Protein AF-A0AAN6FJG5-F1 (afdb_monomer_lite)

InterPro domains:
  IPR000675 Cutinase/acetylxylan esterase [PF01083] (44-211)
  IPR000675 Cutinase/acetylxylan esterase [SM01110] (42-213)
  IPR011150 Cutinase, monofunctional [PR00129] (64-74)
  IPR011150 Cutinase, monofunctional [PR00129] (116-135)
  IPR011150 Cutinase, monofunctional [PR00129] (173-198)
  IPR011150 Cutinase, monofunctional [PTHR48250] (30-215)
  IPR029058 Alpha/Beta hydrolase fold [G3DSA:3.40.50.1820] (5-214)
  IPR029058 Alpha/Beta hydrolase fold [SSF53474] (39-214)

Foldseek 3Di:
DDDDDDDPPPPPPPPDPPPDPDPQAQFAPDDQDQFFCSLVVLHDAQAEEEEQEAAPADYQQGRFLRSLLVNLLCVVQNRRHYGHHGFDFDRHPVCVVVQLPRGQVSSLVSLVSRCVSHVNHAYEYEYAQSRLSSQLSNCLPCPPSHLAYEYELYLCQCVVDDSHNDDPLRYHYHDFVPSCRNNPSDPPHDPRSRCCSVDCSSNVRSVSSVVSSPDDPCPDDDDDDDDDDDDDDDDDDDDDDDDDDDPDADADDPDDAEDEEDEEHAHYEEYAEYEEEAHYEHYEAYAEYEEYAHAEHYEHYAEYCEYHQYEHYEHYAEYCEYEQYEHYAAYAEYCEYYNYEDHAAYAEYQEYARYEDYEAYAEYHEYAYEYEDADEYEEYHYQYEYADYAYYEDYDDHDDDHDPDHYDDYDDDDDDDDDDDDDD

Secondary structure (DSSP, 8-state):
-------------------------BS---SS-S--BTTTTT-B-SEEEEEEPPTT--TTTTTTHHHHHHHHHHHHH-TTTEEEEE------SGGGGGTTTTTHHHHHHHHHHHHHH-TT-EEEEEEETHHHHHHHHHHHHHGGGEEEEEEES-TTGGGT---TT--GGGEEEE--TT-HHHHHSS----TTTT-TTTSSHHHHHHHHHHHHHHS-----------------------------------------S-B---S--BS---EEEE---S--BS--EEEEE---B--EEEEEEEEE--EES-EEEEEEEEE--EES-EEEEEEEEE--EES-EEEEEEEEE---B--EEEEEEEEEE--SS-EEEEEEES-EESS--EES--EE--B-S------SS----B--------------

pLDDT: mean 70.41, std 23.3, range [24.44, 98.94]

Structure (mmCIF, N/CA/C/O backbone):
data_AF-A0AAN6FJG5-F1
#
_entry.id   AF-A0AAN6FJG5-F1
#
loop_
_atom_site.group_PDB
_atom_site.id
_atom_site.type_symbol
_atom_site.label_atom_id
_atom_site.label_alt_id
_atom_site.label_comp_id
_atom_site.label_asym_id
_atom_site.label_entity_id
_atom_site.label_seq_id
_atom_site.pdbx_PDB_ins_code
_atom_site.Cartn_x
_atom_site.Cartn_y
_atom_site.Cartn_z
_atom_site.occupancy
_atom_site.B_iso_or_equiv
_atom_site.auth_seq_id
_atom_site.auth_comp_id
_atom_site.auth_asym_id
_atom_site.auth_atom_id
_atom_site.pdbx_PDB_model_num
ATOM 1 N N . MET A 1 1 ? -26.983 -13.158 84.936 1.00 41.06 1 MET A N 1
ATOM 2 C CA . MET A 1 1 ? -26.606 -14.151 83.902 1.00 41.06 1 MET A CA 1
ATOM 3 C C . MET A 1 1 ? -27.674 -14.062 82.820 1.00 41.06 1 MET A C 1
ATOM 5 O O . MET A 1 1 ? -28.829 -14.086 83.200 1.00 41.06 1 MET A O 1
ATOM 9 N N . GLN A 1 2 ? -27.447 -13.864 81.527 1.00 40.59 2 GLN A N 1
ATOM 10 C CA . GLN A 1 2 ? -26.260 -13.756 80.682 1.00 40.59 2 GLN A CA 1
ATOM 11 C C . GLN A 1 2 ? -26.694 -12.922 79.459 1.00 40.59 2 GLN A C 1
ATOM 13 O O . GLN A 1 2 ? -27.765 -13.158 78.907 1.00 40.59 2 GLN A O 1
ATOM 18 N N . LEU A 1 3 ? -25.873 -11.943 79.070 1.00 51.69 3 LEU A N 1
ATOM 19 C CA . LEU A 1 3 ? -25.919 -11.316 77.749 1.00 51.69 3 LEU A CA 1
ATOM 20 C C . LEU A 1 3 ? -25.468 -12.346 76.708 1.00 51.69 3 LEU A C 1
ATOM 22 O O . LEU A 1 3 ? -24.391 -12.916 76.872 1.00 51.69 3 LEU A O 1
ATOM 26 N N . THR A 1 4 ? -26.188 -12.480 75.599 1.00 52.84 4 THR A N 1
ATOM 27 C CA . THR A 1 4 ? -25.610 -12.991 74.347 1.00 52.84 4 THR A CA 1
ATOM 28 C C . THR A 1 4 ? -26.172 -12.193 73.181 1.00 52.84 4 THR A C 1
ATOM 30 O O . THR A 1 4 ? -27.329 -12.353 72.799 1.00 52.84 4 THR A O 1
ATOM 33 N N . GLY A 1 5 ? -25.343 -11.285 72.664 1.00 52.62 5 GLY A N 1
ATOM 34 C CA . GLY A 1 5 ? -25.614 -10.524 71.456 1.00 52.62 5 GLY A CA 1
ATOM 35 C C . GLY A 1 5 ? -25.432 -11.375 70.203 1.00 52.62 5 GLY A C 1
ATOM 36 O O . GLY A 1 5 ? -24.570 -12.250 70.150 1.00 52.62 5 GLY A O 1
ATOM 37 N N . GLN A 1 6 ? -26.218 -11.070 69.175 1.00 49.94 6 GLN A N 1
ATOM 38 C CA . GLN A 1 6 ? -25.888 -11.436 67.806 1.00 49.94 6 GLN A CA 1
ATOM 39 C C . GLN A 1 6 ? -25.424 -10.178 67.076 1.00 49.94 6 GLN A C 1
ATOM 41 O O . GLN A 1 6 ? -26.199 -9.264 66.804 1.00 49.94 6 GLN A O 1
ATOM 46 N N . LEU A 1 7 ? -24.116 -10.134 66.818 1.00 45.22 7 LEU A N 1
ATOM 47 C CA . LEU A 1 7 ? -23.479 -9.214 65.886 1.00 45.22 7 LEU A CA 1
ATOM 48 C C . LEU A 1 7 ? -23.972 -9.549 64.471 1.00 45.22 7 LEU A C 1
ATOM 50 O O . LEU A 1 7 ? -23.576 -10.564 63.896 1.00 45.22 7 LEU A O 1
ATOM 54 N N . SER A 1 8 ? -24.801 -8.681 63.897 1.00 55.47 8 SER A N 1
ATOM 55 C CA . SER A 1 8 ? -25.056 -8.657 62.458 1.00 55.47 8 SER A CA 1
ATOM 56 C C . SER A 1 8 ? -23.801 -8.146 61.748 1.00 55.47 8 SER A C 1
ATOM 58 O O . SER A 1 8 ? -23.552 -6.943 61.687 1.00 55.47 8 SER A O 1
ATOM 60 N N . TYR A 1 9 ? -22.987 -9.064 61.231 1.00 46.94 9 TYR A N 1
ATOM 61 C CA . TYR A 1 9 ? -21.895 -8.745 60.314 1.00 46.94 9 TYR A CA 1
ATOM 62 C C . TYR A 1 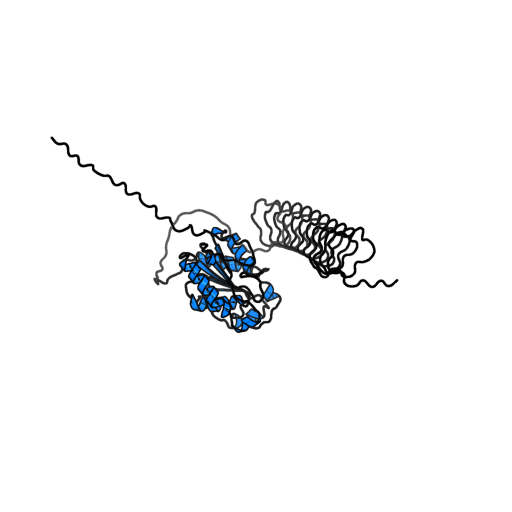9 ? -22.483 -8.299 58.967 1.00 46.94 9 TYR A C 1
ATOM 64 O O . TYR A 1 9 ? -22.857 -9.117 58.129 1.00 46.94 9 TYR A O 1
ATOM 72 N N . LEU A 1 10 ? -22.555 -6.985 58.753 1.00 47.66 10 LEU A N 1
ATOM 73 C CA . LEU A 1 10 ? -22.659 -6.390 57.421 1.00 47.66 10 LEU A CA 1
ATOM 74 C C . LEU A 1 10 ? -21.319 -6.609 56.702 1.00 47.66 10 LEU A C 1
ATOM 76 O O . LEU A 1 10 ? -20.386 -5.819 56.828 1.00 47.66 10 LEU A O 1
ATOM 80 N N . LEU A 1 11 ? -21.219 -7.721 55.973 1.00 48.97 11 LEU A N 1
ATOM 81 C CA . LEU A 1 11 ? -20.187 -7.943 54.965 1.00 48.97 11 LEU A CA 1
ATOM 82 C C . LEU A 1 11 ? -20.388 -6.915 53.845 1.00 48.97 11 LEU A C 1
ATOM 84 O O . LEU A 1 11 ? -21.218 -7.093 52.956 1.00 48.97 11 LEU A O 1
ATOM 88 N N . TYR A 1 12 ? -19.625 -5.824 53.898 1.00 51.56 12 TYR A N 1
ATOM 89 C CA . TYR A 1 12 ? -19.379 -4.977 52.737 1.00 51.56 12 TYR A CA 1
ATOM 90 C C . TYR A 1 12 ? -18.632 -5.834 51.708 1.00 51.56 12 TYR A C 1
ATOM 92 O O . TYR A 1 12 ? -17.426 -6.056 51.818 1.00 51.56 12 TYR A O 1
ATOM 100 N N . ALA A 1 13 ? -19.360 -6.368 50.729 1.00 56.75 13 ALA A N 1
ATOM 101 C CA . ALA A 1 13 ? -18.753 -6.920 49.532 1.00 56.75 13 ALA A CA 1
ATOM 102 C C . ALA A 1 13 ? -18.072 -5.760 48.798 1.00 56.75 13 ALA A C 1
ATOM 104 O O . ALA A 1 13 ? -18.730 -4.939 48.161 1.00 56.75 13 ALA A O 1
ATOM 105 N N . ALA A 1 14 ? -16.751 -5.659 48.938 1.00 54.84 14 ALA A N 1
ATOM 106 C CA . ALA A 1 14 ? -15.939 -4.833 48.066 1.00 54.84 14 ALA A CA 1
ATOM 107 C C . ALA A 1 14 ? -16.120 -5.376 46.645 1.00 54.84 14 ALA A C 1
ATOM 109 O O . ALA A 1 14 ? -15.607 -6.440 46.299 1.00 54.84 14 ALA A O 1
ATOM 110 N N . SER A 1 15 ? -16.915 -4.674 45.843 1.00 55.12 15 SER A N 1
ATOM 111 C CA . SER A 1 15 ? -17.004 -4.886 44.408 1.00 55.12 15 SER A CA 1
ATOM 112 C C . SER A 1 15 ? -15.601 -4.749 43.834 1.00 55.12 15 SER A C 1
ATOM 114 O O . SER A 1 15 ? -15.041 -3.655 43.769 1.00 55.12 15 SER A O 1
ATOM 116 N N . ILE A 1 16 ? -15.023 -5.889 43.469 1.00 54.81 16 ILE A N 1
ATOM 117 C CA . ILE A 1 16 ? -13.796 -5.971 42.695 1.00 54.81 16 ILE A CA 1
ATOM 118 C C . ILE A 1 16 ? -14.134 -5.281 41.376 1.00 54.81 16 ILE A C 1
ATOM 120 O O . ILE A 1 16 ? -14.921 -5.801 40.584 1.00 54.81 16 ILE A O 1
ATOM 124 N N . VAL A 1 17 ? -13.615 -4.072 41.172 1.00 51.16 17 VAL A N 1
ATOM 125 C CA . VAL A 1 17 ? -13.590 -3.459 39.847 1.00 51.16 17 VAL A CA 1
ATOM 126 C C . VAL A 1 17 ? -12.822 -4.444 38.978 1.00 51.16 17 VAL A C 1
ATOM 128 O O . VAL A 1 17 ? -11.615 -4.613 39.142 1.00 51.16 17 VAL A O 1
ATOM 131 N N . ALA A 1 18 ? -13.536 -5.161 38.110 1.00 53.38 18 ALA A N 1
ATOM 132 C CA . ALA A 1 18 ? -12.909 -5.871 37.016 1.00 53.38 18 ALA A CA 1
ATOM 133 C C . ALA A 1 18 ? -12.107 -4.817 36.255 1.00 53.38 18 ALA A C 1
ATOM 135 O O . ALA A 1 18 ? -12.687 -3.868 35.724 1.00 53.38 18 ALA A O 1
ATOM 136 N N . ALA A 1 19 ? -10.780 -4.930 36.288 1.00 45.94 19 ALA A N 1
ATOM 137 C CA . ALA A 1 19 ? -9.918 -4.122 35.450 1.00 45.94 19 ALA A CA 1
ATOM 138 C C . ALA A 1 19 ? -10.444 -4.263 34.019 1.00 45.94 19 ALA A C 1
ATOM 140 O O . ALA A 1 19 ? -10.460 -5.368 33.468 1.00 45.94 19 ALA A O 1
ATOM 141 N N . ALA A 1 20 ? -10.955 -3.165 33.460 1.00 46.50 20 ALA A N 1
ATOM 142 C CA . ALA A 1 20 ? -11.275 -3.107 32.047 1.00 46.50 20 ALA A CA 1
ATOM 143 C C . ALA A 1 20 ? -10.028 -3.572 31.276 1.00 46.50 20 ALA A C 1
ATOM 145 O O . ALA A 1 20 ? -8.907 -3.267 31.704 1.00 46.50 20 ALA A O 1
ATOM 146 N N . PRO A 1 21 ? -10.190 -4.355 30.197 1.00 49.41 21 PRO A N 1
ATOM 147 C CA . PRO A 1 21 ? -9.050 -4.794 29.412 1.00 49.41 21 PRO A CA 1
ATOM 148 C C . PRO A 1 21 ? -8.244 -3.560 29.010 1.00 49.41 21 PRO A C 1
ATOM 150 O O . PRO A 1 21 ? -8.830 -2.547 28.628 1.00 49.41 21 PRO A O 1
ATOM 153 N N . ILE A 1 22 ? -6.922 -3.675 29.165 1.00 50.09 22 ILE A N 1
ATOM 154 C CA . ILE A 1 22 ? -5.883 -2.734 28.729 1.00 50.09 22 ILE A CA 1
ATOM 155 C C . ILE A 1 22 ? -6.411 -1.927 27.545 1.00 50.09 22 ILE A C 1
ATOM 157 O O . ILE A 1 22 ? -6.725 -2.519 26.510 1.00 50.09 22 ILE A O 1
ATOM 161 N N . GLU A 1 23 ? -6.573 -0.615 27.735 1.00 52.34 23 GLU A N 1
ATOM 162 C CA . GLU A 1 23 ? -7.115 0.285 26.720 1.00 52.34 23 GLU A CA 1
ATOM 163 C C . GLU A 1 23 ? -6.393 0.038 25.401 1.00 52.34 23 GLU A C 1
ATOM 165 O O . GLU A 1 23 ? -5.205 0.320 25.227 1.00 52.34 23 GLU A O 1
ATOM 170 N N . LYS A 1 24 ? -7.130 -0.566 24.474 1.00 57.31 24 LYS A N 1
ATOM 171 C CA . LYS A 1 24 ? -6.667 -0.829 23.130 1.00 57.31 24 LYS A CA 1
ATOM 172 C C . LYS A 1 24 ? -6.352 0.521 22.514 1.00 57.31 24 LYS A C 1
ATOM 174 O O . LYS A 1 24 ? -7.242 1.366 22.424 1.00 57.31 24 LYS A O 1
ATOM 179 N N . ARG A 1 25 ? -5.083 0.757 22.178 1.00 62.97 25 ARG A N 1
ATOM 180 C CA . ARG A 1 25 ? -4.622 2.081 21.758 1.00 62.97 25 ARG A CA 1
ATOM 181 C C . ARG A 1 25 ? -5.457 2.536 20.563 1.00 62.97 25 ARG A C 1
ATOM 183 O O . ARG A 1 25 ? -5.485 1.851 19.541 1.00 62.97 25 ARG A O 1
ATOM 190 N N . ALA A 1 26 ? -6.181 3.638 20.734 1.00 73.12 26 ALA A N 1
ATOM 191 C CA . ALA A 1 26 ? -6.999 4.217 19.684 1.00 73.12 26 ALA A CA 1
ATOM 192 C C . ALA A 1 26 ? -6.090 5.048 18.773 1.00 73.12 26 ALA A C 1
ATOM 194 O O . ALA A 1 26 ? -5.751 6.185 19.102 1.00 73.12 26 ALA A O 1
ATOM 195 N N . GLY A 1 27 ? -5.681 4.464 17.649 1.00 74.94 27 GLY A N 1
ATOM 196 C CA . GLY A 1 27 ? -4.941 5.162 16.603 1.00 74.94 27 GLY A CA 1
ATOM 197 C C . GLY A 1 27 ? -3.465 4.832 16.445 1.00 74.94 27 GLY A C 1
ATOM 198 O O . GLY A 1 27 ? -2.770 4.448 17.388 1.00 74.94 27 GLY A O 1
ATOM 199 N N . THR A 1 28 ? -3.000 5.029 15.216 1.00 93.56 28 THR A N 1
ATOM 200 C CA . THR A 1 28 ? -1.626 4.794 14.785 1.00 93.56 28 THR A CA 1
ATOM 201 C C . THR A 1 28 ? -0.634 5.800 15.371 1.00 93.56 28 THR A C 1
ATOM 203 O O . THR A 1 28 ? -0.934 6.984 15.533 1.00 93.56 28 THR A O 1
ATOM 206 N N . THR A 1 29 ? 0.594 5.344 15.631 1.00 92.06 29 THR A N 1
ATOM 207 C CA . THR A 1 29 ? 1.763 6.229 15.818 1.00 92.06 29 THR A CA 1
ATOM 208 C C . THR A 1 29 ? 2.639 6.345 14.579 1.00 92.06 29 THR A C 1
ATOM 210 O O . THR A 1 29 ? 3.672 7.016 14.612 1.00 92.06 29 THR A O 1
ATOM 213 N N . TYR A 1 30 ? 2.255 5.689 13.488 1.00 95.44 30 TYR A N 1
ATOM 214 C CA . TYR A 1 30 ? 2.979 5.758 12.236 1.00 95.44 30 TYR A CA 1
ATOM 215 C C . TYR A 1 30 ? 2.958 7.187 11.676 1.00 95.44 30 TYR A C 1
ATOM 217 O O . TYR A 1 30 ? 1.924 7.845 11.628 1.00 95.44 30 TYR A O 1
ATOM 225 N N . SER A 1 31 ? 4.116 7.669 11.226 1.00 91.44 31 SER A N 1
ATOM 226 C CA . SER A 1 31 ? 4.288 9.025 10.683 1.00 91.44 31 SER A CA 1
ATOM 227 C C . SER A 1 31 ? 5.055 9.052 9.353 1.00 91.44 31 SER A C 1
ATOM 229 O O . SER A 1 31 ? 5.452 10.118 8.879 1.00 91.44 31 SER A O 1
ATOM 231 N N . GLY A 1 32 ? 5.228 7.887 8.708 1.00 85.81 32 GLY A N 1
ATOM 232 C CA . GLY A 1 32 ? 5.873 7.776 7.393 1.00 85.81 32 GLY A CA 1
ATOM 233 C C . GLY A 1 32 ? 7.204 7.030 7.332 1.00 85.81 32 GLY A C 1
ATOM 234 O O . GLY A 1 32 ? 8.026 7.386 6.491 1.00 85.81 32 GLY A O 1
ATOM 235 N N . GLY A 1 33 ? 7.448 6.065 8.223 1.00 92.62 33 GLY A N 1
ATOM 236 C CA . GLY A 1 33 ? 8.660 5.235 8.222 1.00 92.62 33 GLY A CA 1
ATOM 237 C C . GLY A 1 33 ? 8.592 4.023 7.281 1.00 92.62 33 GLY A C 1
ATOM 238 O O . GLY A 1 33 ? 7.564 3.741 6.674 1.00 92.62 33 GLY A O 1
ATOM 239 N N . LEU A 1 34 ? 9.681 3.258 7.195 1.00 96.94 34 LEU A N 1
ATOM 240 C CA . LEU A 1 34 ? 9.767 2.070 6.326 1.00 96.94 34 LEU A CA 1
ATOM 241 C C . LEU A 1 34 ? 8.982 0.859 6.856 1.00 96.94 34 LEU A C 1
ATOM 243 O O . LEU A 1 34 ? 8.780 -0.114 6.135 1.00 96.94 34 LEU A O 1
ATOM 247 N N . THR A 1 35 ? 8.540 0.905 8.111 1.00 97.75 35 THR A N 1
ATOM 248 C CA . THR A 1 35 ? 7.893 -0.208 8.814 1.00 97.75 35 THR A CA 1
ATOM 249 C C . THR A 1 35 ? 6.702 0.312 9.610 1.00 97.75 35 THR A C 1
ATOM 251 O O . THR A 1 35 ? 6.765 1.411 10.164 1.00 97.75 35 THR A O 1
ATOM 254 N N . ALA A 1 36 ? 5.634 -0.481 9.673 1.00 97.81 36 ALA A N 1
ATOM 255 C CA . ALA A 1 36 ? 4.465 -0.234 10.513 1.00 97.81 36 ALA A CA 1
ATOM 256 C C . ALA A 1 36 ? 3.960 -1.557 11.112 1.00 97.81 36 ALA A C 1
ATOM 258 O O . ALA A 1 36 ? 3.960 -2.573 10.413 1.00 97.81 36 ALA A O 1
ATOM 259 N N . THR A 1 37 ? 3.561 -1.534 12.386 1.00 97.88 37 THR A N 1
ATOM 260 C CA . THR A 1 37 ? 3.295 -2.726 13.220 1.00 97.88 37 THR A CA 1
ATOM 261 C C . THR A 1 37 ? 1.993 -2.620 14.017 1.00 97.88 37 THR A C 1
ATOM 263 O O . THR A 1 37 ? 1.796 -3.353 14.981 1.00 97.88 37 THR A O 1
ATOM 266 N N . ASP A 1 38 ? 1.075 -1.725 13.644 1.00 97.94 38 ASP A N 1
ATOM 267 C CA . ASP A 1 38 ? -0.086 -1.398 14.480 1.00 97.94 38 ASP A CA 1
ATOM 268 C C . ASP A 1 38 ? -0.980 -2.606 14.805 1.00 97.94 38 ASP A C 1
ATOM 270 O O . ASP A 1 38 ? -1.486 -2.724 15.923 1.00 97.94 38 ASP A O 1
ATOM 274 N N . VAL A 1 39 ? -1.181 -3.525 13.853 1.00 97.75 39 VAL A N 1
ATOM 275 C CA . VAL A 1 39 ? -1.967 -4.747 14.093 1.00 97.75 39 VAL A CA 1
ATOM 276 C C . VAL A 1 39 ? -1.225 -5.679 15.045 1.00 97.75 39 VAL A C 1
ATOM 278 O O . VAL A 1 39 ? -1.852 -6.319 15.899 1.00 97.75 39 VAL A O 1
ATOM 281 N N . ASP A 1 40 ? 0.099 -5.748 14.923 1.00 96.81 40 ASP A N 1
ATOM 282 C CA . ASP A 1 40 ? 0.939 -6.526 15.822 1.00 96.81 40 ASP A CA 1
ATOM 283 C C . ASP A 1 40 ? 0.953 -5.979 17.246 1.00 96.81 40 ASP A C 1
ATOM 285 O O . ASP A 1 40 ? 0.820 -6.764 18.189 1.00 96.81 40 ASP A O 1
ATOM 289 N N . ASP A 1 41 ? 0.972 -4.655 17.374 1.00 95.62 41 ASP A N 1
ATOM 290 C CA . ASP A 1 41 ? 0.943 -3.907 18.631 1.00 95.62 41 ASP A CA 1
ATOM 291 C C . ASP A 1 41 ? -0.476 -3.779 19.222 1.00 95.62 41 ASP A C 1
ATOM 293 O O . ASP A 1 41 ? -0.677 -3.218 20.301 1.00 95.62 41 ASP A O 1
ATOM 297 N N . GLY A 1 42 ? -1.489 -4.319 18.536 1.00 94.31 42 GLY A N 1
ATOM 298 C CA . GLY A 1 42 ? -2.868 -4.376 19.016 1.00 94.31 42 GLY A CA 1
ATOM 299 C C . GLY A 1 42 ? -3.636 -3.054 18.929 1.00 94.31 42 GLY A C 1
ATOM 300 O O . GLY A 1 42 ? -4.712 -2.950 19.528 1.00 94.31 42 GLY A O 1
ATOM 301 N N . VAL A 1 43 ? -3.146 -2.075 18.172 1.00 95.44 43 VAL A N 1
ATOM 302 C CA . VAL A 1 43 ? -3.809 -0.788 17.923 1.00 95.44 43 VAL A CA 1
ATOM 303 C C . VAL A 1 43 ? -5.170 -1.018 17.259 1.00 95.44 43 VAL A C 1
ATOM 305 O O . VAL A 1 43 ? -5.304 -1.838 16.350 1.00 95.44 43 VAL A O 1
ATOM 308 N N . CYS A 1 44 ? -6.200 -0.304 17.719 1.00 95.62 44 CYS A N 1
ATOM 309 C CA . CYS A 1 44 ? -7.486 -0.240 17.029 1.00 95.62 44 CYS A CA 1
ATOM 310 C C . CYS A 1 44 ? -7.728 1.121 16.412 1.00 95.62 44 CYS A C 1
ATOM 312 O O . CYS A 1 44 ? -7.445 2.160 17.002 1.00 95.62 44 CYS A O 1
ATOM 314 N N . ALA A 1 45 ? -8.375 1.077 15.259 1.00 96.19 45 ALA A N 1
ATOM 315 C CA . ALA A 1 45 ? -8.949 2.222 14.594 1.00 96.19 45 ALA A CA 1
ATOM 316 C C . ALA A 1 45 ? -10.184 1.765 13.798 1.00 96.19 45 ALA A C 1
ATOM 318 O O . ALA A 1 45 ? -10.354 0.561 13.582 1.00 96.19 45 ALA A O 1
ATOM 319 N N . PRO A 1 46 ? -11.054 2.690 13.362 1.00 96.50 46 PRO A N 1
ATOM 320 C CA . PRO A 1 46 ? -12.152 2.379 12.448 1.00 96.50 46 PRO A CA 1
ATOM 321 C C . PRO A 1 46 ? -11.702 1.704 11.144 1.00 96.50 46 PRO A C 1
ATOM 323 O O . PRO A 1 46 ? -12.428 0.867 10.613 1.00 96.50 46 PRO A O 1
ATOM 326 N N . ILE A 1 47 ? -10.517 2.056 10.634 1.00 98.06 47 ILE A N 1
ATOM 327 C CA . ILE A 1 47 ? -9.922 1.482 9.423 1.00 98.06 47 ILE A CA 1
ATOM 328 C C . ILE A 1 47 ? -8.582 0.843 9.782 1.00 98.06 47 ILE A C 1
ATOM 330 O O . ILE A 1 47 ? -7.760 1.455 10.461 1.00 98.06 47 ILE A O 1
ATOM 334 N N . THR A 1 48 ? -8.316 -0.357 9.275 1.00 98.50 48 THR A N 1
ATOM 335 C CA . THR A 1 48 ? -6.988 -0.975 9.329 1.00 98.50 48 THR A CA 1
ATOM 336 C C . THR A 1 48 ? -6.474 -1.162 7.909 1.00 98.50 48 THR A C 1
ATOM 338 O O . THR A 1 48 ? -7.013 -1.978 7.163 1.00 98.50 48 THR A O 1
ATOM 341 N N . LEU A 1 49 ? -5.430 -0.416 7.546 1.00 98.81 49 LEU A N 1
ATOM 342 C CA . LEU A 1 49 ? -4.669 -0.627 6.320 1.00 98.81 49 LEU A CA 1
ATOM 343 C C . LEU A 1 49 ? -3.606 -1.698 6.568 1.00 98.81 49 LEU A C 1
ATOM 345 O O . LEU A 1 49 ? -2.748 -1.527 7.435 1.00 98.81 49 LEU A O 1
ATOM 349 N N . ILE A 1 50 ? -3.626 -2.757 5.762 1.00 98.88 50 ILE A N 1
ATOM 350 C CA . ILE A 1 50 ? -2.554 -3.752 5.689 1.00 98.88 50 ILE A CA 1
ATOM 351 C C . ILE A 1 50 ? -1.925 -3.659 4.301 1.00 98.88 50 ILE A C 1
ATOM 353 O O . ILE A 1 50 ? -2.594 -3.893 3.294 1.00 98.88 50 ILE A O 1
ATOM 357 N N . PHE A 1 51 ? -0.648 -3.292 4.253 1.00 98.94 51 PHE A N 1
ATOM 358 C CA . PHE A 1 51 ? 0.055 -2.952 3.022 1.00 98.94 51 PHE A CA 1
ATOM 359 C C . PHE A 1 51 ? 1.192 -3.934 2.713 1.00 98.94 51 PHE A C 1
ATOM 361 O O . PHE A 1 51 ? 2.013 -4.226 3.583 1.00 98.94 51 PHE A O 1
ATOM 368 N N . ALA A 1 52 ? 1.279 -4.403 1.467 1.00 98.88 52 ALA A N 1
ATOM 369 C CA . ALA A 1 52 ? 2.436 -5.134 0.951 1.00 98.88 52 ALA A CA 1
ATOM 370 C C . ALA A 1 52 ? 3.241 -4.268 -0.029 1.00 98.88 52 ALA A C 1
ATOM 372 O O . ALA A 1 52 ? 2.726 -3.791 -1.039 1.00 98.88 52 ALA A O 1
ATOM 373 N N . ARG A 1 53 ? 4.524 -4.079 0.284 1.00 98.50 53 ARG A N 1
ATOM 374 C CA . ARG A 1 53 ? 5.471 -3.289 -0.518 1.00 98.50 53 ARG A CA 1
ATOM 375 C C . ARG A 1 53 ? 5.819 -3.930 -1.865 1.00 98.50 53 ARG A C 1
ATOM 377 O O . ARG A 1 53 ? 5.469 -5.073 -2.114 1.00 98.50 53 ARG A O 1
ATOM 384 N N . GLY A 1 54 ? 6.511 -3.196 -2.730 1.00 95.81 54 GLY A N 1
ATOM 385 C CA . GLY A 1 54 ? 7.045 -3.732 -3.982 1.00 95.81 54 GLY A CA 1
ATOM 386 C C . GLY A 1 54 ? 8.339 -4.526 -3.790 1.00 95.81 54 GLY A C 1
ATOM 387 O O . GLY A 1 54 ? 8.959 -4.507 -2.723 1.00 95.81 54 GLY A O 1
ATOM 388 N N . SER A 1 55 ? 8.784 -5.206 -4.850 1.00 92.12 55 SER A N 1
ATOM 389 C CA . SER A 1 55 ? 10.071 -5.907 -4.834 1.00 92.12 55 SER A CA 1
ATOM 390 C C . SER A 1 55 ? 11.217 -4.955 -4.483 1.00 92.12 55 SER A C 1
ATOM 392 O O . SER A 1 55 ? 11.277 -3.826 -4.965 1.00 92.12 55 SER A O 1
ATOM 394 N N . THR A 1 56 ? 12.164 -5.437 -3.682 1.00 89.50 56 THR A N 1
ATOM 395 C CA . THR A 1 56 ? 13.381 -4.756 -3.210 1.00 89.50 56 THR A CA 1
ATOM 396 C C . THR A 1 56 ? 13.162 -3.550 -2.299 1.00 89.50 56 THR A C 1
ATOM 398 O O . THR A 1 56 ? 14.136 -2.998 -1.786 1.00 89.50 56 THR A O 1
ATOM 401 N N . GLU A 1 57 ? 11.913 -3.156 -2.037 1.00 95.00 57 GLU A N 1
ATOM 402 C CA . GLU A 1 57 ? 11.654 -2.077 -1.095 1.00 95.00 57 GLU A CA 1
ATOM 403 C C . GLU A 1 57 ? 12.060 -2.487 0.337 1.00 95.00 57 GLU A C 1
ATOM 405 O O . GLU A 1 57 ? 11.920 -3.653 0.721 1.00 95.00 57 GLU A O 1
ATOM 410 N N . PRO A 1 58 ? 12.577 -1.554 1.152 1.00 91.44 58 PRO A N 1
ATOM 411 C CA . PRO A 1 58 ? 13.022 -1.852 2.510 1.00 91.44 58 PRO A CA 1
ATOM 412 C C . PRO A 1 58 ? 11.858 -1.895 3.514 1.00 91.44 58 PRO A C 1
ATOM 414 O O . PRO A 1 58 ? 10.789 -1.332 3.284 1.00 91.44 58 PRO A O 1
ATOM 417 N N . GLY A 1 59 ? 12.099 -2.497 4.681 1.00 96.75 59 GLY A N 1
ATOM 418 C CA . GLY A 1 59 ? 11.112 -2.560 5.765 1.00 96.75 59 GLY A CA 1
ATOM 419 C C . GLY A 1 59 ? 9.854 -3.342 5.375 1.00 96.75 59 GLY A C 1
ATOM 420 O O . GLY A 1 59 ? 9.920 -4.234 4.540 1.00 96.75 59 GLY A O 1
ATOM 421 N N . THR A 1 60 ? 8.709 -3.025 5.981 1.00 98.12 60 THR A N 1
ATOM 422 C CA . THR A 1 60 ? 7.423 -3.694 5.687 1.00 98.12 60 THR A CA 1
ATOM 423 C C . THR A 1 60 ? 6.459 -2.827 4.877 1.00 98.12 60 THR A C 1
ATOM 425 O O . THR A 1 60 ? 5.592 -3.354 4.186 1.00 98.12 60 THR A O 1
ATOM 428 N N . MET A 1 61 ? 6.637 -1.503 4.911 1.00 98.38 61 MET A N 1
ATOM 429 C CA . MET A 1 61 ? 5.843 -0.528 4.156 1.00 98.38 61 MET A CA 1
ATOM 430 C C . MET A 1 61 ? 6.511 -0.103 2.847 1.00 98.38 61 MET A C 1
ATOM 432 O O . MET A 1 61 ? 5.836 0.429 1.971 1.00 98.38 61 MET A O 1
ATOM 436 N N . GLY A 1 62 ? 7.821 -0.311 2.704 1.00 97.19 62 GLY A N 1
ATOM 437 C CA . GLY A 1 62 ? 8.590 0.256 1.602 1.00 97.19 62 GLY A CA 1
ATOM 438 C C . GLY A 1 62 ? 8.882 1.745 1.777 1.00 97.19 62 GLY A C 1
ATOM 439 O O . GLY A 1 62 ? 8.725 2.308 2.862 1.00 97.19 62 GLY A O 1
ATOM 440 N N . SER A 1 63 ? 9.340 2.387 0.703 1.00 95.31 63 SER A N 1
ATOM 441 C CA . SER A 1 63 ? 9.726 3.809 0.693 1.00 95.31 63 SER A CA 1
ATOM 442 C C . SER A 1 63 ? 8.891 4.665 -0.262 1.00 95.31 63 SER A C 1
ATOM 444 O O . SER A 1 63 ? 9.100 5.875 -0.326 1.00 95.31 63 SER A O 1
ATOM 446 N N . SER A 1 64 ? 7.965 4.051 -1.003 1.00 96.00 64 SER A N 1
ATOM 447 C CA . SER A 1 64 ? 7.178 4.702 -2.053 1.00 96.00 64 SER A CA 1
ATOM 448 C C . SER A 1 64 ? 5.675 4.745 -1.726 1.00 96.00 64 SER A C 1
ATOM 450 O O . SER A 1 64 ? 5.238 5.580 -0.929 1.00 96.00 64 SER A O 1
ATOM 452 N N . VAL A 1 65 ? 4.881 3.856 -2.329 1.00 98.50 65 VAL A N 1
ATOM 453 C CA . VAL A 1 65 ? 3.412 3.833 -2.268 1.00 98.50 65 VAL A CA 1
ATOM 454 C C . VAL A 1 65 ? 2.910 3.631 -0.840 1.00 98.50 65 VAL A C 1
ATOM 456 O O . VAL A 1 65 ? 2.018 4.357 -0.408 1.00 98.50 65 VAL A O 1
ATOM 459 N N . GLY A 1 66 ? 3.507 2.710 -0.077 1.00 98.56 66 GLY A N 1
ATOM 460 C CA . GLY A 1 66 ? 3.059 2.383 1.281 1.00 98.56 66 GLY A CA 1
ATOM 461 C C . GLY A 1 66 ? 3.051 3.587 2.226 1.00 98.56 66 GLY A C 1
ATOM 462 O O . GLY A 1 66 ? 1.984 3.946 2.733 1.00 98.56 66 GLY A O 1
ATOM 463 N N . PRO A 1 67 ? 4.194 4.270 2.441 1.00 98.56 67 PRO A N 1
ATOM 464 C CA . PRO A 1 67 ? 4.235 5.477 3.261 1.00 98.56 67 PRO A CA 1
ATOM 465 C C . PRO A 1 67 ? 3.363 6.615 2.726 1.00 98.56 67 PRO A C 1
ATOM 467 O O . PRO A 1 67 ? 2.790 7.358 3.524 1.00 98.56 67 PRO A O 1
ATOM 470 N N . ALA A 1 68 ? 3.251 6.768 1.402 1.00 98.38 68 ALA A N 1
ATOM 471 C CA . ALA A 1 68 ? 2.428 7.811 0.793 1.00 98.38 68 ALA A CA 1
ATOM 472 C C . ALA A 1 68 ? 0.929 7.584 1.058 1.00 98.38 68 ALA A C 1
ATOM 474 O O . ALA A 1 68 ? 0.247 8.489 1.544 1.00 98.38 68 ALA A O 1
ATOM 475 N N . LEU A 1 69 ? 0.437 6.364 0.828 1.00 98.69 69 LEU A N 1
ATOM 476 C CA . LEU A 1 69 ? -0.949 5.974 1.087 1.00 98.69 69 LEU A CA 1
ATOM 477 C C . LEU A 1 69 ? -1.290 6.059 2.576 1.00 98.69 69 LEU A C 1
ATOM 479 O O . LEU A 1 69 ? -2.315 6.633 2.944 1.00 98.69 69 LEU A O 1
ATOM 483 N N . ALA A 1 70 ? -0.409 5.554 3.442 1.00 98.56 70 ALA A N 1
ATOM 484 C CA . ALA A 1 70 ? -0.591 5.642 4.886 1.00 98.56 70 ALA A CA 1
ATOM 485 C C . ALA A 1 70 ? -0.678 7.103 5.358 1.00 98.56 70 ALA A C 1
ATOM 487 O O . ALA A 1 70 ? -1.578 7.446 6.122 1.00 98.56 70 ALA A O 1
ATOM 488 N N . LYS A 1 71 ? 0.197 7.992 4.863 1.00 98.00 71 LYS A N 1
ATOM 489 C CA . LYS A 1 71 ? 0.120 9.429 5.171 1.00 98.00 71 LYS A CA 1
ATOM 490 C C . LYS A 1 71 ? -1.187 10.051 4.688 1.00 98.00 71 LYS A C 1
ATOM 492 O O . LYS A 1 71 ? -1.804 10.774 5.459 1.00 98.00 71 LYS A O 1
ATOM 497 N N . ALA A 1 72 ? -1.633 9.756 3.467 1.00 97.81 72 ALA A N 1
ATOM 498 C CA . ALA A 1 72 ? -2.890 10.289 2.937 1.00 97.81 72 ALA A CA 1
ATOM 499 C C . ALA A 1 72 ? -4.109 9.865 3.781 1.00 97.81 72 ALA A C 1
ATOM 501 O O . ALA A 1 72 ? -4.990 10.678 4.077 1.00 97.81 72 ALA A O 1
ATOM 502 N N . LEU A 1 73 ? -4.130 8.613 4.241 1.00 97.81 73 LEU A N 1
ATOM 503 C CA . LEU A 1 73 ? -5.151 8.100 5.155 1.00 97.81 73 LEU A CA 1
ATOM 504 C C . LEU A 1 73 ? -5.094 8.769 6.536 1.00 97.81 73 LEU A C 1
ATOM 506 O O . LEU A 1 73 ? -6.124 9.184 7.059 1.00 97.81 73 LEU A O 1
ATOM 510 N N . ILE A 1 74 ? -3.902 8.939 7.113 1.00 96.94 74 ILE A N 1
ATOM 511 C CA . ILE A 1 74 ? -3.733 9.629 8.403 1.00 96.94 74 ILE A CA 1
ATOM 512 C C . ILE A 1 74 ? -4.138 11.103 8.293 1.00 96.94 74 ILE A C 1
ATOM 514 O O . ILE A 1 74 ? -4.775 11.635 9.198 1.00 96.94 74 ILE A O 1
ATOM 518 N N . SER A 1 75 ? -3.798 11.773 7.191 1.00 96.12 75 SER A N 1
ATOM 519 C CA . SER A 1 75 ? -4.163 13.172 6.960 1.00 96.12 75 SER A CA 1
ATOM 520 C C . SER A 1 75 ? -5.669 13.377 6.808 1.00 96.12 75 SER A C 1
ATOM 522 O O . SER A 1 75 ? -6.171 14.414 7.231 1.00 96.12 75 SER A O 1
ATOM 524 N N . SER A 1 76 ? -6.388 12.413 6.227 1.00 95.44 76 SER A N 1
ATOM 525 C CA . SER A 1 76 ? -7.844 12.499 6.036 1.00 95.44 76 SER A CA 1
ATOM 526 C C . SER A 1 76 ? -8.636 12.064 7.269 1.00 95.44 76 SER A C 1
ATOM 528 O O . SER A 1 76 ? -9.591 12.736 7.649 1.00 95.44 76 SER A O 1
ATOM 530 N N . GLN A 1 77 ? -8.225 10.977 7.926 1.00 95.06 77 GLN A N 1
ATOM 531 C CA . GLN A 1 77 ? -8.990 10.349 9.010 1.00 95.06 77 GLN A CA 1
ATOM 532 C C . GLN A 1 77 ? -8.476 10.698 10.415 1.00 95.06 77 GLN A C 1
ATOM 534 O O . GLN A 1 77 ? -9.124 10.375 11.411 1.00 95.06 77 GLN A O 1
ATOM 539 N N . GLY A 1 78 ? -7.309 11.337 10.511 1.00 94.19 78 GLY A N 1
ATOM 540 C CA . GLY A 1 78 ? -6.579 11.515 11.761 1.00 94.19 78 GLY A CA 1
ATOM 541 C C . GLY A 1 78 ? -5.909 10.223 12.236 1.00 94.19 78 GLY A C 1
ATOM 542 O O . GLY A 1 78 ? -6.259 9.116 11.825 1.00 94.19 78 GLY A O 1
ATOM 543 N N . ALA A 1 79 ? -4.949 10.352 13.155 1.00 93.06 79 ALA A N 1
ATOM 544 C CA . ALA A 1 79 ? -4.208 9.207 13.691 1.00 93.06 79 ALA A CA 1
ATOM 545 C C . ALA A 1 79 ? -5.120 8.164 14.368 1.00 93.06 79 ALA A C 1
ATOM 547 O O . ALA A 1 79 ? -4.856 6.974 14.276 1.00 93.06 79 ALA A O 1
ATOM 548 N N . SER A 1 80 ? -6.223 8.584 14.997 1.00 93.25 80 SER A N 1
ATOM 549 C CA . SER A 1 80 ? -7.225 7.688 15.600 1.00 93.25 80 SER A CA 1
ATOM 550 C C . SER A 1 80 ? -8.154 7.008 14.593 1.00 93.25 80 SER A C 1
ATOM 552 O O . SER A 1 80 ? -8.820 6.032 14.943 1.00 93.25 80 SER A O 1
ATOM 554 N N . GLY A 1 81 ? -8.213 7.504 13.356 1.00 94.81 81 GLY A N 1
ATOM 555 C CA . GLY A 1 81 ? -9.088 6.989 12.310 1.00 94.81 81 GLY A CA 1
ATOM 556 C C . GLY A 1 81 ? -8.532 5.766 11.583 1.00 94.81 81 GLY A C 1
ATOM 557 O O . GLY A 1 81 ? -9.307 5.009 10.994 1.00 94.81 81 GLY A O 1
ATOM 558 N N . VAL A 1 82 ? -7.213 5.551 11.640 1.00 97.06 82 VAL A N 1
ATOM 559 C CA . VAL A 1 82 ? -6.520 4.501 10.882 1.00 97.06 82 VAL A CA 1
ATOM 560 C C . VAL A 1 82 ? -5.455 3.782 11.714 1.00 97.06 82 VAL A C 1
ATOM 562 O O . VAL A 1 82 ? -4.755 4.392 12.518 1.00 97.06 82 VAL A O 1
ATOM 565 N N . ALA A 1 83 ? -5.330 2.476 11.495 1.00 98.19 83 ALA A N 1
ATOM 566 C CA . ALA A 1 83 ? -4.217 1.639 11.929 1.00 98.19 83 ALA A CA 1
ATOM 567 C C . ALA A 1 83 ? -3.436 1.193 10.686 1.00 98.19 83 ALA A C 1
ATOM 569 O O . ALA A 1 83 ? -4.047 0.810 9.687 1.00 98.19 83 ALA A O 1
ATOM 570 N N . ILE A 1 84 ? -2.108 1.258 10.737 1.00 98.69 84 ILE A N 1
ATOM 571 C CA . ILE A 1 84 ? -1.200 1.012 9.616 1.00 98.69 84 ILE A CA 1
ATOM 572 C C . ILE A 1 84 ? -0.317 -0.196 9.926 1.00 98.69 84 ILE A C 1
ATOM 574 O O . ILE A 1 84 ? 0.461 -0.197 10.879 1.00 98.69 84 ILE A O 1
ATOM 578 N N . GLN A 1 85 ? -0.405 -1.218 9.086 1.00 98.81 85 GLN A N 1
ATOM 579 C CA . GLN A 1 85 ? 0.393 -2.431 9.194 1.00 98.81 85 GLN A CA 1
ATOM 580 C C . GLN A 1 85 ? 1.084 -2.717 7.866 1.00 98.81 85 GLN A C 1
ATOM 582 O O . GLN A 1 85 ? 0.435 -2.771 6.824 1.00 98.81 85 GLN A O 1
ATOM 587 N N . GLY A 1 86 ? 2.390 -2.964 7.912 1.00 98.69 86 GLY A N 1
ATOM 588 C CA . GLY A 1 86 ? 3.115 -3.524 6.777 1.00 98.69 86 GLY A CA 1
ATOM 589 C C . GLY A 1 86 ? 3.181 -5.045 6.864 1.00 98.69 86 GLY A C 1
ATOM 590 O O . GLY A 1 86 ? 3.224 -5.616 7.956 1.00 98.69 86 GLY A O 1
ATOM 591 N N . VAL A 1 87 ? 3.212 -5.710 5.714 1.00 98.69 87 VAL A N 1
ATOM 592 C CA . VAL A 1 87 ? 3.408 -7.160 5.629 1.00 98.69 87 VAL A CA 1
ATOM 593 C C . VAL A 1 87 ? 4.899 -7.466 5.635 1.00 98.69 87 VAL A C 1
ATOM 595 O O . VAL A 1 87 ? 5.641 -7.012 4.761 1.00 98.69 87 VAL A O 1
ATOM 598 N N . ASP A 1 88 ? 5.336 -8.253 6.617 1.00 97.19 88 ASP A N 1
ATOM 599 C CA . ASP A 1 88 ? 6.700 -8.767 6.650 1.00 97.19 88 ASP A CA 1
ATOM 600 C C . ASP A 1 88 ? 6.816 -10.007 5.761 1.00 97.19 88 ASP A C 1
ATOM 602 O O . ASP A 1 88 ? 6.286 -11.079 6.052 1.00 97.19 88 ASP A O 1
ATOM 606 N N . TYR A 1 89 ? 7.467 -9.818 4.622 1.00 95.62 89 TYR A N 1
ATOM 607 C CA . TYR A 1 89 ? 7.781 -10.861 3.656 1.00 95.62 89 TYR A CA 1
ATOM 608 C C . TYR A 1 89 ? 9.028 -10.443 2.874 1.00 95.62 89 TYR A C 1
ATOM 610 O O . TYR A 1 89 ? 9.389 -9.265 2.859 1.00 95.62 89 TYR A O 1
ATOM 618 N N . THR A 1 90 ? 9.715 -11.386 2.233 1.00 87.50 90 THR A N 1
ATOM 619 C CA . THR A 1 90 ? 11.076 -11.168 1.706 1.00 87.50 90 THR A CA 1
ATOM 620 C C . THR A 1 90 ? 11.149 -10.095 0.615 1.00 87.50 90 THR A C 1
ATOM 622 O O . THR A 1 90 ? 12.134 -9.368 0.531 1.00 87.50 90 THR A O 1
ATOM 625 N N . ALA A 1 91 ? 10.094 -9.969 -0.186 1.00 88.38 91 ALA A N 1
ATOM 626 C CA . ALA A 1 91 ? 9.971 -9.035 -1.295 1.00 88.38 91 ALA A CA 1
ATOM 627 C C . ALA A 1 91 ? 11.166 -8.995 -2.266 1.00 88.38 91 ALA A C 1
ATOM 629 O O . ALA A 1 91 ? 11.590 -7.923 -2.689 1.00 88.38 91 ALA A O 1
ATOM 630 N N . THR A 1 92 ? 11.760 -10.135 -2.615 1.00 81.25 92 THR A N 1
ATOM 631 C CA . THR A 1 92 ? 12.863 -10.161 -3.589 1.00 81.25 92 THR A CA 1
ATOM 632 C C . THR A 1 92 ? 12.325 -10.194 -5.016 1.00 81.25 92 THR A C 1
ATOM 634 O O . THR A 1 92 ? 11.135 -10.417 -5.241 1.00 81.25 92 THR A O 1
ATOM 637 N N . ILE A 1 93 ? 13.185 -9.957 -6.009 1.00 79.94 93 ILE A N 1
ATOM 638 C CA . ILE A 1 93 ? 12.780 -10.114 -7.413 1.00 79.94 93 ILE A CA 1
ATOM 639 C C . ILE A 1 93 ? 12.523 -11.596 -7.701 1.00 79.94 93 ILE A C 1
ATOM 641 O O . ILE A 1 93 ? 11.546 -11.931 -8.362 1.00 79.94 93 ILE A O 1
ATOM 645 N N . GLU A 1 94 ? 13.352 -12.482 -7.150 1.00 74.75 94 GLU A N 1
ATOM 646 C CA . GLU A 1 94 ? 13.233 -13.930 -7.301 1.00 74.75 94 GLU A CA 1
ATOM 647 C C . GLU A 1 94 ? 11.899 -14.445 -6.756 1.00 74.75 94 GLU A C 1
ATOM 649 O O . GLU A 1 94 ? 11.268 -15.279 -7.399 1.00 74.75 94 GLU A O 1
ATOM 654 N N . SER A 1 95 ? 11.408 -13.900 -5.634 1.00 74.19 95 SER A N 1
ATOM 655 C CA . SER A 1 95 ? 10.119 -14.309 -5.060 1.00 74.19 95 SER A CA 1
ATOM 656 C C . SER A 1 95 ? 8.908 -13.887 -5.896 1.00 74.19 95 SER A C 1
ATOM 658 O O . SER A 1 95 ? 7.782 -14.240 -5.557 1.00 74.19 95 SER A O 1
ATOM 660 N N . ASN A 1 96 ? 9.088 -13.141 -6.994 1.00 74.75 96 ASN A N 1
ATOM 661 C CA . ASN A 1 96 ? 7.985 -12.875 -7.917 1.00 74.75 96 ASN A CA 1
ATOM 662 C C . ASN A 1 96 ? 7.477 -14.147 -8.598 1.00 74.75 96 ASN A C 1
ATOM 664 O O . ASN A 1 96 ? 6.297 -14.213 -8.932 1.00 74.75 96 ASN A O 1
ATOM 668 N N . ILE A 1 97 ? 8.331 -15.166 -8.751 1.00 76.88 97 ILE A N 1
ATOM 669 C CA . ILE A 1 97 ? 7.918 -16.462 -9.302 1.00 76.88 97 ILE A CA 1
ATOM 670 C C . ILE A 1 97 ? 6.843 -17.140 -8.443 1.00 76.88 97 ILE A C 1
ATOM 672 O O . ILE A 1 97 ? 6.044 -17.921 -8.951 1.00 76.88 97 ILE A O 1
ATOM 676 N N . ASP A 1 98 ? 6.783 -16.793 -7.155 1.00 80.69 98 ASP A N 1
ATOM 677 C CA . ASP A 1 98 ? 5.823 -17.351 -6.208 1.00 80.69 98 ASP A CA 1
ATOM 678 C C . ASP A 1 98 ? 4.453 -16.656 -6.270 1.00 80.69 98 ASP A C 1
ATOM 680 O O . ASP A 1 98 ? 3.559 -17.024 -5.507 1.00 80.69 98 ASP A O 1
ATOM 684 N N . GLN A 1 99 ? 4.274 -15.644 -7.132 1.00 86.12 99 GLN A N 1
ATOM 685 C CA . GLN A 1 99 ? 3.008 -14.925 -7.348 1.00 86.12 99 GLN A CA 1
ATOM 686 C C . GLN A 1 99 ? 2.336 -14.483 -6.035 1.00 86.12 99 GLN A C 1
ATOM 688 O O . GLN A 1 99 ? 1.166 -14.749 -5.770 1.00 86.12 99 GLN A O 1
ATOM 693 N N . GLY A 1 100 ? 3.116 -13.872 -5.138 1.00 88.75 100 GLY A N 1
ATOM 694 C CA . GLY A 1 100 ? 2.619 -13.362 -3.857 1.00 88.75 100 GLY A CA 1
ATOM 695 C C . GLY A 1 100 ? 2.373 -14.418 -2.770 1.00 88.75 100 GLY A C 1
ATOM 696 O O . GLY A 1 100 ? 2.016 -14.051 -1.649 1.00 88.75 100 GLY A O 1
ATOM 697 N N . ARG A 1 101 ? 2.615 -15.715 -3.019 1.00 92.19 101 ARG A N 1
ATOM 698 C CA . ARG A 1 101 ? 2.373 -16.794 -2.034 1.00 92.19 101 ARG A CA 1
ATOM 699 C C . ARG A 1 101 ? 3.207 -16.688 -0.759 1.00 92.19 101 ARG A C 1
ATOM 701 O O . ARG A 1 101 ? 2.768 -17.187 0.273 1.00 92.19 101 ARG A O 1
ATOM 708 N N . ALA A 1 102 ? 4.362 -16.025 -0.802 1.00 90.94 102 ALA A N 1
ATOM 709 C CA . ALA A 1 102 ? 5.177 -15.779 0.387 1.00 90.94 102 ALA A CA 1
ATOM 710 C C . ALA A 1 102 ? 4.538 -14.754 1.347 1.00 90.94 102 ALA A C 1
ATOM 712 O O . ALA A 1 102 ? 4.630 -14.911 2.561 1.00 90.94 102 ALA A O 1
ATOM 713 N N . GLY A 1 103 ? 3.878 -13.716 0.818 1.00 96.38 103 GLY A N 1
ATOM 714 C CA . GLY A 1 103 ? 3.276 -12.642 1.620 1.00 96.38 103 GLY A CA 1
ATOM 715 C C . GLY A 1 103 ? 1.775 -12.808 1.869 1.00 96.38 103 GLY A C 1
ATOM 716 O O . GLY A 1 103 ? 1.272 -12.359 2.895 1.00 96.38 103 GLY A O 1
ATOM 717 N N . GLY A 1 104 ? 1.044 -13.462 0.963 1.00 97.69 104 GLY A N 1
ATOM 718 C CA . GLY A 1 104 ? -0.420 -13.563 1.009 1.00 97.69 104 GLY A CA 1
ATOM 719 C C . GLY A 1 104 ? -0.968 -14.179 2.301 1.00 97.69 104 GLY A C 1
ATOM 720 O O . GLY A 1 104 ? -1.811 -13.559 2.951 1.00 97.69 104 GLY A O 1
ATOM 721 N N . PRO A 1 105 ? -0.467 -15.351 2.739 1.00 97.75 105 PRO A N 1
ATOM 722 C CA . PRO A 1 105 ? -0.861 -15.942 4.016 1.00 97.75 105 PRO A CA 1
ATOM 723 C C . PRO A 1 105 ? -0.537 -15.052 5.224 1.00 97.75 105 PRO A C 1
ATOM 725 O O . PRO A 1 105 ? -1.313 -15.013 6.176 1.00 97.75 105 PRO A O 1
ATOM 728 N N . VAL A 1 106 ? 0.572 -14.301 5.181 1.00 98.56 106 VAL A N 1
ATOM 729 C CA . VAL A 1 106 ? 0.953 -13.358 6.247 1.00 98.56 106 VAL A CA 1
ATOM 730 C C . VAL A 1 106 ? -0.034 -12.191 6.302 1.00 98.56 106 VAL A C 1
ATOM 732 O O . VAL A 1 106 ? -0.555 -11.874 7.370 1.00 98.56 106 VAL A O 1
ATOM 735 N N . MET A 1 107 ? -0.360 -11.594 5.152 1.00 98.81 107 MET A N 1
ATOM 736 C CA . MET A 1 107 ? -1.367 -10.534 5.048 1.00 98.81 107 MET A CA 1
ATOM 737 C C . MET A 1 107 ? -2.744 -11.010 5.540 1.00 98.81 107 MET A C 1
ATOM 739 O O . MET A 1 107 ? -3.407 -10.297 6.294 1.00 98.81 107 MET A O 1
ATOM 743 N N . ALA A 1 108 ? -3.158 -12.228 5.175 1.00 98.62 108 ALA A N 1
ATOM 744 C CA . ALA A 1 108 ? -4.414 -12.814 5.637 1.00 98.62 108 ALA A CA 1
ATOM 745 C C . ALA A 1 108 ? -4.437 -13.035 7.158 1.00 98.62 108 ALA A C 1
ATOM 747 O O . ALA A 1 108 ? -5.415 -12.687 7.823 1.00 98.62 108 ALA A O 1
ATOM 748 N N . ALA A 1 109 ? -3.342 -13.542 7.730 1.00 98.69 109 ALA A N 1
ATOM 749 C CA . ALA A 1 109 ? -3.211 -13.717 9.173 1.00 98.69 109 ALA A CA 1
ATOM 750 C C . ALA A 1 109 ? -3.266 -12.375 9.926 1.00 98.69 109 ALA A C 1
ATOM 752 O O . ALA A 1 109 ? -3.917 -12.281 10.968 1.00 98.69 109 ALA A O 1
ATOM 753 N N . LEU A 1 110 ? -2.643 -11.322 9.385 1.00 98.81 110 LEU A N 1
ATOM 754 C CA . LEU A 1 110 ? -2.729 -9.966 9.934 1.00 98.81 110 LEU A CA 1
ATOM 755 C C . LEU A 1 110 ? -4.165 -9.427 9.879 1.00 98.81 110 LEU A C 1
ATOM 757 O O . LEU A 1 110 ? -4.644 -8.890 10.874 1.00 98.81 110 LEU A O 1
ATOM 761 N N . ALA A 1 111 ? -4.893 -9.628 8.779 1.00 98.69 111 ALA A N 1
ATOM 762 C CA . ALA A 1 111 ? -6.297 -9.220 8.674 1.00 98.69 111 ALA A CA 1
ATOM 763 C C . ALA A 1 111 ? -7.182 -9.924 9.714 1.00 98.69 111 ALA A C 1
ATOM 765 O O . ALA A 1 111 ? -7.944 -9.277 10.433 1.00 98.69 111 ALA A O 1
ATOM 766 N N . GLN A 1 112 ? -7.029 -11.240 9.865 1.00 98.44 112 GLN A N 1
ATOM 767 C CA . GLN A 1 112 ? -7.756 -12.011 10.875 1.00 98.44 112 GLN A CA 1
ATOM 768 C C . GLN A 1 112 ? -7.384 -11.584 12.301 1.00 98.44 112 GLN A C 1
ATOM 770 O O . GLN A 1 112 ? -8.258 -11.468 13.162 1.00 98.44 112 GLN A O 1
ATOM 775 N N . LYS A 1 113 ? -6.102 -11.297 12.564 1.00 98.38 113 LYS A N 1
ATOM 776 C CA . LYS A 1 113 ? -5.633 -10.755 13.848 1.00 98.38 113 LYS A CA 1
ATOM 777 C C . LYS A 1 113 ? -6.251 -9.384 14.129 1.00 98.38 113 LYS A C 1
ATOM 779 O O . LYS A 1 113 ? -6.718 -9.150 15.245 1.00 98.38 113 LYS A O 1
ATOM 784 N N . ALA A 1 114 ? -6.309 -8.509 13.128 1.00 97.81 114 ALA A N 1
ATOM 785 C CA . ALA A 1 114 ? -6.944 -7.202 13.229 1.00 97.81 114 ALA A CA 1
ATOM 786 C C . ALA A 1 114 ? -8.439 -7.329 13.546 1.00 97.81 114 ALA A C 1
ATOM 788 O O . ALA A 1 114 ? -8.893 -6.690 14.486 1.00 97.81 114 ALA A O 1
ATOM 789 N N . LEU A 1 115 ? -9.184 -8.203 12.864 1.00 97.44 115 LEU A N 1
ATOM 790 C CA . LEU A 1 115 ? -10.612 -8.434 13.132 1.00 97.44 115 LEU A CA 1
ATOM 791 C C . LEU A 1 115 ? -10.861 -9.070 14.501 1.00 97.44 115 LEU A C 1
ATOM 793 O O . LEU A 1 115 ? -11.769 -8.665 15.220 1.00 97.44 115 LEU A O 1
ATOM 797 N N . LYS A 1 116 ? -10.022 -10.023 14.915 1.00 97.19 116 LYS A N 1
ATOM 798 C CA . LYS A 1 116 ? -10.116 -10.630 16.248 1.00 97.19 116 LYS A CA 1
ATOM 799 C C . LYS A 1 116 ? -9.919 -9.592 17.351 1.00 97.19 116 LYS A C 1
ATOM 801 O O . LYS A 1 116 ? -10.625 -9.608 18.356 1.00 97.19 116 LYS A O 1
ATOM 806 N N . ASN A 1 117 ? -8.946 -8.705 17.171 1.00 95.75 117 ASN A N 1
ATOM 807 C CA . ASN A 1 117 ? -8.578 -7.725 18.180 1.00 95.75 117 ASN A CA 1
ATOM 808 C C . ASN A 1 117 ? -9.449 -6.451 18.088 1.00 95.75 117 ASN A C 1
ATOM 810 O O . ASN A 1 117 ? -9.684 -5.791 19.095 1.00 95.75 117 ASN A O 1
ATOM 814 N N . CYS A 1 118 ? -9.926 -6.085 16.901 1.00 95.62 118 CYS A N 1
ATOM 815 C CA . CYS A 1 118 ? -10.761 -4.919 16.606 1.00 95.62 118 CYS A CA 1
ATOM 816 C C . CYS A 1 118 ? -11.981 -5.345 15.772 1.00 95.62 118 CYS A C 1
ATOM 818 O O . CYS A 1 118 ? -12.022 -5.054 14.580 1.00 95.62 118 CYS A O 1
ATOM 820 N N . PRO A 1 119 ? -13.007 -5.981 16.362 1.00 94.44 119 PRO A N 1
ATOM 821 C CA . PRO A 1 119 ? -14.121 -6.560 15.596 1.00 94.44 119 PRO A CA 1
ATOM 822 C C . PRO A 1 119 ? -14.896 -5.576 14.709 1.00 94.44 119 PRO A C 1
ATOM 824 O O . PRO A 1 119 ? -15.551 -5.984 13.756 1.00 94.44 119 PRO A O 1
ATOM 827 N N . ASN A 1 120 ? -14.815 -4.278 15.011 1.00 94.00 120 ASN A N 1
ATOM 828 C CA . ASN A 1 120 ? -15.490 -3.225 14.256 1.00 94.00 120 ASN A CA 1
ATOM 829 C C . ASN A 1 120 ? -14.606 -2.565 13.183 1.00 94.00 120 ASN A C 1
ATOM 831 O O . ASN A 1 120 ? -15.112 -1.715 12.449 1.00 94.00 120 ASN A O 1
ATOM 835 N N . THR A 1 121 ? -13.313 -2.910 13.097 1.00 97.12 121 THR A N 1
ATOM 836 C CA . THR A 1 121 ? -12.417 -2.318 12.093 1.00 97.12 121 THR A CA 1
ATOM 837 C C . THR A 1 121 ? -12.816 -2.745 10.684 1.00 97.12 121 THR A C 1
ATOM 839 O O . THR A 1 121 ? -13.298 -3.857 10.458 1.00 97.12 121 THR A O 1
ATOM 842 N N . LYS A 1 122 ? -12.601 -1.858 9.718 1.00 98.12 122 LYS A N 1
ATOM 843 C CA . LYS A 1 122 ? -12.743 -2.141 8.292 1.00 98.12 122 LYS A CA 1
ATOM 844 C C . LYS A 1 122 ? -11.369 -2.453 7.709 1.00 98.12 122 LYS A C 1
ATOM 846 O O . LYS A 1 122 ? -10.470 -1.614 7.761 1.00 98.12 122 LYS A O 1
ATOM 851 N N . ILE A 1 123 ? -11.203 -3.674 7.199 1.00 98.62 123 ILE A N 1
ATOM 852 C CA . ILE A 1 123 ? -9.931 -4.151 6.649 1.00 98.62 123 ILE A CA 1
ATOM 853 C C . ILE A 1 123 ? -9.750 -3.637 5.224 1.00 98.62 123 ILE A C 1
ATOM 855 O O . ILE A 1 123 ? -10.421 -4.098 4.302 1.00 98.62 123 ILE A O 1
ATOM 859 N N . ALA A 1 124 ? -8.796 -2.732 5.041 1.00 98.75 124 ALA A N 1
ATOM 860 C CA . ALA A 1 124 ? -8.320 -2.317 3.736 1.00 98.75 124 ALA A CA 1
ATOM 861 C C . ALA A 1 124 ? -7.008 -3.040 3.415 1.00 98.75 124 ALA A C 1
ATOM 863 O O . ALA A 1 124 ? -6.027 -2.906 4.148 1.00 98.75 124 ALA A O 1
ATOM 864 N N . LEU A 1 125 ? -6.983 -3.795 2.319 1.00 98.88 125 LEU A N 1
ATOM 865 C CA . LEU A 1 125 ? -5.752 -4.378 1.794 1.00 98.88 125 LEU A CA 1
ATOM 866 C C . LEU A 1 125 ? -5.196 -3.480 0.698 1.00 98.88 125 LEU A C 1
ATOM 868 O O . LEU A 1 125 ? -5.947 -2.924 -0.104 1.00 98.88 125 LEU A O 1
ATOM 872 N N . SER A 1 126 ? -3.881 -3.337 0.640 1.00 98.88 126 SER A N 1
ATOM 873 C CA . SER A 1 126 ? -3.253 -2.630 -0.466 1.00 98.88 126 SER A CA 1
ATOM 874 C C . SER A 1 126 ? -1.875 -3.187 -0.780 1.00 98.88 126 SER A C 1
ATOM 876 O O . SER A 1 126 ? -1.201 -3.740 0.090 1.00 98.88 126 SER A O 1
ATOM 878 N N . GLY A 1 127 ? -1.474 -3.075 -2.040 1.00 98.75 127 GLY A N 1
ATOM 879 C CA . GLY A 1 127 ? -0.215 -3.620 -2.510 1.00 98.75 127 GLY A CA 1
ATOM 880 C C . GLY A 1 127 ? 0.322 -2.877 -3.721 1.00 98.75 127 GLY A C 1
ATOM 881 O O . GLY A 1 127 ? -0.448 -2.359 -4.527 1.00 98.75 127 GLY A O 1
ATOM 882 N N . TYR A 1 128 ? 1.646 -2.829 -3.838 1.00 98.50 128 TYR A N 1
ATOM 883 C CA . TYR A 1 128 ? 2.345 -2.244 -4.982 1.00 98.50 128 TYR A CA 1
ATOM 884 C C . TYR A 1 128 ? 3.182 -3.307 -5.697 1.00 98.50 128 TYR A C 1
ATOM 886 O O . TYR A 1 128 ? 3.962 -4.005 -5.048 1.00 98.50 128 TYR A O 1
ATOM 894 N N . SER A 1 129 ? 3.059 -3.418 -7.024 1.00 96.31 129 SER A N 1
ATOM 895 C CA . SER A 1 129 ? 3.839 -4.346 -7.851 1.00 96.31 129 SER A CA 1
ATOM 896 C C . SER A 1 129 ? 3.692 -5.792 -7.350 1.00 96.31 129 SER A C 1
ATOM 898 O O . SER A 1 129 ? 2.581 -6.304 -7.253 1.00 96.31 129 SER A O 1
ATOM 900 N N . GLN A 1 130 ? 4.765 -6.456 -6.919 1.00 94.69 130 GLN A N 1
ATOM 901 C CA . GLN A 1 130 ? 4.682 -7.762 -6.250 1.00 94.69 130 GLN A CA 1
ATOM 902 C C . GLN A 1 130 ? 3.706 -7.801 -5.061 1.00 94.69 130 GLN A C 1
ATOM 904 O O . GLN A 1 130 ? 3.048 -8.816 -4.824 1.00 94.69 130 GLN A O 1
ATOM 909 N N . GLY A 1 131 ? 3.603 -6.709 -4.304 1.00 98.00 131 GLY A N 1
ATOM 910 C CA . GLY A 1 131 ? 2.666 -6.590 -3.197 1.00 98.00 131 GLY A CA 1
ATOM 911 C C . GLY A 1 131 ? 1.203 -6.642 -3.641 1.00 98.00 131 GLY A C 1
ATOM 912 O O . GLY A 1 131 ? 0.351 -7.070 -2.868 1.00 98.00 131 GLY A O 1
ATOM 913 N N . ALA A 1 132 ? 0.891 -6.278 -4.886 1.00 97.88 132 ALA A N 1
ATOM 914 C CA . ALA A 1 132 ? -0.444 -6.446 -5.455 1.00 97.88 132 ALA A CA 1
ATOM 915 C C . ALA A 1 132 ? -0.800 -7.940 -5.588 1.00 97.88 132 ALA A C 1
ATOM 917 O O . ALA A 1 132 ? -1.841 -8.376 -5.097 1.00 97.88 132 ALA A O 1
ATOM 918 N N . MET A 1 133 ? 0.131 -8.775 -6.067 1.00 95.19 133 MET A N 1
ATOM 919 C CA . MET A 1 133 ? -0.050 -10.237 -6.081 1.00 95.19 133 MET A CA 1
ATOM 920 C C . MET A 1 133 ? -0.253 -10.814 -4.669 1.00 95.19 133 MET A C 1
ATOM 922 O O . MET A 1 133 ? -1.050 -11.731 -4.463 1.00 95.19 133 MET A O 1
ATOM 926 N N . VAL A 1 134 ? 0.427 -10.254 -3.659 1.00 98.19 134 VAL A N 1
ATOM 927 C CA . VAL A 1 134 ? 0.198 -10.608 -2.245 1.00 98.19 134 VAL A CA 1
ATOM 928 C C . VAL A 1 134 ? -1.257 -10.336 -1.832 1.00 98.19 134 VAL A C 1
ATOM 930 O O . VAL A 1 134 ? -1.857 -11.173 -1.150 1.00 98.19 134 VAL A O 1
ATOM 933 N N . VAL A 1 135 ? -1.849 -9.224 -2.284 1.00 98.56 135 VAL A N 1
ATOM 934 C CA . VAL A 1 135 ? -3.267 -8.900 -2.053 1.00 98.56 135 VAL A CA 1
ATOM 935 C C . VAL A 1 135 ? -4.188 -9.921 -2.724 1.00 98.56 135 VAL A C 1
ATOM 937 O O . VAL A 1 135 ? -5.114 -10.388 -2.062 1.00 98.56 135 VAL A O 1
ATOM 940 N N . HIS A 1 136 ? -3.930 -10.334 -3.972 1.00 97.19 136 HIS A N 1
ATOM 941 C CA . HIS A 1 136 ? -4.724 -11.381 -4.640 1.00 97.19 136 HIS A CA 1
ATOM 942 C C . HIS A 1 136 ? -4.769 -12.675 -3.822 1.00 97.19 136 HIS A C 1
ATOM 944 O O . HIS A 1 136 ? -5.847 -13.226 -3.566 1.00 97.19 136 HIS A O 1
ATOM 950 N N . VAL A 1 137 ? -3.604 -13.140 -3.358 1.00 96.81 137 VAL A N 1
ATOM 951 C CA . VAL A 1 137 ? -3.510 -14.358 -2.545 1.00 96.81 137 VAL A CA 1
ATOM 952 C C . VAL A 1 137 ? -4.257 -14.185 -1.223 1.00 96.81 137 VAL A C 1
ATOM 954 O O . VAL A 1 137 ? -5.061 -15.046 -0.866 1.00 96.81 137 VAL A O 1
ATOM 957 N N . ALA A 1 138 ? -4.060 -13.073 -0.511 1.00 98.12 138 ALA A N 1
ATOM 958 C CA . ALA A 1 138 ? -4.750 -12.823 0.754 1.00 98.12 138 ALA A CA 1
ATOM 959 C C . ALA A 1 138 ? -6.278 -12.760 0.574 1.00 98.12 138 ALA A C 1
ATOM 961 O O . ALA A 1 138 ? -7.025 -13.419 1.307 1.00 98.12 138 ALA A O 1
ATOM 962 N N . ALA A 1 139 ? -6.747 -12.033 -0.443 1.00 97.06 139 ALA A N 1
ATOM 963 C CA . ALA A 1 139 ? -8.164 -11.831 -0.725 1.00 97.06 139 ALA A CA 1
ATOM 964 C C . ALA A 1 139 ? -8.909 -13.124 -1.059 1.00 97.06 139 ALA A C 1
ATOM 966 O O . ALA A 1 139 ? -10.072 -13.270 -0.678 1.00 97.06 139 ALA A O 1
ATOM 967 N N . SER A 1 140 ? -8.235 -14.092 -1.687 1.00 94.19 140 SER A N 1
ATOM 968 C CA . SER A 1 140 ? -8.809 -15.415 -1.961 1.00 94.19 140 SER A CA 1
ATOM 969 C C . SER A 1 140 ? -9.238 -16.177 -0.697 1.00 94.19 140 SER A C 1
ATOM 971 O O . SER A 1 140 ? -10.126 -17.024 -0.766 1.00 94.19 140 SER A O 1
ATOM 973 N N . SER A 1 141 ? -8.645 -15.854 0.460 1.00 92.88 141 SER A N 1
ATOM 974 C CA . SER A 1 141 ? -8.913 -16.521 1.743 1.00 92.88 141 SER A CA 1
ATOM 975 C C . SER A 1 141 ? -9.820 -15.735 2.696 1.00 92.88 141 SER A C 1
ATOM 977 O O . SER A 1 141 ? -10.420 -16.330 3.588 1.00 92.88 141 SER A O 1
ATOM 979 N N . LEU A 1 142 ? -9.926 -14.414 2.522 1.00 93.25 142 LEU A N 1
ATOM 980 C CA . LEU A 1 142 ? -10.654 -13.518 3.432 1.00 93.25 142 LEU A CA 1
ATOM 981 C C . LEU A 1 142 ? -12.074 -13.178 2.947 1.00 93.25 142 LEU A C 1
ATOM 983 O O . LEU A 1 142 ? -12.953 -12.896 3.758 1.00 93.25 142 LEU A O 1
ATOM 987 N N . GLY A 1 143 ? -12.318 -13.186 1.633 1.00 88.38 143 GLY A N 1
ATOM 988 C CA . GLY A 1 143 ? -13.647 -12.951 1.067 1.00 88.38 143 GLY A CA 1
ATOM 989 C C . GLY A 1 143 ? -14.301 -11.644 1.539 1.00 88.38 143 GLY A C 1
ATOM 990 O O . GLY A 1 143 ? -13.771 -10.553 1.328 1.00 88.38 143 GLY A O 1
ATOM 991 N N . SER A 1 144 ? -15.482 -11.738 2.161 1.00 90.44 144 SER A N 1
ATOM 992 C CA . SER A 1 144 ? -16.300 -10.578 2.551 1.00 90.44 144 SER A CA 1
ATOM 993 C C . SER A 1 144 ? -15.685 -9.689 3.637 1.00 90.44 144 SER A C 1
ATOM 995 O O . SER A 1 144 ? -16.092 -8.526 3.746 1.00 90.44 144 SER A O 1
ATOM 997 N N . ASP A 1 145 ? -14.708 -10.202 4.386 1.00 94.31 145 ASP A N 1
ATOM 998 C CA . ASP A 1 145 ? -14.071 -9.521 5.519 1.00 94.31 145 ASP A CA 1
ATOM 999 C C . ASP A 1 145 ? -13.260 -8.274 5.112 1.00 94.31 145 ASP A C 1
ATOM 1001 O O . ASP A 1 145 ? -13.022 -7.385 5.930 1.00 94.31 145 ASP A O 1
ATOM 1005 N N . ILE A 1 146 ? -12.869 -8.164 3.839 1.00 97.81 146 ILE A N 1
ATOM 1006 C CA . ILE A 1 146 ? -12.076 -7.043 3.308 1.00 97.81 146 ILE A CA 1
ATOM 1007 C C . ILE A 1 146 ? -12.993 -5.920 2.839 1.00 97.81 146 ILE A C 1
ATOM 1009 O O . ILE A 1 146 ? -13.660 -6.097 1.830 1.00 97.81 146 ILE A O 1
ATOM 1013 N N . SER A 1 147 ? -12.985 -4.747 3.485 1.00 98.19 147 SER A N 1
ATOM 1014 C CA . SER A 1 147 ? -13.753 -3.564 3.055 1.00 98.19 147 SER A CA 1
ATOM 1015 C C . SER A 1 147 ? -13.379 -3.066 1.669 1.00 98.19 147 SER A C 1
ATOM 1017 O O . SER A 1 147 ? -14.273 -2.721 0.901 1.00 98.19 147 SER A O 1
ATOM 1019 N N . SER A 1 148 ? -12.088 -3.051 1.360 1.00 98.50 148 SER A N 1
ATOM 1020 C CA . SER A 1 148 ? -11.554 -2.544 0.099 1.00 98.50 148 SER A CA 1
ATOM 1021 C C . SER A 1 148 ? -10.174 -3.126 -0.188 1.00 98.50 148 SER A C 1
ATOM 1023 O O . SER A 1 148 ? -9.384 -3.312 0.737 1.00 98.50 148 SER A O 1
ATOM 1025 N N . ALA A 1 149 ? -9.866 -3.331 -1.462 1.00 98.69 149 ALA A N 1
ATOM 1026 C CA . ALA A 1 149 ? -8.538 -3.637 -1.963 1.00 98.69 149 ALA A CA 1
ATOM 1027 C C . ALA A 1 149 ? -8.090 -2.523 -2.923 1.00 98.69 149 ALA A C 1
ATOM 1029 O O . ALA A 1 149 ? -8.837 -2.168 -3.836 1.00 98.69 149 ALA A O 1
ATOM 1030 N N . VAL A 1 150 ? -6.901 -1.957 -2.703 1.00 98.75 150 VAL A N 1
ATOM 1031 C CA . VAL A 1 150 ? -6.310 -0.932 -3.582 1.00 98.75 150 VAL A CA 1
ATOM 1032 C C . VAL A 1 150 ? -4.931 -1.372 -4.053 1.00 98.75 150 VAL A C 1
ATOM 1034 O O . VAL A 1 150 ? -4.014 -1.500 -3.241 1.00 98.75 150 VAL A O 1
ATOM 1037 N N . LEU A 1 151 ? -4.777 -1.605 -5.349 1.00 98.75 151 LEU A N 1
ATOM 1038 C CA . LEU A 1 151 ? -3.584 -2.199 -5.935 1.00 98.75 151 LEU A CA 1
ATOM 1039 C C . LEU A 1 151 ? -2.950 -1.212 -6.927 1.00 98.75 151 LEU A C 1
ATOM 1041 O O . LEU A 1 151 ? -3.649 -0.493 -7.641 1.00 98.75 151 LEU A O 1
ATOM 1045 N N . TYR A 1 152 ? -1.619 -1.140 -6.926 1.00 98.44 152 TYR A N 1
ATOM 1046 C CA . TYR A 1 152 ? -0.833 -0.227 -7.759 1.00 98.44 152 TYR A CA 1
ATOM 1047 C C . TYR A 1 152 ? 0.158 -1.031 -8.596 1.00 98.44 152 TYR A C 1
ATOM 1049 O O . TYR A 1 152 ? 0.964 -1.776 -8.033 1.00 98.44 152 TYR A O 1
ATOM 1057 N N . GLY A 1 153 ? 0.126 -0.871 -9.919 1.00 96.88 153 GLY A N 1
ATOM 1058 C CA . GLY A 1 153 ? 1.000 -1.603 -10.836 1.00 96.88 153 GLY A CA 1
ATOM 1059 C C . GLY A 1 153 ? 0.850 -3.115 -10.708 1.00 96.88 153 GLY A C 1
ATOM 1060 O O . GLY A 1 153 ? 1.855 -3.820 -10.669 1.00 96.88 153 GLY A O 1
ATOM 1061 N N . ASP A 1 154 ? -0.387 -3.597 -10.568 1.00 96.75 154 ASP A N 1
ATOM 1062 C CA . ASP A 1 154 ? -0.682 -5.009 -10.346 1.00 96.75 154 ASP A CA 1
ATOM 1063 C C . ASP A 1 154 ? -0.322 -5.883 -11.560 1.00 96.75 154 ASP A C 1
ATOM 1065 O O . ASP A 1 154 ? -0.938 -5.726 -12.617 1.00 96.75 154 ASP A O 1
ATOM 1069 N N . PRO A 1 155 ? 0.624 -6.834 -11.432 1.00 92.38 155 PRO A N 1
ATOM 1070 C CA . PRO A 1 155 ? 0.946 -7.755 -12.512 1.00 92.38 155 PRO A CA 1
ATOM 1071 C C . PRO A 1 155 ? -0.234 -8.626 -12.940 1.00 92.38 155 PRO A C 1
ATOM 1073 O O . PRO A 1 155 ? -0.238 -9.070 -14.075 1.00 92.38 155 PRO A O 1
ATOM 1076 N N . GLU A 1 156 ? -1.222 -8.897 -12.086 1.00 91.62 156 GLU A N 1
ATOM 1077 C CA . GLU A 1 156 ? -2.348 -9.797 -12.392 1.00 91.62 156 GLU A CA 1
ATOM 1078 C C . GLU A 1 156 ? -3.499 -9.089 -13.145 1.00 91.62 156 GLU A C 1
ATOM 1080 O O . GLU A 1 156 ? -4.421 -9.735 -13.660 1.00 91.62 156 GLU A O 1
ATOM 1085 N N . LEU A 1 157 ? -3.416 -7.765 -13.310 1.00 91.56 157 LEU A N 1
ATOM 1086 C CA . LEU A 1 157 ? -4.429 -6.966 -13.996 1.00 91.56 157 LEU A CA 1
ATOM 1087 C C . LEU A 1 157 ? -4.546 -7.301 -15.490 1.00 91.56 157 LEU A C 1
ATOM 1089 O O . LEU A 1 157 ? -5.655 -7.323 -16.029 1.00 91.56 157 LEU A O 1
ATOM 1093 N N . HIS A 1 158 ? -3.429 -7.596 -16.163 1.00 86.38 158 HIS A N 1
ATOM 1094 C CA . HIS A 1 158 ? -3.397 -7.901 -17.603 1.00 86.38 158 HIS A CA 1
ATOM 1095 C C . HIS A 1 158 ? -4.242 -9.133 -17.982 1.00 86.38 158 HIS A C 1
ATOM 1097 O O . HIS A 1 158 ? -4.765 -9.218 -19.093 1.00 86.38 158 HIS A O 1
ATOM 1103 N N . THR A 1 159 ? -4.406 -10.081 -17.056 1.00 86.44 159 THR A N 1
ATOM 1104 C CA . THR A 1 159 ? -5.249 -11.274 -17.215 1.00 86.44 159 THR A CA 1
ATOM 1105 C C . THR A 1 159 ? -6.687 -11.053 -16.760 1.00 86.44 159 THR A C 1
ATOM 1107 O O . THR A 1 159 ? -7.477 -11.997 -16.773 1.00 86.44 159 THR A O 1
ATOM 1110 N N . ALA A 1 160 ? -7.044 -9.824 -16.369 1.00 84.25 160 ALA A N 1
ATOM 1111 C CA . ALA A 1 160 ? -8.306 -9.487 -15.718 1.00 84.25 160 ALA A CA 1
ATOM 1112 C C . ALA A 1 160 ? -8.593 -10.394 -14.504 1.00 84.25 160 ALA A C 1
ATOM 1114 O O . ALA A 1 160 ? -9.740 -10.780 -14.255 1.00 84.25 160 ALA A O 1
ATOM 1115 N N . SER A 1 161 ? -7.537 -10.765 -13.769 1.00 84.00 161 SER A N 1
ATOM 1116 C CA . SER A 1 161 ? -7.639 -11.626 -12.595 1.00 84.00 161 SER A CA 1
ATOM 1117 C C . SER A 1 161 ? -8.509 -10.957 -11.531 1.00 84.00 161 SER A C 1
ATOM 1119 O O . SER A 1 161 ? -8.329 -9.793 -11.181 1.00 84.00 161 SER A O 1
ATOM 1121 N N . SER A 1 162 ? -9.462 -11.698 -10.968 1.00 92.00 162 SER A N 1
ATOM 1122 C CA . SER A 1 162 ? -10.258 -11.204 -9.846 1.00 92.00 162 SER A CA 1
ATOM 1123 C C . SER A 1 162 ? -9.421 -11.131 -8.565 1.00 92.00 162 SER A C 1
ATOM 1125 O O . SER A 1 162 ? -8.665 -12.056 -8.247 1.00 92.00 162 SER A O 1
ATOM 1127 N N . VAL A 1 163 ? -9.621 -10.085 -7.761 1.00 95.50 163 VAL A N 1
ATOM 1128 C CA . VAL A 1 163 ? -9.038 -9.981 -6.413 1.00 95.50 163 VAL A CA 1
ATOM 1129 C C . VAL A 1 163 ? -9.867 -10.826 -5.438 1.00 95.50 163 VAL A C 1
ATOM 1131 O O . VAL A 1 163 ? -10.776 -10.347 -4.756 1.00 95.50 163 VAL A O 1
ATOM 1134 N N . GLY A 1 164 ? -9.592 -12.133 -5.417 1.00 92.38 164 GLY A N 1
ATOM 1135 C CA . GLY A 1 164 ? -10.388 -13.107 -4.669 1.00 92.38 164 GLY A CA 1
ATOM 1136 C C . GLY A 1 164 ? -11.855 -13.103 -5.112 1.00 92.38 164 GLY A C 1
ATOM 1137 O O . GLY A 1 164 ? -12.152 -13.064 -6.303 1.00 92.38 164 GLY A O 1
ATOM 1138 N N . SER A 1 165 ? -12.779 -13.126 -4.149 1.00 93.88 165 SER A N 1
ATOM 1139 C CA . SER A 1 165 ? -14.224 -13.030 -4.404 1.00 93.88 165 SER A CA 1
ATOM 1140 C C . SER A 1 165 ? -14.777 -11.606 -4.243 1.00 93.88 165 SER A C 1
ATOM 1142 O O . SER A 1 165 ? -15.981 -11.441 -4.030 1.00 93.88 165 SER A O 1
ATOM 1144 N N . LEU A 1 166 ? -13.919 -10.578 -4.238 1.00 95.12 166 LEU A N 1
ATOM 1145 C CA . LEU A 1 166 ? -14.366 -9.207 -4.012 1.00 95.12 166 LEU A CA 1
ATOM 1146 C C . LEU A 1 166 ? -15.134 -8.667 -5.224 1.00 95.12 166 LEU A C 1
ATOM 1148 O O . LEU A 1 166 ? -14.693 -8.838 -6.361 1.00 95.12 166 LEU A O 1
ATOM 1152 N N . PRO A 1 167 ? -16.271 -7.979 -5.008 1.00 95.25 167 PRO A N 1
ATOM 1153 C CA . PRO A 1 167 ? -16.941 -7.270 -6.086 1.00 95.25 167 PRO A CA 1
ATOM 1154 C C . PRO A 1 167 ? -16.080 -6.092 -6.553 1.00 95.25 167 PRO A C 1
ATOM 1156 O O . PRO A 1 167 ? -15.387 -5.467 -5.749 1.00 95.25 167 PRO A O 1
ATOM 1159 N N . ALA A 1 168 ? -16.203 -5.722 -7.829 1.00 94.06 168 ALA A N 1
ATOM 1160 C CA . ALA A 1 168 ? -15.467 -4.598 -8.418 1.00 94.06 168 ALA A CA 1
ATOM 1161 C C . ALA A 1 168 ? -15.661 -3.271 -7.657 1.00 94.06 168 ALA A C 1
ATOM 1163 O O . ALA A 1 168 ? -14.768 -2.437 -7.634 1.00 94.06 168 ALA A O 1
ATOM 1164 N N . SER A 1 169 ? -16.791 -3.081 -6.966 1.00 96.12 169 SER A N 1
ATOM 1165 C CA . SER A 1 169 ? -17.031 -1.901 -6.122 1.00 96.12 169 SER A CA 1
ATOM 1166 C C . SER A 1 169 ? -16.087 -1.782 -4.917 1.00 96.12 169 SER A C 1
ATOM 1168 O O . SER A 1 169 ? -15.952 -0.695 -4.362 1.00 96.12 169 SER A O 1
ATOM 1170 N N . ARG A 1 170 ? -15.432 -2.878 -4.515 1.00 97.44 170 ARG A N 1
ATOM 1171 C CA . ARG A 1 170 ? -14.460 -2.936 -3.412 1.00 97.44 170 ARG A CA 1
ATOM 1172 C C . ARG A 1 170 ? -13.022 -3.076 -3.907 1.00 97.44 170 ARG A C 1
ATOM 1174 O O . ARG A 1 170 ? -12.129 -3.202 -3.077 1.00 97.44 170 ARG A O 1
ATOM 1181 N N . VAL A 1 171 ? -12.785 -3.051 -5.217 1.00 98.12 171 VAL A N 1
ATOM 1182 C CA . VAL A 1 171 ? -11.450 -3.184 -5.810 1.00 98.12 171 VAL A CA 1
ATOM 1183 C C . VAL A 1 171 ? -11.120 -1.929 -6.610 1.00 98.12 171 VAL A C 1
ATOM 1185 O O . VAL A 1 171 ? -11.900 -1.499 -7.458 1.00 98.12 171 VAL A O 1
ATOM 1188 N N . LYS A 1 172 ? -9.954 -1.341 -6.348 1.00 98.00 172 LYS A N 1
ATOM 1189 C CA . LYS A 1 172 ? -9.413 -0.222 -7.118 1.00 98.00 172 LYS A CA 1
ATOM 1190 C C . LYS A 1 172 ? -8.015 -0.578 -7.609 1.00 98.00 172 LYS A C 1
ATOM 1192 O O . LYS A 1 172 ? -7.092 -0.692 -6.812 1.00 98.00 172 LYS A O 1
ATOM 1197 N N . GLU A 1 173 ? -7.893 -0.706 -8.922 1.00 97.62 173 GLU A N 1
ATOM 1198 C CA . GLU A 1 173 ? -6.644 -0.979 -9.632 1.00 97.62 173 GLU A CA 1
ATOM 1199 C C . GLU A 1 173 ? -6.110 0.317 -10.243 1.00 97.62 173 GLU A C 1
ATOM 1201 O O . GLU A 1 173 ? -6.840 1.021 -10.952 1.00 97.62 173 GLU A O 1
ATOM 1206 N N . PHE A 1 174 ? -4.847 0.636 -9.972 1.00 97.69 174 PHE A N 1
ATOM 1207 C CA . PHE A 1 174 ? -4.116 1.712 -10.630 1.00 97.69 174 PHE A CA 1
ATOM 1208 C C . PHE A 1 174 ? -3.051 1.110 -11.537 1.00 97.69 174 PHE A C 1
ATOM 1210 O O . PHE A 1 174 ? -2.115 0.466 -11.069 1.00 97.69 174 PHE A O 1
ATOM 1217 N N . CYS A 1 175 ? -3.190 1.361 -12.836 1.00 96.69 175 CYS A N 1
ATOM 1218 C CA . CYS A 1 175 ? -2.218 0.984 -13.849 1.00 96.69 175 CYS A CA 1
ATOM 1219 C C . CYS A 1 175 ? -1.880 2.225 -14.670 1.00 96.69 175 CYS A C 1
ATOM 1221 O O . CYS A 1 175 ? -2.716 2.727 -15.427 1.00 96.69 175 CYS A O 1
ATOM 1223 N N . ALA A 1 176 ? -0.690 2.779 -14.445 1.00 94.81 176 ALA A N 1
ATOM 1224 C CA . ALA A 1 176 ? -0.240 3.963 -15.161 1.00 94.81 176 ALA A CA 1
ATOM 1225 C C . ALA A 1 176 ? -0.035 3.625 -16.643 1.00 94.81 176 ALA A C 1
ATOM 1227 O O . ALA A 1 176 ? 0.478 2.562 -16.976 1.00 94.81 176 ALA A O 1
ATOM 1228 N N . SER A 1 177 ? -0.409 4.535 -17.544 1.00 94.06 177 SER A N 1
ATOM 1229 C CA . SER A 1 177 ? -0.247 4.281 -18.979 1.00 94.06 177 SER A CA 1
ATOM 1230 C C . SER A 1 177 ? 1.228 4.072 -19.334 1.00 9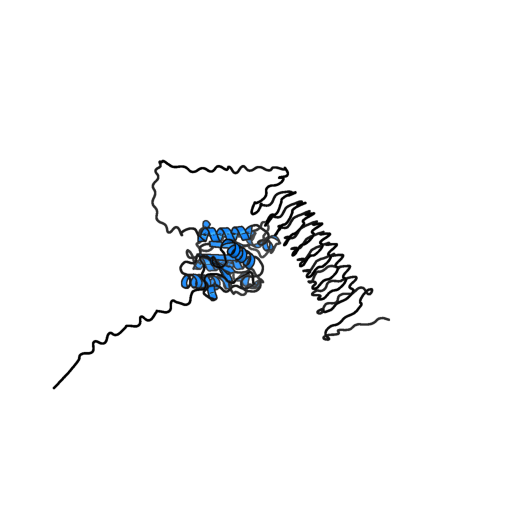4.06 177 SER A C 1
ATOM 1232 O O . SER A 1 177 ? 2.077 4.910 -19.016 1.00 94.06 177 SER A O 1
ATOM 1234 N N . GLY A 1 178 ? 1.524 2.950 -19.992 1.00 91.75 178 GLY A N 1
ATOM 1235 C CA . GLY A 1 178 ? 2.886 2.514 -20.292 1.00 91.75 178 GLY A CA 1
ATOM 1236 C C . GLY A 1 178 ? 3.572 1.772 -19.142 1.00 91.75 178 GLY A C 1
ATOM 1237 O O . GLY A 1 178 ? 4.786 1.547 -19.200 1.00 91.75 178 GLY A O 1
ATOM 1238 N N . ASP A 1 179 ? 2.847 1.405 -18.084 1.00 94.75 179 ASP A N 1
ATOM 1239 C CA . ASP A 1 179 ? 3.324 0.455 -17.085 1.00 94.75 179 ASP A CA 1
ATOM 1240 C C . ASP A 1 179 ? 3.249 -0.966 -17.649 1.00 94.75 179 ASP A C 1
ATOM 1242 O O . ASP A 1 179 ? 2.221 -1.643 -17.609 1.00 94.75 179 ASP A O 1
ATOM 1246 N N . GLY A 1 180 ? 4.392 -1.436 -18.150 1.00 90.00 180 GLY A N 1
ATOM 1247 C CA . GLY A 1 180 ? 4.507 -2.765 -18.731 1.00 90.00 180 GLY A CA 1
ATOM 1248 C C . GLY A 1 180 ? 4.240 -3.901 -17.742 1.00 90.00 180 GLY A C 1
ATOM 1249 O O . GLY A 1 180 ? 3.995 -5.016 -18.194 1.00 90.00 180 GLY A O 1
ATOM 1250 N N . VAL A 1 181 ? 4.243 -3.659 -16.429 1.00 91.62 181 VAL A N 1
ATOM 1251 C CA . VAL A 1 181 ? 3.936 -4.691 -15.433 1.00 91.62 181 VAL A CA 1
ATOM 1252 C C . VAL A 1 181 ? 2.456 -5.029 -15.439 1.00 91.62 181 VAL A C 1
ATOM 1254 O O . VAL A 1 181 ? 2.097 -6.178 -15.675 1.00 91.62 181 VAL A O 1
ATOM 1257 N N . CYS A 1 182 ? 1.592 -4.037 -15.251 1.00 93.31 182 CYS A N 1
ATOM 1258 C CA . CYS A 1 182 ? 0.150 -4.266 -15.199 1.00 93.31 182 CYS A CA 1
ATOM 1259 C C . CYS A 1 182 ? -0.510 -4.342 -16.578 1.00 93.31 182 CYS A C 1
ATOM 1261 O O . CYS A 1 182 ? -1.551 -4.979 -16.717 1.00 93.31 182 CYS A O 1
ATOM 1263 N N . GLU A 1 183 ? 0.095 -3.757 -17.618 1.00 92.69 183 GLU A N 1
ATOM 1264 C CA . GLU A 1 183 ? -0.428 -3.863 -18.985 1.00 92.69 183 GLU A CA 1
ATOM 1265 C C . GLU A 1 183 ? -0.088 -5.209 -19.646 1.00 92.69 183 GLU A C 1
ATOM 1267 O O . GLU A 1 183 ? -0.842 -5.674 -20.501 1.00 92.69 183 GLU A O 1
ATOM 1272 N N . THR A 1 184 ? 1.036 -5.844 -19.282 1.00 87.25 184 THR A N 1
ATOM 1273 C CA . THR A 1 184 ? 1.514 -7.063 -19.971 1.00 87.25 184 THR A CA 1
ATOM 1274 C C . THR A 1 184 ? 1.731 -8.274 -19.071 1.00 87.25 184 THR A C 1
ATOM 1276 O O . THR A 1 184 ? 1.934 -9.369 -19.593 1.00 87.25 184 THR A O 1
ATOM 1279 N N . GLY A 1 185 ? 1.737 -8.098 -17.747 1.00 77.12 185 GLY A N 1
ATOM 1280 C CA . GLY A 1 185 ? 2.107 -9.142 -16.785 1.00 77.12 185 GLY A CA 1
ATOM 1281 C C . GLY A 1 185 ? 3.605 -9.446 -16.729 1.00 77.12 185 GLY A C 1
ATOM 1282 O O . GLY A 1 185 ? 4.040 -10.312 -15.971 1.00 77.12 185 GLY A O 1
ATOM 1283 N N . GLY A 1 186 ? 4.414 -8.772 -17.551 1.00 72.94 186 GLY A N 1
ATOM 1284 C CA . GLY A 1 186 ? 5.861 -8.950 -17.601 1.00 72.94 186 GLY A CA 1
ATOM 1285 C C . GLY A 1 186 ? 6.611 -8.111 -16.564 1.00 72.94 186 GLY A C 1
ATOM 1286 O O . GLY A 1 186 ? 6.082 -7.188 -15.963 1.00 72.94 186 GLY A O 1
ATOM 1287 N N . PHE A 1 187 ? 7.913 -8.353 -16.407 1.00 75.38 187 PHE A N 1
ATOM 1288 C CA . PHE A 1 187 ? 8.786 -7.554 -15.527 1.00 75.38 187 PHE A CA 1
ATOM 1289 C C . PHE A 1 187 ? 9.344 -6.297 -16.211 1.00 75.38 187 PHE A C 1
ATOM 1291 O O . PHE A 1 187 ? 10.485 -5.894 -15.977 1.00 75.38 187 PHE A O 1
ATOM 1298 N N . ALA A 1 188 ? 8.560 -5.680 -17.095 1.00 80.06 188 ALA A N 1
ATOM 1299 C CA . ALA A 1 188 ? 8.949 -4.455 -17.778 1.00 80.06 188 ALA A CA 1
ATOM 1300 C C . ALA A 1 188 ? 8.769 -3.253 -16.837 1.00 80.06 188 ALA A C 1
ATOM 1302 O O . ALA A 1 188 ? 7.764 -2.551 -16.890 1.00 80.06 188 ALA A O 1
ATOM 1303 N N . ILE A 1 189 ? 9.759 -3.021 -15.968 1.00 83.94 189 ILE A N 1
ATOM 1304 C CA . ILE A 1 189 ? 9.761 -1.899 -15.020 1.00 83.94 189 ILE A CA 1
ATOM 1305 C C . ILE A 1 189 ? 10.022 -0.590 -15.775 1.00 83.94 189 ILE A C 1
ATOM 1307 O O . ILE A 1 189 ? 11.168 -0.210 -16.025 1.00 83.94 189 ILE A O 1
ATOM 1311 N N . THR A 1 190 ? 8.953 0.095 -16.173 1.00 85.62 190 THR A N 1
ATOM 1312 C CA . THR A 1 190 ? 9.026 1.388 -16.864 1.00 85.62 190 THR A CA 1
ATOM 1313 C C . THR A 1 190 ? 8.995 2.554 -15.874 1.00 85.62 190 THR A C 1
ATOM 1315 O O . THR A 1 190 ? 8.720 2.390 -14.686 1.00 85.62 190 THR A O 1
ATOM 1318 N N . ALA A 1 191 ? 9.239 3.775 -16.362 1.00 87.94 191 ALA A N 1
ATOM 1319 C CA . ALA A 1 191 ? 9.055 4.980 -15.551 1.00 87.94 191 ALA A CA 1
ATOM 1320 C C . ALA A 1 191 ? 7.610 5.123 -15.039 1.00 87.94 191 ALA A C 1
ATOM 1322 O O . ALA A 1 191 ? 7.406 5.628 -13.938 1.00 87.94 191 ALA A O 1
ATOM 1323 N N . ALA A 1 192 ? 6.625 4.638 -15.805 1.00 91.81 192 ALA A N 1
ATOM 1324 C CA . ALA A 1 192 ? 5.225 4.622 -15.395 1.00 91.81 192 ALA A CA 1
ATOM 1325 C C . ALA A 1 192 ? 5.009 3.715 -14.171 1.00 91.81 192 ALA A C 1
ATOM 1327 O O . ALA A 1 192 ? 4.351 4.141 -13.223 1.00 91.81 192 ALA A O 1
ATOM 1328 N N . HIS A 1 193 ? 5.660 2.546 -14.123 1.00 94.19 193 HIS A N 1
ATOM 1329 C CA . HIS A 1 193 ? 5.592 1.645 -12.964 1.00 94.19 193 HIS A CA 1
ATOM 1330 C C . HIS A 1 193 ? 6.087 2.296 -11.663 1.00 94.19 193 HIS A C 1
ATOM 1332 O O . HIS A 1 193 ? 5.616 1.980 -10.578 1.00 94.19 193 HIS A O 1
ATOM 1338 N N . LEU A 1 194 ? 7.019 3.249 -11.758 1.00 91.62 194 LEU A N 1
ATOM 1339 C CA . LEU A 1 194 ? 7.608 3.944 -10.609 1.00 91.62 194 LEU A CA 1
ATOM 1340 C C . LEU A 1 194 ? 6.880 5.255 -10.245 1.00 91.62 194 LEU A C 1
ATOM 1342 O O . LEU A 1 194 ? 7.342 5.987 -9.370 1.00 91.62 194 LEU A O 1
ATOM 1346 N N . SER A 1 195 ? 5.773 5.583 -10.923 1.00 93.69 195 SER A N 1
ATOM 1347 C CA . SER A 1 195 ? 5.173 6.928 -10.899 1.00 93.69 195 SER A CA 1
ATOM 1348 C C . SER A 1 195 ? 3.970 7.106 -9.966 1.00 93.69 195 SER A C 1
ATOM 1350 O O . SER A 1 195 ? 3.537 8.242 -9.759 1.00 93.69 195 SER A O 1
ATOM 1352 N N . TYR A 1 196 ? 3.476 6.033 -9.341 1.00 95.19 196 TYR A N 1
ATOM 1353 C CA . TYR A 1 196 ? 2.228 6.015 -8.558 1.00 95.19 196 TYR A CA 1
ATOM 1354 C C . TYR A 1 196 ? 2.157 7.014 -7.391 1.00 95.19 196 TYR A C 1
ATOM 1356 O O . TYR A 1 196 ? 1.075 7.314 -6.903 1.00 95.19 196 TYR A O 1
ATOM 1364 N N . THR A 1 197 ? 3.288 7.551 -6.922 1.00 92.81 197 THR A N 1
ATOM 1365 C CA . THR A 1 197 ? 3.333 8.571 -5.856 1.00 92.81 197 THR A CA 1
ATOM 1366 C C . THR A 1 197 ? 3.259 10.014 -6.363 1.00 92.81 197 THR A C 1
ATOM 1368 O O . THR A 1 197 ? 3.162 10.937 -5.556 1.00 92.81 197 THR A O 1
ATOM 1371 N N . THR A 1 198 ? 3.330 10.226 -7.678 1.00 76.38 198 THR A N 1
ATOM 1372 C CA . THR A 1 198 ? 3.419 11.555 -8.315 1.00 76.38 198 THR A CA 1
ATOM 1373 C C . THR A 1 198 ? 2.135 11.974 -9.036 1.00 76.38 198 THR A C 1
ATOM 1375 O O . THR A 1 198 ? 1.998 13.129 -9.439 1.00 76.38 198 THR A O 1
ATOM 1378 N N . SER A 1 199 ? 1.194 11.044 -9.176 1.00 78.06 199 SER A N 1
ATOM 1379 C CA . SER A 1 199 ? -0.138 11.195 -9.762 1.00 78.06 199 SER A CA 1
ATOM 1380 C C . SER A 1 199 ? -1.213 11.388 -8.676 1.00 78.06 199 SER A C 1
ATOM 1382 O O . SER A 1 199 ? -0.918 11.486 -7.482 1.00 78.06 199 SER A O 1
ATOM 1384 N N . SER A 1 200 ? -2.489 11.436 -9.079 1.00 92.00 200 SER A N 1
ATOM 1385 C CA . SER A 1 200 ? -3.626 11.417 -8.146 1.00 92.00 200 SER A CA 1
ATOM 1386 C C . SER A 1 200 ? -3.896 10.035 -7.536 1.00 92.00 200 SER A C 1
ATOM 1388 O O . SER A 1 200 ? -4.792 9.912 -6.705 1.00 92.00 200 SER A O 1
ATOM 1390 N N . ASP A 1 201 ? -3.116 9.005 -7.876 1.00 97.06 201 ASP A N 1
ATOM 1391 C CA . ASP A 1 201 ? -3.422 7.621 -7.498 1.00 97.06 201 ASP A CA 1
ATOM 1392 C C . ASP A 1 201 ? -3.430 7.420 -5.974 1.00 97.06 201 ASP A C 1
ATOM 1394 O O . ASP A 1 201 ? -4.323 6.768 -5.437 1.00 97.06 201 ASP A O 1
ATOM 1398 N N . ILE A 1 202 ? -2.492 8.040 -5.245 1.00 97.94 202 ILE A N 1
ATOM 1399 C CA . ILE A 1 202 ? -2.451 7.985 -3.773 1.00 97.94 202 ILE A CA 1
ATOM 1400 C C . ILE A 1 202 ? -3.700 8.607 -3.121 1.00 97.94 202 ILE A C 1
ATOM 1402 O O . ILE A 1 202 ? -4.344 7.920 -2.319 1.00 97.94 202 ILE A O 1
ATOM 1406 N N . PRO A 1 203 ? -4.066 9.881 -3.388 1.00 96.62 203 PRO A N 1
ATOM 1407 C CA . PRO A 1 203 ? -5.275 10.455 -2.802 1.00 96.62 203 PRO A CA 1
ATOM 1408 C C . PRO A 1 203 ? -6.555 9.747 -3.267 1.00 96.62 203 PRO A C 1
ATOM 1410 O O . PRO A 1 203 ? -7.459 9.557 -2.451 1.00 96.62 203 PRO A O 1
ATOM 1413 N N . ASP A 1 204 ? -6.625 9.289 -4.520 1.00 98.00 204 ASP A N 1
ATOM 1414 C CA . ASP A 1 204 ? -7.777 8.543 -5.037 1.00 98.00 204 ASP A CA 1
ATOM 1415 C C . ASP A 1 204 ? -7.918 7.180 -4.341 1.00 98.00 204 ASP A C 1
ATOM 1417 O O . ASP A 1 204 ? -9.020 6.786 -3.950 1.00 98.00 204 ASP A O 1
ATOM 1421 N N . GLY A 1 205 ? -6.805 6.479 -4.112 1.00 98.38 205 GLY A N 1
ATOM 1422 C CA . GLY A 1 205 ? -6.765 5.218 -3.377 1.00 98.38 205 GLY A CA 1
ATOM 1423 C C . GLY A 1 205 ? -7.158 5.382 -1.908 1.00 98.38 205 GLY A C 1
ATOM 1424 O O . GLY A 1 205 ? -7.978 4.617 -1.396 1.00 98.38 205 GLY A O 1
ATOM 1425 N N 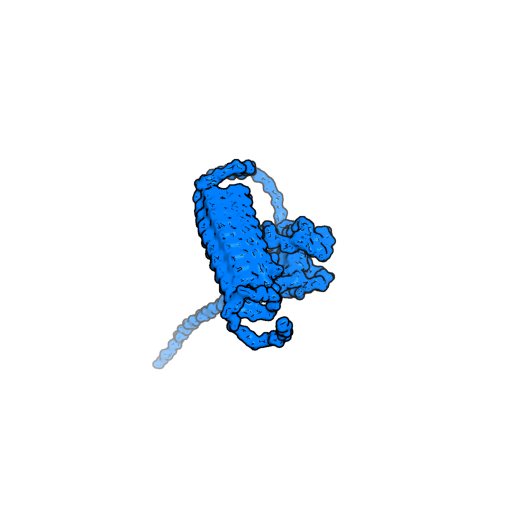. ALA A 1 206 ? -6.642 6.414 -1.233 1.00 98.38 206 ALA A N 1
ATOM 1426 C CA . ALA A 1 206 ? -7.037 6.739 0.138 1.00 98.38 206 ALA A CA 1
ATOM 1427 C C . ALA A 1 206 ? -8.540 7.054 0.232 1.00 98.38 206 ALA A C 1
ATOM 1429 O O . ALA A 1 206 ? -9.237 6.524 1.099 1.00 98.38 206 ALA A O 1
ATOM 1430 N N . SER A 1 207 ? -9.058 7.861 -0.697 1.00 98.12 207 SER A N 1
ATOM 1431 C CA . SER A 1 207 ? -10.481 8.201 -0.778 1.00 98.12 207 SER A CA 1
ATOM 1432 C C . SER A 1 207 ? -11.354 6.961 -0.990 1.00 98.12 207 SER A C 1
ATOM 1434 O O . SER A 1 207 ? -12.362 6.785 -0.304 1.00 98.12 207 SER A O 1
ATOM 1436 N N . PHE A 1 208 ? -10.941 6.052 -1.877 1.00 98.50 208 PHE A N 1
ATOM 1437 C CA . PHE A 1 208 ? -11.648 4.798 -2.133 1.00 98.50 208 PHE A CA 1
ATOM 1438 C C . PHE A 1 208 ? -11.749 3.905 -0.886 1.00 98.50 208 PHE A C 1
ATOM 1440 O O . PHE A 1 208 ? -12.807 3.327 -0.621 1.00 98.50 208 PHE A O 1
ATOM 1447 N N . ILE A 1 209 ? -10.672 3.823 -0.096 1.00 98.62 209 ILE A N 1
ATOM 1448 C CA . ILE A 1 209 ? -10.653 3.090 1.179 1.00 98.62 209 ILE A CA 1
ATOM 1449 C C . ILE A 1 209 ? -11.651 3.701 2.165 1.00 98.62 209 ILE A C 1
ATOM 1451 O O . ILE A 1 209 ? -12.470 2.985 2.743 1.00 98.62 209 ILE A O 1
ATOM 1455 N N . VAL A 1 210 ? -11.622 5.025 2.339 1.00 98.00 210 VAL A N 1
ATOM 1456 C CA . VAL A 1 210 ? -12.507 5.728 3.281 1.00 98.00 210 VAL A CA 1
ATOM 1457 C C . VAL A 1 210 ? -13.981 5.554 2.898 1.00 98.00 210 VAL A C 1
ATOM 1459 O O . VAL A 1 210 ? -14.809 5.243 3.757 1.00 98.00 210 VAL A O 1
ATOM 1462 N N . GLN A 1 211 ? -14.315 5.676 1.612 1.00 97.31 211 GLN A N 1
ATOM 1463 C CA . GLN A 1 211 ? -15.684 5.493 1.113 1.00 97.31 211 GLN A CA 1
ATOM 1464 C C . GLN A 1 211 ? -16.219 4.074 1.374 1.00 97.31 211 GLN A C 1
ATOM 1466 O O . GLN A 1 211 ? -17.359 3.899 1.818 1.00 97.31 211 GLN A O 1
ATOM 1471 N N . ASN A 1 212 ? -15.387 3.052 1.160 1.00 96.62 212 ASN A N 1
ATOM 1472 C CA . ASN A 1 212 ? -15.759 1.659 1.411 1.00 96.62 212 ASN A CA 1
ATOM 1473 C C . ASN A 1 212 ? -15.773 1.287 2.903 1.00 96.62 212 ASN A C 1
ATOM 1475 O O . ASN A 1 212 ? -16.458 0.341 3.290 1.00 96.62 212 ASN A O 1
ATOM 1479 N N . ALA A 1 213 ? -15.068 2.032 3.757 1.00 93.31 213 ALA A N 1
ATOM 1480 C CA . ALA A 1 213 ? -15.146 1.864 5.205 1.00 93.31 213 ALA A CA 1
ATOM 1481 C C . ALA A 1 213 ? -16.439 2.450 5.809 1.00 93.31 213 ALA A C 1
ATOM 1483 O O . ALA A 1 213 ? -16.965 1.904 6.780 1.00 93.31 213 ALA A O 1
ATOM 1484 N N . GLY A 1 214 ? -16.956 3.543 5.231 1.00 76.75 214 GLY A N 1
ATOM 1485 C CA . GLY A 1 214 ? -18.197 4.205 5.659 1.00 76.75 214 GLY A CA 1
ATOM 1486 C C . GLY A 1 214 ? -19.483 3.607 5.079 1.00 76.75 214 GLY A C 1
ATOM 1487 O O . GLY A 1 214 ? -20.569 3.872 5.595 1.00 76.75 214 GLY A O 1
ATOM 1488 N N . SER A 1 215 ? -19.385 2.789 4.030 1.00 53.53 215 SER A N 1
ATOM 1489 C CA . SER A 1 215 ? -20.544 2.121 3.437 1.00 53.53 215 SER A CA 1
ATOM 1490 C C . SER A 1 215 ? -20.978 0.940 4.317 1.00 53.53 215 SER A C 1
ATOM 1492 O O . SER A 1 215 ? -20.177 0.028 4.549 1.00 53.53 215 SER A O 1
ATOM 1494 N N . PRO A 1 216 ? -22.221 0.902 4.838 1.00 41.09 216 PRO A N 1
ATOM 1495 C CA . PRO A 1 216 ? -22.714 -0.288 5.513 1.00 41.09 216 PRO A CA 1
ATOM 1496 C C . PRO A 1 216 ? -22.692 -1.448 4.516 1.00 41.09 216 PRO A C 1
ATOM 1498 O O . PRO A 1 216 ? -23.255 -1.348 3.428 1.00 41.09 216 PRO A O 1
ATOM 1501 N N . SER A 1 217 ? -22.011 -2.534 4.890 1.00 39.50 217 SER A N 1
ATOM 1502 C CA . SER A 1 217 ? -22.004 -3.787 4.138 1.00 39.50 217 SER A CA 1
ATOM 1503 C C . SER A 1 217 ? -23.450 -4.175 3.853 1.00 39.50 217 SER A C 1
ATOM 1505 O O . SER A 1 217 ? -24.193 -4.510 4.776 1.00 39.50 217 SER A O 1
ATOM 1507 N N . SER A 1 218 ? -23.866 -4.086 2.594 1.00 33.09 218 SER A N 1
ATOM 1508 C CA . SER A 1 218 ? -25.176 -4.518 2.131 1.00 33.09 218 SER A CA 1
ATOM 1509 C C . SER A 1 218 ? -25.237 -6.043 2.191 1.00 33.09 218 SER A C 1
ATOM 1511 O O . SER A 1 218 ? -25.070 -6.750 1.201 1.00 33.09 218 SER A O 1
ATOM 1513 N N . SER A 1 219 ? -25.478 -6.559 3.395 1.00 37.09 219 SER A N 1
ATOM 1514 C CA . SER A 1 219 ? -26.026 -7.892 3.597 1.00 37.09 219 SER A CA 1
ATOM 1515 C C . SER A 1 219 ? -27.389 -7.924 2.913 1.00 37.09 219 SER A C 1
ATOM 1517 O O . SER A 1 219 ? -28.303 -7.187 3.285 1.00 37.09 219 SER A O 1
ATOM 1519 N N . GLY A 1 220 ? -27.490 -8.727 1.856 1.00 40.03 220 GLY A N 1
ATOM 1520 C CA . GLY A 1 220 ? -28.670 -8.814 1.013 1.00 40.03 220 GLY A CA 1
ATOM 1521 C C . GLY A 1 220 ? -29.942 -9.084 1.812 1.00 40.03 220 GLY A C 1
ATOM 1522 O O . GLY A 1 220 ? -30.075 -10.109 2.472 1.00 40.03 220 GLY A O 1
ATOM 1523 N N . THR A 1 221 ? -30.905 -8.179 1.681 1.00 30.44 221 THR A N 1
ATOM 1524 C CA . THR A 1 221 ? -32.329 -8.497 1.775 1.00 30.44 221 THR A CA 1
ATOM 1525 C C . THR A 1 221 ? -33.031 -7.777 0.634 1.00 30.44 221 THR A C 1
ATOM 1527 O O . THR A 1 221 ? -33.064 -6.554 0.542 1.00 30.44 221 THR A O 1
ATOM 1530 N N . THR A 1 222 ? -33.537 -8.571 -0.300 1.00 39.56 222 THR A N 1
ATOM 1531 C CA . THR A 1 222 ? -34.451 -8.147 -1.352 1.00 39.56 222 THR A CA 1
ATOM 1532 C C . THR A 1 222 ? -35.744 -7.640 -0.722 1.00 39.56 222 THR A C 1
ATOM 1534 O O . THR A 1 222 ? -36.426 -8.422 -0.062 1.00 39.56 222 THR A O 1
ATOM 1537 N N . ASN A 1 223 ? -36.144 -6.396 -0.991 1.00 31.11 223 ASN A N 1
ATOM 1538 C CA . ASN A 1 223 ? -37.557 -6.135 -1.247 1.00 31.11 223 ASN A CA 1
ATOM 1539 C C . ASN A 1 223 ? -37.765 -4.889 -2.111 1.00 31.11 223 ASN A C 1
ATOM 1541 O O . ASN A 1 223 ? -37.252 -3.809 -1.825 1.00 31.11 223 ASN A O 1
ATOM 1545 N N . ALA A 1 224 ? -38.538 -5.073 -3.174 1.00 35.41 224 ALA A N 1
ATOM 1546 C CA . ALA A 1 224 ? -39.044 -4.016 -4.025 1.00 35.41 224 ALA A CA 1
ATOM 1547 C C . ALA A 1 224 ? -40.214 -3.301 -3.334 1.00 35.41 224 ALA A C 1
ATOM 1549 O O . ALA A 1 224 ? -41.047 -3.958 -2.720 1.00 35.41 224 ALA A O 1
ATOM 1550 N N . SER A 1 225 ? -40.320 -1.981 -3.498 1.00 28.06 225 SER A N 1
ATOM 1551 C CA . SER A 1 225 ? -41.555 -1.333 -3.963 1.00 28.06 225 SER A CA 1
ATOM 1552 C C . SER A 1 225 ? -41.327 0.165 -4.151 1.00 28.06 225 SER A C 1
ATOM 1554 O O . SER A 1 225 ? -41.033 0.904 -3.217 1.00 28.06 225 SER A O 1
ATOM 1556 N N . SER A 1 226 ? -41.529 0.609 -5.384 1.00 32.97 226 SER A N 1
ATOM 1557 C CA . SER A 1 226 ? -41.875 1.978 -5.751 1.00 32.97 226 SER A CA 1
ATOM 1558 C C . SER A 1 226 ? -43.164 2.432 -5.055 1.00 32.97 226 SER A C 1
ATOM 1560 O O . SER A 1 226 ? -44.075 1.616 -4.908 1.00 32.97 226 SER A O 1
ATOM 1562 N N . THR A 1 227 ? -43.278 3.715 -4.690 1.00 25.75 227 THR A N 1
ATOM 1563 C CA . THR A 1 227 ? -44.300 4.688 -5.162 1.00 25.75 227 THR A CA 1
ATOM 1564 C C . THR A 1 227 ? -44.080 6.046 -4.471 1.00 25.75 227 THR A C 1
ATOM 1566 O O . THR A 1 227 ? -43.626 6.117 -3.334 1.00 25.75 227 THR A O 1
ATOM 1569 N N . ALA A 1 228 ? -44.344 7.112 -5.223 1.00 25.91 228 ALA A N 1
ATOM 1570 C CA . ALA A 1 228 ? -43.984 8.508 -5.003 1.00 25.91 228 ALA A CA 1
ATOM 1571 C C . ALA A 1 228 ? -44.972 9.344 -4.152 1.00 25.91 228 ALA A C 1
ATOM 1573 O O . ALA A 1 228 ? -46.092 8.913 -3.881 1.00 25.91 228 ALA A O 1
ATOM 1574 N N . SER A 1 229 ? -44.550 10.604 -3.922 1.00 25.52 229 SER A N 1
ATOM 1575 C CA . SER A 1 229 ? -45.287 11.803 -3.447 1.00 25.52 229 SER A CA 1
ATOM 1576 C C . SER A 1 229 ? -45.357 11.970 -1.921 1.00 25.52 229 SER A C 1
ATOM 1578 O O . SER A 1 229 ? -45.712 11.038 -1.221 1.00 25.52 229 SER A O 1
ATOM 1580 N N . GLY A 1 230 ? -45.084 13.119 -1.294 1.00 24.66 230 GLY A N 1
ATOM 1581 C CA . GLY A 1 230 ? -44.737 14.474 -1.734 1.00 24.66 230 GLY A CA 1
ATOM 1582 C C . GLY A 1 230 ? -45.027 15.470 -0.588 1.00 24.66 230 GLY A C 1
ATOM 1583 O O . GLY A 1 230 ? -45.962 15.244 0.176 1.00 24.66 230 GLY A O 1
ATOM 1584 N N . SER A 1 231 ? -44.289 16.593 -0.548 1.00 29.06 231 SER A N 1
ATOM 1585 C CA . SER A 1 231 ? -44.428 17.782 0.344 1.00 29.06 231 SER A CA 1
ATOM 1586 C C . SER A 1 231 ? -43.815 17.632 1.752 1.00 29.06 231 SER A C 1
ATOM 1588 O O . SER A 1 231 ? -44.141 16.694 2.459 1.00 29.06 231 SER A O 1
ATOM 1590 N N . GLY A 1 232 ? -42.956 18.499 2.296 1.00 24.44 232 GLY A N 1
ATOM 1591 C CA . GLY A 1 232 ? -42.388 19.784 1.885 1.00 24.44 232 GLY A CA 1
ATOM 1592 C C . GLY A 1 232 ? -41.996 20.573 3.144 1.00 24.44 232 GLY A C 1
ATOM 1593 O O . GLY A 1 232 ? -42.836 20.729 4.024 1.00 24.44 232 GLY A O 1
ATOM 1594 N N . SER A 1 233 ? -40.754 21.061 3.248 1.00 26.84 233 SER A N 1
ATOM 1595 C CA . SER A 1 233 ? -40.450 22.469 3.586 1.00 26.84 233 SER A CA 1
ATOM 1596 C C . SER A 1 233 ? -38.947 22.778 3.490 1.00 26.84 233 SER A C 1
ATOM 1598 O O . SER A 1 233 ? -38.127 22.225 4.211 1.00 26.84 233 SER A O 1
ATOM 1600 N N . SER A 1 234 ? -38.653 23.666 2.540 1.00 26.19 234 SER A N 1
ATOM 1601 C CA . SER A 1 234 ? -37.602 24.694 2.448 1.00 26.19 234 SER A CA 1
ATOM 1602 C C . SER A 1 234 ? -36.447 24.757 3.464 1.00 26.19 234 SER A C 1
ATOM 1604 O O . SER A 1 234 ? -36.658 25.095 4.626 1.00 26.19 234 SER A O 1
ATOM 1606 N N . SER A 1 235 ? -35.224 24.772 2.930 1.00 27.80 235 SER A N 1
ATOM 1607 C CA . SER A 1 235 ? -34.317 25.923 3.070 1.00 27.80 235 SER A CA 1
ATOM 1608 C C . SER A 1 235 ? -33.370 25.987 1.867 1.00 27.80 235 SER A C 1
ATOM 1610 O O . SER A 1 235 ? -32.907 24.969 1.364 1.00 27.80 235 SER A O 1
ATOM 1612 N N . THR A 1 236 ? -33.186 27.204 1.379 1.00 35.94 236 THR A N 1
ATOM 1613 C CA . THR A 1 236 ? -32.397 27.647 0.228 1.00 35.94 236 THR A CA 1
ATOM 1614 C C . THR A 1 236 ? -30.926 27.250 0.311 1.00 35.94 236 THR A C 1
ATOM 1616 O O . THR A 1 236 ? -30.345 27.406 1.374 1.00 35.94 236 THR A O 1
ATOM 1619 N N . ASP A 1 237 ? -30.329 26.837 -0.811 1.00 26.08 237 ASP A N 1
ATOM 1620 C CA . ASP A 1 237 ? -29.105 27.462 -1.329 1.00 26.08 237 ASP A CA 1
ATOM 1621 C C . ASP A 1 237 ? -28.833 27.026 -2.773 1.00 26.08 237 ASP A C 1
ATOM 1623 O O . ASP A 1 237 ? -28.852 25.850 -3.135 1.00 26.08 237 ASP A O 1
ATOM 1627 N N . ALA A 1 238 ? -28.634 28.033 -3.618 1.00 28.78 238 ALA A N 1
ATOM 1628 C CA . ALA A 1 238 ? -28.243 27.900 -5.005 1.00 28.78 238 ALA A CA 1
ATOM 1629 C C . ALA A 1 238 ? -26.719 27.835 -5.091 1.00 28.78 238 ALA A C 1
ATOM 1631 O O . ALA A 1 238 ? -26.052 28.663 -4.477 1.00 28.78 238 ALA A O 1
ATOM 1632 N N . SER A 1 239 ? -26.179 26.932 -5.912 1.00 28.17 239 SER A N 1
ATOM 1633 C CA . SER A 1 239 ? -25.055 27.235 -6.811 1.00 28.17 239 SER A CA 1
ATOM 1634 C C . SER A 1 239 ? -24.816 26.088 -7.790 1.00 28.17 239 SER A C 1
ATOM 1636 O O . SER A 1 239 ? -24.476 24.966 -7.427 1.00 28.17 239 SER A O 1
ATOM 1638 N N . SER A 1 240 ? -25.014 26.421 -9.057 1.00 31.23 240 SER A N 1
ATOM 1639 C CA . SER A 1 240 ? -24.680 25.675 -10.262 1.00 31.23 240 SER A CA 1
ATOM 1640 C C . SER A 1 240 ? -23.165 25.556 -10.462 1.00 31.23 240 SER A C 1
ATOM 1642 O O . SER A 1 240 ? -22.469 26.570 -10.457 1.00 31.23 240 SER A O 1
ATOM 1644 N N . SER A 1 241 ? -22.664 24.355 -10.747 1.00 30.39 241 SER A N 1
ATOM 1645 C CA . SER A 1 241 ? -21.333 24.138 -11.321 1.00 30.39 241 SER A CA 1
ATOM 1646 C C . SER A 1 241 ? -21.417 24.162 -12.850 1.00 30.39 241 SER A C 1
ATOM 1648 O O . SER A 1 241 ? -21.746 23.171 -13.498 1.00 30.39 241 SER A O 1
ATOM 1650 N N . SER A 1 242 ? -21.125 25.320 -13.444 1.00 28.66 242 SER A N 1
ATOM 1651 C CA . SER A 1 242 ? -20.798 25.419 -14.867 1.00 28.66 242 SER A CA 1
ATOM 1652 C C . SER A 1 242 ? -19.303 25.188 -15.066 1.00 28.66 242 SER A C 1
ATOM 1654 O O . SER A 1 242 ? -18.471 25.892 -14.494 1.00 28.66 242 SER A O 1
ATOM 1656 N N . THR A 1 243 ? -18.978 24.228 -15.923 1.00 39.81 243 THR A N 1
ATOM 1657 C CA . THR A 1 243 ? -17.693 24.113 -16.609 1.00 39.81 243 THR A CA 1
ATOM 1658 C C . THR A 1 243 ? -17.444 25.369 -17.451 1.00 39.81 243 THR A C 1
ATOM 1660 O O . THR A 1 243 ? -18.277 25.755 -18.268 1.00 39.81 243 THR A O 1
ATOM 1663 N N . GLY A 1 244 ? -16.295 26.018 -17.259 1.00 24.97 244 GLY A N 1
ATOM 1664 C CA . GLY A 1 244 ? -15.899 27.180 -18.050 1.00 24.97 244 GLY A CA 1
ATOM 1665 C C . GLY A 1 244 ? -14.408 27.467 -17.926 1.00 24.97 244 GLY A C 1
ATOM 1666 O O . GLY A 1 244 ? -13.928 27.853 -16.866 1.00 24.97 244 GLY A O 1
ATOM 1667 N N . SER A 1 245 ? -13.675 27.284 -19.024 1.00 38.66 245 SER A N 1
ATOM 1668 C CA . SER A 1 245 ? -12.343 27.855 -19.205 1.00 38.66 245 SER A CA 1
ATOM 1669 C C . SER A 1 245 ? -12.471 29.375 -19.291 1.00 38.66 245 SER A C 1
ATOM 1671 O O . SER A 1 245 ? -13.097 29.886 -20.218 1.00 38.66 245 SER A O 1
ATOM 1673 N N . THR A 1 246 ? -11.867 30.106 -18.357 1.00 25.45 246 THR A N 1
ATOM 1674 C CA . THR A 1 246 ? -11.739 31.565 -18.450 1.00 25.45 246 THR A CA 1
ATOM 1675 C C . THR A 1 246 ? -10.299 31.981 -18.201 1.00 25.45 246 THR A C 1
ATOM 1677 O O . THR A 1 246 ? -9.807 31.962 -17.076 1.00 25.45 246 THR A O 1
ATOM 1680 N N . SER A 1 247 ? -9.629 32.386 -19.276 1.00 38.25 247 SER A N 1
ATOM 1681 C CA . SER A 1 247 ? -8.448 33.240 -19.247 1.00 38.25 247 SER A CA 1
ATOM 1682 C C . SER A 1 247 ? -8.871 34.641 -18.793 1.00 38.25 247 SER A C 1
ATOM 1684 O O . SER A 1 247 ? -9.432 35.406 -19.577 1.00 38.25 247 SER A O 1
ATOM 1686 N N . GLY A 1 248 ? -8.649 34.973 -17.525 1.00 27.98 248 GLY A N 1
ATOM 1687 C CA . GLY A 1 248 ? -8.953 36.295 -16.979 1.00 27.98 248 GLY A CA 1
ATOM 1688 C C . GLY A 1 248 ? -8.494 36.398 -15.531 1.00 27.98 248 GLY A C 1
ATOM 1689 O O . GLY A 1 248 ? -8.953 35.635 -14.689 1.00 27.98 248 GLY A O 1
ATOM 1690 N N . GLY A 1 249 ? -7.554 37.308 -15.264 1.00 34.59 249 GLY A N 1
ATOM 1691 C CA . GLY A 1 249 ? -6.944 37.497 -13.949 1.00 34.59 249 GLY A CA 1
ATOM 1692 C C . GLY A 1 249 ? -7.979 37.815 -12.869 1.00 34.59 249 GLY A C 1
ATOM 1693 O O . GLY A 1 249 ? -8.707 38.802 -12.965 1.00 34.59 249 GLY A O 1
ATOM 1694 N N . LEU A 1 250 ? -8.020 36.979 -11.833 1.00 36.59 250 LEU A N 1
ATOM 1695 C CA . LEU A 1 250 ? -8.863 37.166 -10.657 1.00 36.59 250 LEU A CA 1
ATOM 1696 C C . LEU A 1 250 ? -8.085 37.977 -9.617 1.00 36.59 250 LEU A C 1
ATOM 1698 O O . LEU A 1 250 ? -7.286 37.442 -8.852 1.00 36.59 250 LEU A O 1
ATOM 1702 N N . GLY A 1 251 ? -8.297 39.292 -9.615 1.00 34.38 251 GLY A N 1
ATOM 1703 C CA . GLY A 1 251 ? -7.790 40.176 -8.573 1.00 34.38 251 GLY A CA 1
ATOM 1704 C C . GLY A 1 251 ? -8.602 40.053 -7.280 1.00 34.38 251 GLY A C 1
ATOM 1705 O O . GLY A 1 251 ? -9.814 40.235 -7.292 1.00 34.38 251 GLY A O 1
ATOM 1706 N N . SER A 1 252 ? -7.891 39.812 -6.174 1.00 39.78 252 SER A N 1
ATOM 1707 C CA . SER A 1 252 ? -8.281 40.046 -4.774 1.00 39.78 252 SER A CA 1
ATOM 1708 C C . SER A 1 252 ? -9.596 39.415 -4.279 1.00 39.78 252 SER A C 1
ATOM 1710 O O . SER A 1 252 ? -10.613 40.089 -4.124 1.00 39.78 252 SER A O 1
ATOM 1712 N N . LEU A 1 253 ? -9.538 38.133 -3.902 1.00 35.56 253 LEU A N 1
ATOM 1713 C CA . LEU A 1 253 ? -10.489 37.510 -2.972 1.00 35.56 253 LEU A CA 1
ATOM 1714 C C . LEU A 1 253 ? -9.699 36.867 -1.823 1.0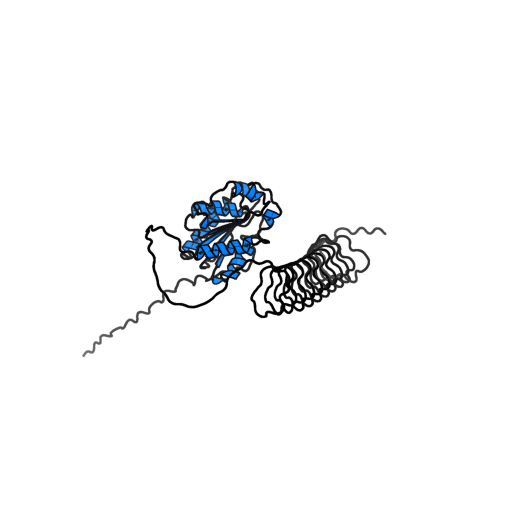0 35.56 253 LEU A C 1
ATOM 1716 O O . LEU A 1 253 ? -8.950 35.913 -2.025 1.00 35.56 253 LEU A O 1
ATOM 1720 N N . GLY A 1 254 ? -9.816 37.431 -0.619 1.00 37.66 254 GLY A N 1
ATOM 1721 C CA . GLY A 1 254 ? -9.205 36.888 0.594 1.00 37.66 254 GLY A CA 1
ATOM 1722 C C . GLY A 1 254 ? -10.087 35.817 1.238 1.00 37.66 254 GLY A C 1
ATOM 1723 O O . GLY A 1 254 ? -11.288 36.027 1.380 1.00 37.66 254 GLY A O 1
ATOM 1724 N N . GLY A 1 255 ? -9.479 34.706 1.673 1.00 39.44 255 GLY A N 1
ATOM 1725 C CA . GLY A 1 255 ? -10.100 33.755 2.607 1.00 39.44 255 GLY A CA 1
ATOM 1726 C C . GLY A 1 255 ? -10.563 32.400 2.055 1.00 39.44 255 GLY A C 1
ATOM 1727 O O . GLY A 1 255 ? -11.464 31.813 2.646 1.00 39.44 255 GLY A O 1
ATOM 1728 N N . LEU A 1 256 ? -9.977 31.876 0.970 1.00 41.19 256 LEU A N 1
ATOM 1729 C CA . LEU A 1 256 ? -10.294 30.530 0.462 1.00 41.19 256 LEU A CA 1
ATOM 1730 C C . LEU A 1 256 ? -9.231 29.489 0.851 1.00 41.19 256 LEU A C 1
ATOM 1732 O O . LEU A 1 256 ? -8.034 29.673 0.617 1.00 41.19 256 LEU A O 1
ATOM 1736 N N . SER A 1 257 ? -9.688 28.367 1.406 1.00 40.91 257 SER A N 1
ATOM 1737 C CA . SER A 1 257 ? -8.877 27.218 1.825 1.00 40.91 257 SER A CA 1
ATOM 1738 C C . SER A 1 257 ? -8.573 26.286 0.642 1.00 40.91 257 SER A C 1
ATOM 1740 O O . SER A 1 257 ? -9.091 25.177 0.574 1.00 40.91 257 SER A O 1
ATOM 1742 N N . GLY A 1 258 ? -7.731 26.743 -0.289 1.00 49.28 258 GLY A N 1
ATOM 1743 C CA . GLY A 1 258 ? -7.155 25.916 -1.358 1.00 49.28 258 GLY A CA 1
ATOM 1744 C C . GLY A 1 258 ? -7.855 26.031 -2.717 1.00 49.28 258 GLY A C 1
ATOM 1745 O O . GLY A 1 258 ? -9.062 25.842 -2.840 1.00 49.28 258 GLY A O 1
ATOM 1746 N N . LEU A 1 259 ? -7.065 26.319 -3.755 1.00 50.16 259 LEU A N 1
ATOM 1747 C CA . LEU A 1 259 ? -7.467 26.277 -5.164 1.00 50.16 259 LEU A CA 1
ATOM 1748 C C . LEU A 1 259 ? -6.720 25.141 -5.874 1.00 50.16 259 LEU A C 1
ATOM 1750 O O . LEU A 1 259 ? -5.504 24.991 -5.716 1.00 50.16 259 LEU A O 1
ATOM 1754 N N . GLY A 1 260 ? -7.467 24.349 -6.648 1.00 50.31 260 GLY A N 1
ATOM 1755 C CA . GLY A 1 260 ? -6.919 23.364 -7.580 1.00 50.31 260 GLY A CA 1
ATOM 1756 C C . GLY A 1 260 ? -6.166 24.030 -8.735 1.00 50.31 260 GLY A C 1
ATOM 1757 O O . GLY A 1 260 ? -6.377 25.205 -9.034 1.00 50.31 260 GLY A O 1
ATOM 1758 N N . SER A 1 261 ? -5.263 23.273 -9.354 1.00 50.06 261 SER A N 1
ATOM 1759 C CA . SER A 1 261 ? -4.326 23.717 -10.388 1.00 50.06 261 SER A CA 1
ATOM 1760 C C . SER A 1 261 ? -5.004 24.444 -11.560 1.00 50.06 261 SER A C 1
ATOM 1762 O O . SER A 1 261 ? -5.911 23.925 -12.208 1.00 50.06 261 SER A O 1
ATOM 1764 N N . GLY A 1 262 ? -4.516 25.650 -11.860 1.00 53.97 262 GLY A N 1
ATOM 1765 C CA . GLY A 1 262 ? -4.928 26.473 -12.998 1.00 53.97 262 GLY A CA 1
ATOM 1766 C C . GLY A 1 262 ? -3.767 27.320 -13.525 1.00 53.97 262 GLY A C 1
ATOM 1767 O O . GLY A 1 262 ? -2.791 27.573 -12.815 1.00 53.97 262 GLY A O 1
ATOM 1768 N N . SER A 1 263 ? -3.841 27.730 -14.793 1.00 50.66 263 SER A N 1
ATOM 1769 C CA . SER A 1 263 ? -2.801 28.528 -15.454 1.00 50.66 263 SER A CA 1
ATOM 1770 C C . SER A 1 263 ? -2.719 29.945 -14.868 1.00 50.66 263 SER A C 1
ATOM 1772 O O . SER A 1 263 ? -3.709 30.667 -14.871 1.00 50.66 263 SER A O 1
ATOM 1774 N N . SER A 1 264 ? -1.520 30.328 -14.416 1.00 53.31 264 SER A N 1
ATOM 1775 C CA . SER A 1 264 ? -1.090 31.681 -14.025 1.00 53.31 264 SER A CA 1
ATOM 1776 C C . SER A 1 264 ? -1.922 32.381 -12.941 1.00 53.31 264 SER A C 1
ATOM 1778 O O . SER A 1 264 ? -2.901 33.068 -13.215 1.00 53.31 264 SER A O 1
ATOM 1780 N N . SER A 1 265 ? -1.475 32.254 -11.687 1.00 59.38 265 SER A N 1
ATOM 1781 C CA . SER A 1 265 ? -2.046 32.968 -10.536 1.00 59.38 265 SER A CA 1
ATOM 1782 C C . SER A 1 265 ? -1.189 34.188 -10.186 1.00 59.38 265 SER A C 1
ATOM 1784 O O . SER A 1 265 ? -0.038 34.034 -9.769 1.00 59.38 265 SER A O 1
ATOM 1786 N N . SER A 1 266 ? -1.747 35.395 -10.325 1.00 54.91 266 SER A N 1
ATOM 1787 C CA . SER A 1 266 ? -1.079 36.654 -9.965 1.00 54.91 266 SER A CA 1
ATOM 1788 C C . SER A 1 266 ? -1.930 37.480 -8.999 1.00 54.91 266 SER A C 1
ATOM 1790 O O . SER A 1 266 ? -3.130 37.623 -9.209 1.00 54.91 266 SER A O 1
ATOM 1792 N N . GLY A 1 267 ? -1.317 38.054 -7.957 1.00 52.16 267 GLY A N 1
ATOM 1793 C CA . GLY A 1 267 ? -1.974 39.039 -7.081 1.00 52.16 267 GLY A CA 1
ATOM 1794 C C . GLY A 1 267 ? -2.969 38.488 -6.047 1.00 52.16 267 GLY A C 1
ATOM 1795 O O . GLY A 1 267 ? -3.879 39.210 -5.637 1.00 52.16 267 GLY A O 1
ATOM 1796 N N . LEU A 1 268 ? -2.816 37.231 -5.611 1.00 54.78 268 LEU A N 1
ATOM 1797 C CA . LEU A 1 268 ? -3.602 36.661 -4.508 1.00 54.78 268 LEU A CA 1
ATOM 1798 C C . LEU A 1 268 ? -2.941 36.979 -3.149 1.00 54.78 268 LEU A C 1
ATOM 1800 O O . LEU A 1 268 ? -1.714 36.965 -3.023 1.00 54.78 268 LEU A O 1
ATOM 1804 N N . GLY A 1 269 ? -3.765 37.281 -2.137 1.00 55.91 269 GLY A N 1
ATOM 1805 C CA . GLY A 1 269 ? -3.332 37.539 -0.756 1.00 55.91 269 GLY A CA 1
ATOM 1806 C C . GLY A 1 269 ? -2.820 36.286 -0.026 1.00 55.91 269 GLY A C 1
ATOM 1807 O O . GLY A 1 269 ? -2.396 35.317 -0.648 1.00 55.91 269 GLY A O 1
ATOM 1808 N N . SER A 1 270 ? -2.846 36.293 1.311 1.00 56.81 270 SER A N 1
ATOM 1809 C CA . SER A 1 270 ? -2.375 35.163 2.128 1.00 56.81 270 SER A CA 1
ATOM 1810 C C . SER A 1 270 ? -3.213 33.897 1.888 1.00 56.81 270 SER A C 1
ATOM 1812 O O . SER A 1 270 ? -4.395 33.874 2.231 1.00 56.81 270 SER A O 1
ATOM 1814 N N . LEU A 1 271 ? -2.608 32.839 1.337 1.00 57.44 271 LEU A N 1
ATOM 1815 C CA . LEU A 1 271 ? -3.224 31.511 1.174 1.00 57.44 271 LEU A CA 1
ATOM 1816 C C . LEU A 1 271 ? -2.410 30.454 1.936 1.00 57.44 271 LEU A C 1
ATOM 1818 O O . LEU A 1 271 ? -1.189 30.547 2.045 1.00 57.44 271 LEU A O 1
ATOM 1822 N N . SER A 1 272 ? -3.067 29.412 2.446 1.00 57.41 272 SER A N 1
ATOM 1823 C CA . SER A 1 272 ? -2.381 28.327 3.168 1.00 57.41 272 SER A CA 1
ATOM 1824 C C . SER A 1 272 ? -1.721 27.314 2.224 1.00 57.41 272 SER A C 1
ATOM 1826 O O . SER A 1 272 ? -0.641 26.808 2.521 1.00 57.41 272 SER A O 1
ATOM 1828 N N . SER A 1 273 ? -2.335 27.025 1.072 1.00 57.62 273 SER A N 1
ATOM 1829 C CA . SER A 1 273 ? -1.785 26.101 0.075 1.00 57.62 273 SER A CA 1
ATOM 1830 C C . SER A 1 273 ? -2.325 26.400 -1.324 1.00 57.62 273 SER A C 1
ATOM 1832 O O . SER A 1 273 ? -3.503 26.729 -1.471 1.00 57.62 273 SER A O 1
ATOM 1834 N N . LEU A 1 274 ? -1.468 26.283 -2.339 1.00 63.06 274 LEU A N 1
ATOM 1835 C CA . LEU A 1 274 ? -1.842 26.390 -3.750 1.00 63.06 274 LEU A CA 1
ATOM 1836 C C . LEU A 1 274 ? -1.292 25.183 -4.524 1.00 63.06 274 LEU A C 1
ATOM 1838 O O . LEU A 1 274 ? -0.114 24.842 -4.390 1.00 63.06 274 LEU A O 1
ATOM 1842 N N . GLY A 1 275 ? -2.143 24.534 -5.326 1.00 55.38 275 GLY A N 1
ATOM 1843 C CA . GLY A 1 275 ? -1.723 23.482 -6.254 1.00 55.38 275 GLY A CA 1
ATOM 1844 C C . GLY A 1 275 ? -0.820 24.054 -7.350 1.00 55.38 275 GLY A C 1
ATOM 1845 O O . GLY A 1 275 ? -1.056 25.154 -7.841 1.00 55.38 275 GLY A O 1
ATOM 1846 N N . GLY A 1 276 ? 0.240 23.334 -7.710 1.00 60.31 276 GLY A N 1
ATOM 1847 C CA . GLY A 1 276 ? 1.225 23.808 -8.683 1.00 60.31 276 GLY A CA 1
ATOM 1848 C C . GLY A 1 276 ? 0.666 24.069 -10.085 1.00 60.31 276 GLY A C 1
ATOM 1849 O O . GLY A 1 276 ? -0.315 23.451 -10.498 1.00 60.31 276 GLY A O 1
ATOM 1850 N N . GLY A 1 277 ? 1.294 24.994 -10.819 1.00 62.38 277 GLY A N 1
ATOM 1851 C CA . GLY A 1 277 ? 0.889 25.424 -12.164 1.00 62.38 277 GLY A CA 1
ATOM 1852 C C . GLY A 1 277 ? 1.934 26.319 -12.850 1.00 62.38 277 GLY A C 1
ATOM 1853 O O . GLY A 1 277 ? 2.986 26.613 -12.282 1.00 62.38 277 GLY A O 1
ATOM 1854 N N . SER A 1 278 ? 1.665 26.743 -14.088 1.00 57.75 278 SER A N 1
ATOM 1855 C CA . SER A 1 278 ? 2.575 27.587 -14.884 1.00 57.75 278 SER A CA 1
ATOM 1856 C C . SER A 1 278 ? 2.421 29.080 -14.555 1.00 57.75 278 SER A C 1
ATOM 1858 O O . SER A 1 278 ? 1.331 29.633 -14.702 1.00 57.75 278 SER A O 1
ATOM 1860 N N . GLY A 1 279 ? 3.512 29.750 -14.171 1.00 58.06 279 GLY A N 1
ATOM 1861 C CA . GLY A 1 279 ? 3.611 31.211 -14.071 1.00 58.06 279 GLY A CA 1
ATOM 1862 C C . GLY A 1 279 ? 2.902 31.833 -12.867 1.00 58.06 279 GLY A C 1
ATOM 1863 O O . GLY A 1 279 ? 1.967 32.608 -13.044 1.00 58.06 279 GLY A O 1
ATOM 1864 N N . SER A 1 280 ? 3.335 31.513 -11.644 1.00 63.75 280 SER A N 1
ATOM 1865 C CA . SER A 1 280 ? 2.819 32.160 -10.424 1.00 63.75 280 SER A CA 1
ATOM 1866 C C . SER A 1 280 ? 3.688 33.357 -10.036 1.00 63.75 280 SER A C 1
ATOM 1868 O O . SER A 1 280 ? 4.889 33.187 -9.816 1.00 63.75 280 SER A O 1
ATOM 1870 N N . SER A 1 281 ? 3.110 34.558 -9.939 1.00 58.62 281 SER A N 1
ATOM 1871 C CA . SER A 1 281 ? 3.875 35.779 -9.649 1.00 58.62 281 SER A CA 1
ATOM 1872 C C . SER A 1 281 ? 3.166 36.770 -8.724 1.00 58.62 281 SER A C 1
ATOM 1874 O O . SER A 1 281 ? 1.968 37.012 -8.846 1.00 58.62 281 SER A O 1
ATOM 1876 N N . GLY A 1 282 ? 3.905 37.358 -7.776 1.00 54.50 282 GLY A N 1
ATOM 1877 C CA . GLY A 1 282 ? 3.377 38.391 -6.873 1.00 54.50 282 GLY A CA 1
ATOM 1878 C C . GLY A 1 282 ? 2.368 37.885 -5.834 1.00 54.50 282 GLY A C 1
ATOM 1879 O O . GLY A 1 282 ? 1.360 38.547 -5.590 1.00 54.50 282 GLY A O 1
ATOM 1880 N N . LEU A 1 283 ? 2.613 36.709 -5.245 1.00 60.59 283 LEU A N 1
ATOM 1881 C CA . LEU A 1 283 ? 1.807 36.164 -4.143 1.00 60.59 283 LEU A CA 1
ATOM 1882 C C . LEU A 1 283 ? 2.434 36.547 -2.788 1.00 60.59 283 LEU A C 1
ATOM 1884 O O . LEU A 1 283 ? 3.660 36.587 -2.656 1.00 60.59 283 LEU A O 1
ATOM 1888 N N . GLY A 1 284 ? 1.588 36.839 -1.794 1.00 61.75 284 GLY A N 1
ATOM 1889 C CA . GLY A 1 284 ? 1.994 37.239 -0.438 1.00 61.75 284 GLY A CA 1
ATOM 1890 C C . GLY A 1 284 ? 2.566 36.095 0.419 1.00 61.75 284 GLY A C 1
ATOM 1891 O O . GLY A 1 284 ? 3.431 35.336 -0.016 1.00 61.75 284 GLY A O 1
ATOM 1892 N N . SER A 1 285 ? 2.113 35.982 1.673 1.00 62.25 285 SER A N 1
ATOM 1893 C CA . SER A 1 285 ? 2.519 34.902 2.587 1.00 62.25 285 SER A CA 1
ATOM 1894 C C . SER A 1 285 ? 1.811 33.591 2.227 1.00 62.25 285 SER A C 1
ATOM 1896 O O . SER A 1 285 ? 0.588 33.507 2.334 1.00 62.25 285 SER A O 1
ATOM 1898 N N . LEU A 1 286 ? 2.572 32.571 1.826 1.00 62.50 286 LEU A N 1
ATOM 1899 C CA . LEU A 1 286 ? 2.072 31.243 1.452 1.00 62.50 286 LEU A CA 1
ATOM 1900 C C . LEU A 1 286 ? 2.739 30.160 2.304 1.00 62.50 286 LEU A C 1
ATOM 1902 O O . LEU A 1 286 ? 3.954 30.161 2.450 1.00 62.50 286 LEU A O 1
ATOM 1906 N N . SER A 1 287 ? 2.000 29.188 2.844 1.00 64.00 287 SER A N 1
ATOM 1907 C CA . SER A 1 287 ? 2.646 28.099 3.607 1.00 64.00 287 SER A CA 1
ATOM 1908 C C . SER A 1 287 ? 3.186 26.989 2.699 1.00 64.00 287 SER A C 1
ATOM 1910 O O . SER A 1 287 ? 4.272 26.466 2.949 1.00 64.00 287 SER A O 1
ATOM 1912 N N . SER A 1 288 ? 2.488 26.649 1.611 1.00 61.94 288 SER A N 1
ATOM 1913 C CA . SER A 1 288 ? 2.953 25.631 0.663 1.00 61.94 288 SER A CA 1
ATOM 1914 C C . SER A 1 288 ? 2.488 25.893 -0.770 1.00 61.94 288 SER A C 1
ATOM 1916 O O . SER A 1 288 ? 1.325 26.213 -1.002 1.00 61.94 288 SER A O 1
ATOM 1918 N N . LEU A 1 289 ? 3.393 25.726 -1.733 1.00 65.81 289 LEU A N 1
ATOM 1919 C CA . LEU A 1 289 ? 3.087 25.764 -3.162 1.00 65.81 289 LEU A CA 1
ATOM 1920 C C . LEU A 1 289 ? 3.497 24.430 -3.799 1.00 65.81 289 LEU A C 1
ATOM 1922 O O . LEU A 1 289 ? 4.650 24.005 -3.682 1.00 65.81 289 LEU A O 1
ATOM 1926 N N . GLY A 1 290 ? 2.552 23.765 -4.464 1.00 57.78 290 GLY A N 1
ATOM 1927 C CA . GLY A 1 290 ? 2.836 22.611 -5.313 1.00 57.78 290 GLY A CA 1
ATOM 1928 C C . GLY A 1 290 ? 3.738 23.026 -6.477 1.00 57.78 290 GLY A C 1
ATOM 1929 O O . GLY A 1 290 ? 3.649 24.143 -6.977 1.00 57.78 290 GLY A O 1
ATOM 1930 N N . GLY A 1 291 ? 4.656 22.159 -6.880 1.00 63.12 291 GLY A N 1
ATOM 1931 C CA . GLY A 1 291 ? 5.654 22.465 -7.900 1.00 63.12 291 GLY A CA 1
ATOM 1932 C C . GLY A 1 291 ? 5.118 22.924 -9.267 1.00 63.12 291 GLY A C 1
ATOM 1933 O O . GLY A 1 291 ? 4.038 22.506 -9.669 1.00 63.12 291 GLY A O 1
ATOM 1934 N N . GLY A 1 292 ? 5.859 23.764 -10.006 1.00 63.78 292 GLY A N 1
ATOM 1935 C CA . GLY A 1 292 ? 5.423 24.321 -11.302 1.00 63.78 292 GLY A CA 1
ATOM 1936 C C . GLY A 1 292 ? 6.519 25.055 -12.094 1.00 63.78 292 GLY A C 1
ATOM 1937 O O . GLY A 1 292 ? 7.658 25.167 -11.641 1.00 63.78 292 GLY A O 1
ATOM 1938 N N . SER A 1 293 ? 6.203 25.541 -13.298 1.00 62.44 293 SER A N 1
ATOM 1939 C CA . SER A 1 293 ? 7.144 26.249 -14.185 1.00 62.44 293 SER A CA 1
ATOM 1940 C C . SER A 1 293 ? 6.990 27.777 -14.103 1.00 62.44 293 SER A C 1
ATOM 1942 O O . SER A 1 293 ? 5.891 28.295 -14.274 1.00 62.44 293 SER A O 1
ATOM 1944 N N . GLY A 1 294 ? 8.083 28.520 -13.878 1.00 60.06 294 GLY A N 1
ATOM 1945 C CA . GLY A 1 294 ? 8.125 29.989 -13.986 1.00 60.06 294 GLY A CA 1
ATOM 1946 C C . GLY A 1 294 ? 7.592 30.790 -12.787 1.00 60.06 294 GLY A C 1
ATOM 1947 O O . GLY A 1 294 ? 6.971 31.835 -12.984 1.00 60.06 294 GLY A O 1
ATOM 1948 N N . SER A 1 295 ? 7.798 30.330 -11.550 1.00 68.25 295 SER A N 1
ATOM 1949 C CA . SER A 1 295 ? 7.360 31.057 -10.344 1.00 68.25 295 SER A CA 1
ATOM 1950 C C . SER A 1 295 ? 8.309 32.209 -9.982 1.00 68.25 295 SER A C 1
ATOM 1952 O O . SER A 1 295 ? 9.518 31.993 -9.893 1.00 68.25 295 SER A O 1
ATOM 1954 N N . SER A 1 296 ? 7.793 33.423 -9.744 1.00 62.16 296 SER A N 1
ATOM 1955 C CA . SER A 1 296 ? 8.636 34.588 -9.418 1.00 62.16 296 SER A CA 1
ATOM 1956 C C . SER A 1 296 ? 8.034 35.601 -8.435 1.00 62.16 296 SER A C 1
ATOM 1958 O O . SER A 1 296 ? 6.839 35.870 -8.452 1.00 62.16 296 SER A O 1
ATOM 1960 N N . GLY A 1 297 ? 8.861 36.190 -7.562 1.00 57.66 297 GLY A N 1
ATOM 1961 C CA . GLY A 1 297 ? 8.438 37.273 -6.658 1.00 57.66 297 GLY A CA 1
ATOM 1962 C C . GLY A 1 297 ? 7.486 36.833 -5.537 1.00 57.66 297 GLY A C 1
ATOM 1963 O O . GLY A 1 297 ? 6.416 37.420 -5.375 1.00 57.66 297 GLY A O 1
ATOM 1964 N N . LEU A 1 298 ? 7.863 35.797 -4.776 1.00 63.16 298 LEU A N 1
ATOM 1965 C CA . LEU A 1 298 ? 7.101 35.287 -3.623 1.00 63.16 298 LEU A CA 1
ATOM 1966 C C . LEU A 1 298 ? 7.793 35.725 -2.318 1.00 63.16 298 LEU A C 1
ATOM 1968 O O . LEU A 1 298 ? 8.999 35.522 -2.153 1.00 63.16 298 LEU A O 1
ATOM 1972 N N . GLY A 1 299 ? 7.043 36.346 -1.401 1.00 60.25 299 GLY A N 1
ATOM 1973 C CA . GLY A 1 299 ? 7.604 37.002 -0.211 1.00 60.25 299 GLY A CA 1
ATOM 1974 C C . GLY A 1 299 ? 8.064 36.042 0.895 1.00 60.25 299 GLY A C 1
ATOM 1975 O O . GLY A 1 299 ? 9.247 35.986 1.227 1.00 60.25 299 GLY A O 1
ATOM 1976 N N . SER A 1 300 ? 7.130 35.304 1.500 1.00 64.31 300 SER A N 1
ATOM 1977 C CA . SER A 1 300 ? 7.392 34.370 2.609 1.00 64.31 300 SER A CA 1
ATOM 1978 C C . SER A 1 300 ? 6.720 33.042 2.312 1.00 64.31 300 SER A C 1
ATOM 1980 O O . SER A 1 300 ? 5.491 32.966 2.313 1.00 64.31 300 SER A O 1
ATOM 1982 N N . LEU A 1 301 ? 7.524 32.018 2.022 1.00 63.31 301 LEU A N 1
ATOM 1983 C CA . LEU A 1 301 ? 7.027 30.721 1.585 1.00 63.31 301 LEU A CA 1
ATOM 1984 C C . LEU A 1 301 ? 7.687 29.609 2.405 1.00 63.31 301 LEU A C 1
ATOM 1986 O O . LEU A 1 301 ? 8.902 29.596 2.535 1.00 63.31 301 LEU A O 1
ATOM 1990 N N . SER A 1 302 ? 6.938 28.689 3.018 1.00 67.19 302 SER A N 1
ATOM 1991 C CA . SER A 1 302 ? 7.571 27.665 3.878 1.00 67.19 302 SER A CA 1
ATOM 1992 C C . SER A 1 302 ? 8.048 26.446 3.084 1.00 67.19 302 SER A C 1
ATOM 1994 O O . SER A 1 302 ? 9.122 25.915 3.364 1.00 67.19 302 SER A O 1
ATOM 1996 N N . SER A 1 303 ? 7.298 26.015 2.067 1.00 64.75 303 SER A N 1
ATOM 1997 C CA . SER A 1 303 ? 7.654 24.845 1.256 1.00 64.75 303 SER A CA 1
ATOM 1998 C C . SER A 1 303 ? 7.215 24.988 -0.200 1.00 64.75 303 SER A C 1
ATOM 2000 O O . SER A 1 303 ? 6.051 25.283 -0.474 1.00 64.75 303 SER A O 1
ATOM 2002 N N . LEU A 1 304 ? 8.135 24.745 -1.132 1.00 68.00 304 LEU A N 1
ATOM 2003 C CA . LEU A 1 304 ? 7.856 24.677 -2.565 1.00 68.00 304 LEU A CA 1
ATOM 2004 C C . LEU A 1 304 ? 8.176 23.271 -3.084 1.00 68.00 304 LEU A C 1
ATOM 2006 O O . LEU A 1 304 ? 9.294 22.786 -2.923 1.00 68.00 304 LEU A O 1
ATOM 2010 N N . GLY A 1 305 ? 7.208 22.629 -3.740 1.00 59.06 305 GLY A N 1
ATOM 2011 C CA . GLY A 1 305 ? 7.296 21.240 -4.212 1.00 59.06 305 GLY A CA 1
ATOM 2012 C C . GLY A 1 305 ? 8.302 20.964 -5.339 1.00 59.06 305 GLY A C 1
ATOM 2013 O O . GLY A 1 305 ? 8.460 19.808 -5.711 1.00 59.06 305 GLY A O 1
ATOM 2014 N N . GLY A 1 306 ? 9.001 21.983 -5.855 1.00 64.94 306 GLY A N 1
ATOM 2015 C CA . GLY A 1 306 ? 10.000 21.840 -6.925 1.00 64.94 306 GLY A CA 1
ATOM 2016 C C . GLY A 1 306 ? 9.501 22.194 -8.334 1.00 64.94 306 GLY A C 1
ATOM 2017 O O . GLY A 1 306 ? 8.306 22.217 -8.566 1.00 64.94 306 GLY A O 1
ATOM 2018 N N . GLY A 1 307 ? 10.364 22.546 -9.295 1.00 65.12 307 GLY A N 1
ATOM 2019 C CA . GLY A 1 307 ? 9.899 23.010 -10.619 1.00 65.12 307 GLY A CA 1
ATOM 2020 C C . GLY A 1 307 ? 10.963 23.633 -11.531 1.00 65.12 307 GLY A C 1
ATOM 2021 O O . GLY A 1 307 ? 12.147 23.634 -11.200 1.00 65.12 307 GLY A O 1
ATOM 2022 N N . SER A 1 308 ? 10.561 24.157 -12.694 1.00 63.88 308 SER A N 1
ATOM 2023 C CA . SER A 1 308 ? 11.474 24.747 -13.694 1.00 63.88 308 SER A CA 1
ATOM 2024 C C . SER A 1 308 ? 11.462 26.282 -13.636 1.00 63.88 308 SER A C 1
ATOM 2026 O O . SER A 1 308 ? 10.394 26.881 -13.730 1.00 63.88 308 SER A O 1
ATOM 2028 N N . GLY A 1 309 ? 12.619 26.944 -13.534 1.00 62.41 309 GLY A N 1
ATOM 2029 C CA . GLY A 1 309 ? 12.738 28.401 -13.721 1.00 62.41 309 GLY A CA 1
ATOM 2030 C C . GLY A 1 309 ? 12.142 29.269 -12.603 1.00 62.41 309 GLY A C 1
ATOM 2031 O O . GLY A 1 309 ? 11.505 30.280 -12.891 1.00 62.41 309 GLY A O 1
ATOM 2032 N N . SER A 1 310 ? 12.303 28.876 -11.335 1.00 69.75 310 SER A N 1
ATOM 2033 C CA . SER A 1 310 ? 11.830 29.685 -10.195 1.00 69.75 310 SER A CA 1
ATOM 2034 C C . SER A 1 310 ? 12.836 30.783 -9.829 1.00 69.75 310 SER A C 1
ATOM 2036 O O . SER A 1 310 ? 14.021 30.483 -9.687 1.00 69.75 310 SER A O 1
ATOM 2038 N N . SER A 1 311 ? 12.397 32.035 -9.644 1.00 63.62 311 SER A N 1
ATOM 2039 C CA . SER A 1 311 ? 13.306 33.155 -9.339 1.00 63.62 311 SER A CA 1
ATOM 2040 C C . SER A 1 311 ? 12.781 34.186 -8.331 1.00 63.62 311 SER A C 1
ATOM 2042 O O . SER A 1 311 ? 11.589 34.461 -8.265 1.00 63.62 311 SER A O 1
ATOM 2044 N N . GLY A 1 312 ? 13.664 34.780 -7.521 1.00 59.16 312 GLY A N 1
ATOM 2045 C CA . GLY A 1 312 ? 13.299 35.873 -6.604 1.00 59.16 312 GLY A CA 1
ATOM 2046 C C . GLY A 1 312 ? 12.406 35.442 -5.432 1.00 59.16 312 GLY A C 1
ATOM 2047 O O . GLY A 1 312 ? 11.345 36.029 -5.212 1.00 59.16 312 GLY A O 1
ATOM 2048 N N . LEU A 1 313 ? 12.824 34.404 -4.698 1.00 63.44 313 LEU A N 1
ATOM 2049 C CA . LEU A 1 313 ? 12.150 33.921 -3.484 1.00 63.44 313 LEU A CA 1
ATOM 2050 C C . LEU A 1 313 ? 12.914 34.436 -2.251 1.00 63.44 313 LEU A C 1
ATOM 2052 O O . LEU A 1 313 ? 14.108 34.167 -2.111 1.00 63.44 313 LEU A O 1
ATOM 2056 N N . GLY A 1 314 ? 12.245 35.194 -1.376 1.00 60.88 314 GLY A N 1
ATOM 2057 C CA . GLY A 1 314 ? 12.881 35.856 -0.227 1.00 60.88 314 GLY A CA 1
ATOM 2058 C C . GLY A 1 314 ? 13.344 34.883 0.865 1.00 60.88 314 GLY A C 1
ATOM 2059 O O . GLY A 1 314 ? 14.541 34.625 1.017 1.00 60.88 314 GLY A O 1
ATOM 2060 N N . SER A 1 315 ? 12.383 34.332 1.612 1.00 64.88 315 SER A N 1
ATOM 2061 C CA . SER A 1 315 ? 12.614 33.385 2.713 1.00 64.88 315 SER A CA 1
ATOM 2062 C C . SER A 1 315 ? 11.880 32.081 2.422 1.00 64.88 315 SER A C 1
ATOM 2064 O O . SER A 1 315 ? 10.650 32.051 2.493 1.00 64.88 315 SER A O 1
ATOM 2066 N N . LEU A 1 316 ? 12.625 31.027 2.075 1.00 63.97 316 LEU A N 1
ATOM 2067 C CA . LEU A 1 316 ? 12.084 29.706 1.752 1.00 63.97 316 LEU A CA 1
ATOM 2068 C C . LEU A 1 316 ? 12.674 28.670 2.718 1.00 63.97 316 LEU A C 1
ATOM 2070 O O . LEU A 1 316 ? 13.885 28.613 2.876 1.00 63.97 316 LEU A O 1
ATOM 2074 N N . SER A 1 317 ? 11.871 27.847 3.397 1.00 68.12 317 SER A N 1
ATOM 2075 C CA . SER A 1 317 ? 12.434 26.844 4.328 1.00 68.12 317 SER A CA 1
ATOM 2076 C C . SER A 1 317 ? 12.822 25.545 3.619 1.00 68.12 317 SER A C 1
ATOM 2078 O O . SER A 1 317 ? 13.853 24.955 3.939 1.00 68.12 317 SER A O 1
ATOM 2080 N N . SER A 1 318 ? 12.038 25.110 2.629 1.00 65.56 318 SER A N 1
ATOM 2081 C CA . SER A 1 318 ? 12.301 23.879 1.881 1.00 65.56 318 SER A CA 1
ATOM 2082 C C . SER A 1 318 ? 11.918 24.007 0.409 1.00 65.56 318 SER A C 1
ATOM 2084 O O . SER A 1 318 ? 10.847 24.520 0.076 1.00 65.56 318 SER A O 1
ATOM 2086 N N . LEU A 1 319 ? 12.786 23.512 -0.471 1.00 68.69 319 LEU A N 1
ATOM 2087 C CA . LEU A 1 319 ? 12.522 23.368 -1.899 1.00 68.69 319 LEU A CA 1
ATOM 2088 C C . LEU A 1 319 ? 12.738 21.909 -2.313 1.00 68.69 319 LEU A C 1
ATOM 2090 O O . LEU A 1 319 ? 13.835 21.380 -2.154 1.00 68.69 319 LEU A O 1
ATOM 2094 N N . GLY A 1 320 ? 11.711 21.276 -2.881 1.00 60.25 320 GLY A N 1
ATOM 2095 C CA . GLY A 1 320 ? 11.711 19.858 -3.265 1.00 60.25 320 GLY A CA 1
ATOM 2096 C C . GLY A 1 320 ? 12.696 19.470 -4.376 1.00 60.25 320 GLY A C 1
ATOM 2097 O O . GLY A 1 320 ? 12.995 18.291 -4.516 1.00 60.25 320 GLY A O 1
ATOM 2098 N N . GLY A 1 321 ? 13.244 20.442 -5.118 1.00 64.56 321 GLY A N 1
ATOM 2099 C CA . GLY A 1 321 ? 14.186 20.211 -6.222 1.00 64.56 321 GLY A CA 1
ATOM 2100 C C . GLY A 1 321 ? 13.676 20.669 -7.594 1.00 64.56 321 GLY A C 1
ATOM 2101 O O . GLY A 1 321 ? 12.482 20.853 -7.773 1.00 64.56 321 GLY A O 1
ATOM 2102 N N . GLY A 1 322 ? 14.544 20.943 -8.576 1.00 64.94 322 GLY A N 1
ATOM 2103 C CA . GLY A 1 322 ? 14.099 21.522 -9.858 1.00 64.94 322 GLY A CA 1
ATOM 2104 C C . GLY A 1 322 ? 15.208 21.933 -10.831 1.00 64.94 322 GLY A C 1
ATOM 2105 O O . GLY A 1 322 ? 16.388 21.725 -10.553 1.00 64.94 322 GLY A O 1
ATOM 2106 N N . SER A 1 323 ? 14.832 22.518 -11.972 1.00 63.97 323 SER A N 1
ATOM 2107 C CA . SER A 1 323 ? 15.763 22.945 -13.032 1.00 63.97 323 SER A CA 1
ATOM 2108 C C . SER A 1 323 ? 15.802 24.471 -13.167 1.00 63.97 323 SER A C 1
ATOM 2110 O O . SER A 1 323 ? 14.764 25.086 -13.398 1.00 63.97 323 SER A O 1
ATOM 2112 N N . GLY A 1 324 ? 16.982 25.094 -13.085 1.00 62.19 324 GLY A N 1
ATOM 2113 C CA . GLY A 1 324 ? 17.167 26.517 -13.415 1.00 62.19 324 GLY A CA 1
ATOM 2114 C C . GLY A 1 324 ? 16.610 27.521 -12.397 1.00 62.19 324 GLY A C 1
ATOM 2115 O O . GLY A 1 324 ? 16.077 28.555 -12.795 1.00 62.19 324 GLY A O 1
ATOM 2116 N N . SER A 1 325 ? 16.692 27.229 -11.096 1.00 69.00 325 SER A N 1
ATOM 2117 C CA . SER A 1 325 ? 16.238 28.150 -10.040 1.00 69.00 325 SER A CA 1
ATOM 2118 C C . SER A 1 325 ? 17.300 29.207 -9.704 1.00 69.00 325 SER A C 1
ATOM 2120 O O . SER A 1 325 ? 18.474 28.862 -9.556 1.00 69.00 325 SER A O 1
ATOM 2122 N N . SER A 1 326 ? 16.919 30.480 -9.547 1.00 62.31 326 SER A N 1
ATOM 2123 C CA . SER A 1 326 ? 17.869 31.580 -9.305 1.00 62.31 326 SER A CA 1
ATOM 2124 C C . SER A 1 326 ? 17.421 32.610 -8.254 1.00 62.31 326 SER A C 1
ATOM 2126 O O . SER A 1 326 ? 16.247 32.947 -8.141 1.00 62.31 326 SER A O 1
ATOM 2128 N N . GLY A 1 327 ? 18.357 33.139 -7.459 1.00 58.69 327 GLY A N 1
ATOM 2129 C CA . GLY A 1 327 ? 18.075 34.222 -6.499 1.00 58.69 327 GLY A CA 1
ATOM 2130 C C . GLY A 1 327 ? 17.229 33.790 -5.294 1.00 58.69 327 GLY A C 1
ATOM 2131 O O . GLY A 1 327 ? 16.177 34.376 -5.033 1.00 58.69 327 GLY A O 1
ATOM 2132 N N . LEU A 1 328 ? 17.684 32.755 -4.577 1.00 62.84 328 LEU A N 1
ATOM 2133 C CA . LEU A 1 328 ? 17.055 32.252 -3.350 1.00 62.84 328 LEU A CA 1
ATOM 2134 C C . LEU A 1 328 ? 17.863 32.764 -2.147 1.00 62.84 328 LEU A C 1
ATOM 2136 O O . LEU A 1 328 ? 19.020 32.382 -1.969 1.00 62.84 328 LEU A O 1
ATOM 2140 N N . GLY A 1 329 ? 17.281 33.661 -1.347 1.00 61.38 329 GLY A N 1
ATOM 2141 C CA . GLY A 1 329 ? 18.002 34.372 -0.282 1.00 61.38 329 GLY A CA 1
ATOM 2142 C C . GLY A 1 329 ? 18.486 33.463 0.856 1.00 61.38 329 GLY A C 1
ATOM 2143 O O . GLY A 1 329 ? 19.685 33.225 1.008 1.00 61.38 329 GLY A O 1
ATOM 2144 N N . SER A 1 330 ? 17.552 32.968 1.673 1.00 64.25 330 SER A N 1
ATOM 2145 C CA . SER A 1 330 ? 17.824 32.059 2.800 1.00 64.25 330 SER A CA 1
ATOM 2146 C C . SER A 1 330 ? 17.030 30.771 2.616 1.00 64.25 330 SER A C 1
ATOM 2148 O O . SER A 1 330 ? 15.801 30.821 2.647 1.00 64.25 330 SER A O 1
ATOM 2150 N N . LEU A 1 331 ? 17.720 29.644 2.402 1.00 63.66 331 LEU A N 1
ATOM 2151 C CA . LEU A 1 331 ? 17.101 28.343 2.136 1.00 63.66 331 LEU A CA 1
ATOM 2152 C C . LEU A 1 331 ? 17.615 27.292 3.122 1.00 63.66 331 LEU A C 1
ATOM 2154 O O . LEU A 1 331 ? 18.805 27.017 3.149 1.00 63.66 331 LEU A O 1
ATOM 2158 N N . SER A 1 332 ? 16.756 26.662 3.928 1.00 67.94 332 SER A N 1
ATOM 2159 C CA . SER A 1 332 ? 17.238 25.663 4.902 1.00 67.94 332 SER A CA 1
ATOM 2160 C C . SER A 1 332 ? 17.528 24.301 4.260 1.00 67.94 332 SER A C 1
ATOM 2162 O O . SER A 1 332 ? 18.506 23.652 4.628 1.00 67.94 332 SER A O 1
ATOM 2164 N N . SER A 1 333 ? 16.724 23.873 3.283 1.00 64.56 333 SER A N 1
ATOM 2165 C CA . SER A 1 333 ? 16.903 22.583 2.607 1.00 64.56 333 SER A CA 1
ATOM 2166 C C . SER A 1 333 ? 16.533 22.640 1.126 1.00 64.56 333 SER A C 1
ATOM 2168 O O . SER A 1 333 ? 15.500 23.201 0.753 1.00 64.56 333 SER A O 1
ATOM 2170 N N . LEU A 1 334 ? 17.372 22.035 0.285 1.00 67.38 334 LEU A N 1
ATOM 2171 C CA . LEU A 1 334 ? 17.121 21.838 -1.141 1.00 67.38 334 LEU A CA 1
ATOM 2172 C C . LEU A 1 334 ? 17.230 20.348 -1.484 1.00 67.38 334 LEU A C 1
ATOM 2174 O O . LEU A 1 334 ? 18.296 19.759 -1.325 1.00 67.38 334 LEU A O 1
ATOM 2178 N N . GLY A 1 335 ? 16.152 19.756 -2.002 1.00 58.31 335 GLY A N 1
ATOM 2179 C CA . GLY A 1 335 ? 16.046 18.324 -2.311 1.00 58.31 335 GLY A CA 1
ATOM 2180 C C . GLY A 1 335 ? 16.946 17.814 -3.446 1.00 58.31 335 GLY A C 1
ATOM 2181 O O . GLY A 1 335 ? 17.150 16.611 -3.543 1.00 58.31 335 GLY A O 1
ATOM 2182 N N . GLY A 1 336 ? 17.530 18.708 -4.256 1.00 63.44 336 GLY A N 1
ATOM 2183 C CA . GLY A 1 336 ? 18.398 18.359 -5.392 1.00 63.44 336 GLY A CA 1
ATOM 2184 C C . GLY A 1 336 ? 17.858 18.811 -6.755 1.00 63.44 336 GLY A C 1
ATOM 2185 O O . GLY A 1 336 ? 16.658 18.979 -6.920 1.00 63.44 336 GLY A O 1
ATOM 2186 N N . GLY A 1 337 ? 18.717 19.091 -7.742 1.00 63.50 337 GLY A N 1
ATOM 2187 C CA . GLY A 1 337 ? 18.282 19.654 -9.035 1.00 63.50 337 GLY A CA 1
ATOM 2188 C C . GLY A 1 337 ? 19.415 20.018 -10.002 1.00 63.50 337 GLY A C 1
ATOM 2189 O O . GLY A 1 337 ? 20.588 19.819 -9.684 1.00 63.50 337 GLY A O 1
ATOM 2190 N N . SER A 1 338 ? 19.069 20.547 -11.180 1.00 61.62 338 SER A N 1
ATOM 2191 C CA . SER A 1 338 ? 20.020 20.939 -12.233 1.00 61.62 338 SER A CA 1
ATOM 2192 C C . SER A 1 338 ? 20.050 22.460 -12.468 1.00 61.62 338 SER A C 1
ATOM 2194 O O . SER A 1 338 ? 19.019 23.081 -12.715 1.00 61.62 338 SER A O 1
ATOM 2196 N N . GLY A 1 339 ? 21.232 23.088 -12.422 1.00 60.59 339 GLY A N 1
ATOM 2197 C CA . GLY A 1 339 ? 21.409 24.492 -12.840 1.00 60.59 339 GLY A CA 1
ATOM 2198 C C . GLY A 1 339 ? 20.905 25.576 -11.870 1.00 60.59 339 GLY A C 1
ATOM 2199 O O . GLY A 1 339 ? 20.449 26.626 -12.322 1.00 60.59 339 GLY A O 1
ATOM 2200 N N . SER A 1 340 ? 20.957 25.347 -10.555 1.00 67.44 340 SER A N 1
ATOM 2201 C CA . SER A 1 340 ? 20.563 26.352 -9.549 1.00 67.44 340 SER A CA 1
ATOM 2202 C C . SER A 1 340 ? 21.673 27.385 -9.297 1.00 67.44 340 SER A C 1
ATOM 2204 O O . SER A 1 340 ? 22.839 27.014 -9.163 1.00 67.44 340 SER A O 1
ATOM 2206 N N . SER A 1 341 ? 21.337 28.675 -9.199 1.00 60.19 341 SER A N 1
ATOM 2207 C CA . SER A 1 341 ? 22.322 29.761 -9.031 1.00 60.19 341 SER A CA 1
ATOM 2208 C C . SER A 1 341 ? 21.921 30.820 -7.989 1.00 60.19 341 SER A C 1
ATOM 2210 O O . SER A 1 341 ? 20.753 31.172 -7.854 1.00 60.19 341 SER A O 1
ATOM 2212 N N . GLY A 1 342 ? 22.891 31.354 -7.237 1.00 57.84 342 GLY A N 1
ATOM 2213 C CA . GLY A 1 342 ? 22.662 32.453 -6.282 1.00 57.84 342 GLY A CA 1
ATOM 2214 C C . GLY A 1 342 ? 21.965 32.019 -4.987 1.00 57.84 342 GLY A C 1
ATOM 2215 O O . GLY A 1 342 ? 20.904 32.544 -4.648 1.00 57.84 342 GLY A O 1
ATOM 2216 N N . LEU A 1 343 ? 22.559 31.046 -4.290 1.00 62.97 343 LEU A N 1
ATOM 2217 C CA . LEU A 1 343 ? 22.067 30.438 -3.051 1.00 62.97 343 LEU A CA 1
ATOM 2218 C C . LEU A 1 343 ? 22.876 30.994 -1.862 1.00 62.97 343 LEU A C 1
ATOM 2220 O O . LEU A 1 343 ? 24.015 30.583 -1.639 1.00 62.97 343 LEU A O 1
ATOM 2224 N N . GLY A 1 344 ? 22.316 31.947 -1.112 1.00 60.34 344 GLY A N 1
ATOM 2225 C CA . GLY A 1 344 ? 23.048 32.673 -0.060 1.00 60.34 344 GLY A CA 1
ATOM 2226 C C . GLY A 1 344 ? 23.523 31.790 1.103 1.00 60.34 344 GLY A C 1
ATOM 2227 O O . GLY A 1 344 ? 24.715 31.505 1.236 1.00 60.34 344 GLY A O 1
ATOM 2228 N N . SER A 1 345 ? 22.587 31.347 1.945 1.00 63.62 345 SER A N 1
ATOM 2229 C CA . SER A 1 345 ? 22.852 30.514 3.130 1.00 63.62 345 SER A CA 1
ATOM 2230 C C . SER A 1 345 ? 22.035 29.233 3.040 1.00 63.62 345 SER A C 1
ATOM 2232 O O . SER A 1 345 ? 20.805 29.311 3.059 1.00 63.62 345 SER A O 1
ATOM 2234 N N . LEU A 1 346 ? 22.700 28.076 2.922 1.00 63.09 346 LEU A N 1
ATOM 2235 C CA . LEU A 1 346 ? 22.039 26.799 2.647 1.00 63.09 346 LEU A CA 1
ATOM 2236 C C . LEU A 1 346 ? 22.478 25.715 3.633 1.00 63.09 346 LEU A C 1
ATOM 2238 O O . LEU A 1 346 ? 23.642 25.340 3.651 1.00 63.09 346 LEU A O 1
ATOM 2242 N N . SER A 1 347 ? 21.578 25.191 4.469 1.00 66.69 347 SER A N 1
ATOM 2243 C CA . SER A 1 347 ? 21.983 24.223 5.506 1.00 66.69 347 SER A CA 1
ATOM 2244 C C . SER A 1 347 ? 22.184 22.808 4.951 1.00 66.69 347 SER A C 1
ATOM 2246 O O . SER A 1 347 ? 23.130 22.128 5.348 1.00 66.69 347 SER A O 1
ATOM 2248 N N . SER A 1 348 ? 21.349 22.362 4.007 1.00 62.97 348 SER A N 1
ATOM 2249 C CA . SER A 1 348 ? 21.456 21.024 3.412 1.00 62.97 348 SER A CA 1
ATOM 2250 C C . SER A 1 348 ? 21.070 21.005 1.933 1.00 62.97 348 SER A C 1
ATOM 2252 O O . SER A 1 348 ? 20.041 21.559 1.543 1.00 62.97 348 SER A O 1
ATOM 2254 N N . LEU A 1 349 ? 21.896 20.348 1.117 1.00 65.44 349 LEU A N 1
ATOM 2255 C CA . LEU A 1 349 ? 21.641 20.092 -0.299 1.00 65.44 349 LEU A CA 1
ATOM 2256 C C . LEU A 1 349 ? 21.620 18.580 -0.556 1.00 65.44 349 LEU A C 1
ATOM 2258 O O . LEU A 1 349 ? 22.623 17.917 -0.320 1.00 65.44 349 LEU A O 1
ATOM 2262 N N . GLY A 1 350 ? 20.514 18.044 -1.075 1.00 56.78 350 GLY A N 1
ATOM 2263 C CA . GLY A 1 350 ? 20.292 16.606 -1.296 1.00 56.78 350 GLY A CA 1
ATOM 2264 C C . GLY A 1 350 ? 21.113 15.955 -2.420 1.00 56.78 350 GLY A C 1
ATOM 2265 O O . GLY A 1 350 ? 21.166 14.732 -2.488 1.00 56.78 350 GLY A O 1
ATOM 2266 N N . GLY A 1 351 ? 21.797 16.746 -3.257 1.00 61.81 351 GLY A N 1
ATOM 2267 C CA . GLY A 1 351 ? 22.593 16.282 -4.407 1.00 61.81 351 GLY A CA 1
ATOM 2268 C C . GLY A 1 351 ? 21.998 16.709 -5.759 1.00 61.81 351 GLY A C 1
ATOM 2269 O O . GLY A 1 351 ? 20.786 16.771 -5.923 1.00 61.81 351 GLY A O 1
ATOM 2270 N N . GLY A 1 352 ? 22.834 17.078 -6.738 1.00 60.34 352 GLY A N 1
ATOM 2271 C CA . GLY A 1 352 ? 22.396 17.615 -8.039 1.00 60.34 352 GLY A CA 1
ATOM 2272 C C . GLY A 1 352 ? 23.564 17.992 -8.962 1.00 60.34 352 GLY A C 1
ATOM 2273 O O . GLY A 1 352 ? 24.722 17.816 -8.587 1.00 60.34 352 GLY A O 1
ATOM 2274 N N . SER A 1 353 ? 23.287 18.503 -10.166 1.00 59.59 353 SER A N 1
ATOM 2275 C CA . SER A 1 353 ? 24.308 18.864 -11.167 1.00 59.59 353 SER A CA 1
ATOM 2276 C C . SER A 1 353 ? 24.309 20.368 -11.496 1.00 59.59 353 SER A C 1
ATOM 2278 O O . SER A 1 353 ? 23.267 20.975 -11.729 1.00 59.59 353 SER A O 1
ATOM 2280 N N . GLY A 1 354 ? 25.490 21.003 -11.520 1.00 58.41 354 GLY A N 1
ATOM 2281 C CA . GLY A 1 354 ? 25.653 22.380 -12.013 1.00 58.41 354 GLY A CA 1
ATOM 2282 C C . GLY A 1 354 ? 25.098 23.489 -11.108 1.00 58.41 354 GLY A C 1
ATOM 2283 O O . GLY A 1 354 ? 24.554 24.465 -11.618 1.00 58.41 354 GLY A O 1
ATOM 2284 N N . SER A 1 355 ? 25.211 23.353 -9.782 1.00 64.50 355 SER A N 1
ATOM 2285 C CA . SER A 1 355 ? 24.846 24.433 -8.847 1.00 64.50 355 SER A CA 1
ATOM 2286 C C . SER A 1 355 ? 26.004 25.424 -8.659 1.00 64.50 355 SER A C 1
ATOM 2288 O O . SER A 1 355 ? 27.150 25.000 -8.483 1.00 64.50 355 SER A O 1
ATOM 2290 N N . SER A 1 356 ? 25.722 26.731 -8.686 1.00 58.00 356 SER A N 1
ATOM 2291 C CA . SER A 1 356 ? 26.738 27.793 -8.571 1.00 58.00 356 SER A CA 1
ATOM 2292 C C . SER A 1 356 ? 26.370 28.894 -7.562 1.00 58.00 356 SER A C 1
ATOM 2294 O O . SER A 1 356 ? 25.208 29.275 -7.419 1.00 58.00 356 SER A O 1
ATOM 2296 N N . GLY A 1 357 ? 27.375 29.421 -6.851 1.00 56.69 357 GLY A N 1
ATOM 2297 C CA . GLY A 1 357 ? 27.215 30.523 -5.889 1.00 56.69 357 GLY A CA 1
ATOM 2298 C C . GLY A 1 357 ? 26.633 30.084 -4.544 1.00 56.69 357 GLY A C 1
ATOM 2299 O O . GLY A 1 357 ? 25.582 30.582 -4.150 1.00 56.69 357 GLY A O 1
ATOM 2300 N N . LEU A 1 358 ? 27.302 29.139 -3.874 1.00 62.06 358 LEU A N 1
ATOM 2301 C CA . LEU A 1 358 ? 26.903 28.540 -2.597 1.00 62.06 358 LEU A CA 1
ATOM 2302 C C . LEU A 1 358 ? 27.733 29.148 -1.447 1.00 62.06 358 LEU A C 1
ATOM 2304 O O . LEU A 1 358 ? 28.905 28.815 -1.285 1.00 62.06 358 LEU A O 1
ATOM 2308 N N . GLY A 1 359 ? 27.149 30.028 -0.630 1.00 62.25 359 GLY A N 1
ATOM 2309 C CA . GLY A 1 359 ? 27.887 30.731 0.431 1.00 62.25 359 GLY A CA 1
ATOM 2310 C C . GLY A 1 359 ? 28.437 29.817 1.539 1.00 62.25 359 GLY A C 1
ATOM 2311 O O . GLY A 1 359 ? 29.638 29.555 1.610 1.00 62.25 359 GLY A O 1
ATOM 2312 N N . SER A 1 360 ? 27.569 29.351 2.441 1.00 62.28 360 SER A N 1
ATOM 2313 C CA . SER A 1 360 ? 27.918 28.446 3.553 1.00 62.28 360 SER A CA 1
ATOM 2314 C C . SER A 1 360 ? 27.013 27.219 3.545 1.00 62.28 360 SER A C 1
ATOM 2316 O O . SER A 1 360 ? 25.795 27.381 3.473 1.00 62.28 360 SER A O 1
ATOM 2318 N N . LEU A 1 361 ? 27.606 26.021 3.631 1.00 61.81 361 LEU A N 1
ATOM 2319 C CA . LEU A 1 361 ? 26.905 24.734 3.588 1.00 61.81 361 LEU A CA 1
ATOM 2320 C C . LEU A 1 361 ? 27.259 23.828 4.763 1.00 61.81 361 LEU A C 1
ATOM 2322 O O . LEU A 1 361 ? 28.430 23.559 5.026 1.00 61.81 361 LEU A O 1
ATOM 2326 N N . SER A 1 362 ? 26.242 23.283 5.431 1.00 63.12 362 SER A N 1
ATOM 2327 C CA . SER A 1 362 ? 26.456 22.325 6.523 1.00 63.12 362 SER A CA 1
ATOM 2328 C C . SER A 1 362 ? 26.536 20.877 6.026 1.00 63.12 362 SER A C 1
ATOM 2330 O O . SER A 1 362 ? 27.305 20.095 6.580 1.00 63.12 362 SER A O 1
ATOM 2332 N N . SER A 1 363 ? 25.798 20.512 4.971 1.00 59.56 363 SER A N 1
ATOM 2333 C CA . SER A 1 363 ? 25.805 19.152 4.413 1.00 59.56 363 SER A CA 1
ATOM 2334 C C . SER A 1 363 ? 25.503 19.126 2.911 1.00 59.56 363 SER A C 1
ATOM 2336 O O . SER A 1 363 ? 24.555 19.768 2.452 1.00 59.56 363 SER A O 1
ATOM 2338 N N . LEU A 1 364 ? 26.299 18.360 2.159 1.00 60.41 364 LEU A N 1
ATOM 2339 C CA . LEU A 1 364 ? 26.095 18.076 0.738 1.00 60.41 364 LEU A CA 1
ATOM 2340 C C . LEU A 1 364 ? 25.910 16.565 0.511 1.00 60.41 364 LEU A C 1
ATOM 2342 O O . LEU A 1 364 ? 26.809 15.779 0.819 1.00 60.41 364 LEU A O 1
ATOM 2346 N N . GLY A 1 365 ? 24.758 16.180 -0.040 1.00 56.56 365 GLY A N 1
ATOM 2347 C CA . GLY A 1 365 ? 24.428 14.828 -0.492 1.00 56.56 365 GLY A CA 1
ATOM 2348 C C . GLY A 1 365 ? 25.033 14.488 -1.859 1.00 56.56 365 GLY A C 1
ATOM 2349 O O . GLY A 1 365 ? 25.413 15.370 -2.634 1.00 56.56 365 GLY A O 1
ATOM 2350 N N . GLY A 1 366 ? 25.163 13.193 -2.149 1.00 54.94 366 GLY A N 1
ATOM 2351 C CA . GLY A 1 366 ? 25.897 12.685 -3.305 1.00 54.94 366 GLY A CA 1
ATOM 2352 C C . GLY A 1 366 ? 25.176 12.910 -4.632 1.00 54.94 366 GLY A C 1
ATOM 2353 O O . GLY A 1 366 ? 24.101 12.368 -4.861 1.00 54.94 366 GLY A O 1
ATOM 2354 N N . GLY A 1 367 ? 25.801 13.679 -5.526 1.00 55.44 367 GLY A N 1
ATOM 2355 C CA . GLY A 1 367 ? 25.353 13.903 -6.902 1.00 55.44 367 GLY A CA 1
ATOM 2356 C C . GLY A 1 367 ? 26.509 13.796 -7.901 1.00 55.44 367 GLY A C 1
ATOM 2357 O O . GLY A 1 367 ? 27.676 13.924 -7.539 1.00 55.44 367 GLY A O 1
ATOM 2358 N N . SER A 1 368 ? 26.181 13.558 -9.170 1.00 52.31 368 SER A N 1
ATOM 2359 C CA . SER A 1 368 ? 27.118 13.250 -10.262 1.00 52.31 368 SER A CA 1
ATOM 2360 C C . SER A 1 368 ? 27.705 14.475 -10.990 1.00 52.31 368 SER A C 1
ATOM 2362 O O . SER A 1 368 ? 28.313 14.316 -12.046 1.00 52.31 368 SER A O 1
ATOM 2364 N N . GLY A 1 369 ? 27.536 15.700 -10.469 1.00 53.84 369 GLY A N 1
ATOM 2365 C CA . GLY A 1 369 ? 27.916 16.938 -11.166 1.00 53.84 369 GLY A CA 1
ATOM 2366 C C . GLY A 1 369 ? 28.818 17.892 -10.379 1.00 53.84 369 GLY A C 1
ATOM 2367 O O . GLY A 1 369 ? 28.863 17.868 -9.150 1.00 53.84 369 GLY A O 1
ATOM 2368 N N . SER A 1 370 ? 29.518 18.769 -11.108 1.00 52.91 370 SER A N 1
ATOM 2369 C CA . SER A 1 370 ? 30.416 19.767 -10.521 1.00 52.91 370 SER A CA 1
ATOM 2370 C C . SER A 1 370 ? 29.655 20.938 -9.897 1.00 52.91 370 SER A C 1
ATOM 2372 O O . SER A 1 370 ? 28.814 21.545 -10.562 1.00 52.91 370 SER A O 1
ATOM 2374 N N . SER A 1 371 ? 29.957 21.275 -8.639 1.00 60.81 371 SER A N 1
ATOM 2375 C CA . SER A 1 371 ? 29.434 22.474 -7.955 1.00 60.81 371 SER A CA 1
ATOM 2376 C C . SER A 1 371 ? 30.546 23.510 -7.778 1.00 60.81 371 SER A C 1
ATOM 2378 O O . SER A 1 371 ? 31.677 23.141 -7.447 1.00 60.81 371 SER A O 1
ATOM 2380 N N . SER A 1 372 ? 30.253 24.793 -8.007 1.00 55.84 372 SER A N 1
ATOM 2381 C CA . SER A 1 372 ? 31.256 25.870 -8.012 1.00 55.84 372 SER A CA 1
ATOM 2382 C C . SER A 1 372 ? 30.915 27.036 -7.072 1.00 55.84 372 SER A C 1
ATOM 2384 O O . SER A 1 372 ? 29.760 27.443 -6.941 1.00 55.84 372 SER A O 1
ATOM 2386 N N . GLY A 1 373 ? 31.947 27.594 -6.424 1.00 53.88 373 GLY A N 1
ATOM 2387 C CA . GLY A 1 373 ? 31.837 28.769 -5.548 1.00 53.88 373 GLY A CA 1
ATOM 2388 C C . GLY A 1 373 ? 31.387 28.446 -4.121 1.00 53.88 373 GLY A C 1
ATOM 2389 O O . GLY A 1 373 ? 30.436 29.060 -3.653 1.00 53.88 373 GLY A O 1
ATOM 2390 N N . LEU A 1 374 ? 32.043 27.475 -3.472 1.00 60.03 374 LEU A N 1
ATOM 2391 C CA . LEU A 1 374 ? 31.759 27.005 -2.109 1.00 60.03 374 LEU A CA 1
ATOM 2392 C C . LEU A 1 374 ? 32.648 27.706 -1.066 1.00 60.03 374 LEU A C 1
ATOM 2394 O O . LEU A 1 374 ? 33.841 27.433 -0.997 1.00 60.03 374 LEU A O 1
ATOM 2398 N N . GLY A 1 375 ? 32.085 28.553 -0.201 1.00 59.97 375 GLY A N 1
ATOM 2399 C CA . GLY A 1 375 ? 32.863 29.216 0.859 1.00 59.97 375 GLY A CA 1
ATOM 2400 C C . GLY A 1 375 ? 33.380 28.247 1.935 1.00 59.97 375 GLY A C 1
ATOM 2401 O O . GLY A 1 375 ? 34.586 28.020 2.051 1.00 59.97 375 GLY A O 1
ATOM 2402 N N . SER A 1 376 ? 32.461 27.645 2.697 1.00 60.22 376 SER A N 1
ATOM 2403 C CA . SER A 1 376 ? 32.758 26.718 3.807 1.00 60.22 376 SER A CA 1
ATOM 2404 C C . SER A 1 376 ? 31.810 25.516 3.795 1.00 60.22 376 SER A C 1
ATOM 2406 O O . SER A 1 376 ? 30.603 25.699 3.614 1.00 60.22 376 SER A O 1
ATOM 2408 N N . LEU A 1 377 ? 32.344 24.307 4.018 1.00 59.91 377 LEU A N 1
ATOM 2409 C CA . LEU A 1 377 ? 31.584 23.051 4.041 1.00 59.91 377 LEU A CA 1
ATOM 2410 C C . LEU A 1 377 ? 31.832 22.251 5.330 1.00 59.91 377 LEU A C 1
ATOM 2412 O O . LEU A 1 377 ? 32.978 21.951 5.666 1.00 59.91 377 LEU A O 1
ATOM 2416 N N . SER A 1 378 ? 30.765 21.855 6.034 1.00 58.47 378 SER A N 1
ATOM 2417 C CA . SER A 1 378 ? 30.910 21.074 7.274 1.00 58.47 378 SER A CA 1
ATOM 2418 C C . SER A 1 378 ? 30.887 19.548 7.100 1.00 58.47 378 SER A C 1
ATOM 2420 O O . SER A 1 378 ? 31.502 18.840 7.900 1.00 58.47 378 SER A O 1
ATOM 2422 N N . GLY A 1 379 ? 30.228 19.039 6.053 1.00 55.41 379 GLY A N 1
ATOM 2423 C CA . GLY A 1 379 ? 30.097 17.604 5.786 1.00 55.41 379 GLY A CA 1
ATOM 2424 C C . GLY A 1 379 ? 29.837 17.280 4.312 1.00 55.41 379 GLY A C 1
ATOM 2425 O O . GLY A 1 379 ? 28.952 17.869 3.689 1.00 55.41 379 GLY 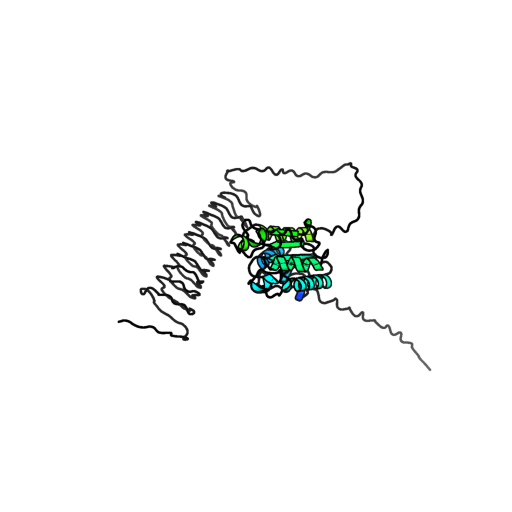A O 1
ATOM 2426 N N . LEU A 1 380 ? 30.594 16.324 3.765 1.00 57.47 380 LEU A N 1
ATOM 2427 C CA . LEU A 1 380 ? 30.475 15.829 2.386 1.00 57.47 380 LEU A CA 1
ATOM 2428 C C . LEU A 1 380 ? 30.081 14.343 2.378 1.00 57.47 380 LEU A C 1
ATOM 2430 O O . LEU A 1 380 ? 30.785 13.522 2.968 1.00 57.47 380 LEU A O 1
ATOM 2434 N N . GLY A 1 381 ? 28.986 13.997 1.695 1.00 50.97 381 GLY A N 1
ATOM 2435 C CA . GLY A 1 381 ? 28.518 12.619 1.522 1.00 50.97 381 GLY A CA 1
ATOM 2436 C C . GLY A 1 381 ? 28.319 12.251 0.051 1.00 50.97 381 GLY A C 1
ATOM 2437 O O . GLY A 1 381 ? 27.182 12.166 -0.396 1.00 50.97 381 GLY A O 1
ATOM 2438 N N . GLY A 1 382 ? 29.398 12.045 -0.719 1.00 53.12 382 GLY A N 1
ATOM 2439 C CA . GLY A 1 382 ? 29.312 11.567 -2.110 1.00 53.12 382 GLY A CA 1
ATOM 2440 C C . GLY A 1 382 ? 30.582 11.751 -2.958 1.00 53.12 382 GLY A C 1
ATOM 2441 O O . GLY A 1 382 ? 31.572 12.298 -2.486 1.00 53.12 382 GLY A O 1
ATOM 2442 N N . THR A 1 383 ? 30.539 11.299 -4.220 1.00 47.12 383 THR A N 1
ATOM 2443 C CA . THR A 1 383 ? 31.675 11.191 -5.171 1.00 47.12 383 THR A CA 1
ATOM 2444 C C . THR A 1 383 ? 31.833 12.376 -6.150 1.00 47.12 383 THR A C 1
ATOM 2446 O O . THR A 1 383 ? 32.519 12.252 -7.165 1.00 47.12 383 THR A O 1
ATOM 2449 N N . GLY A 1 384 ? 31.192 13.521 -5.890 1.00 52.09 384 GLY A N 1
ATOM 2450 C CA . GLY A 1 384 ? 31.165 14.675 -6.805 1.00 52.09 384 GLY A CA 1
ATOM 2451 C C . GLY A 1 384 ? 32.409 15.579 -6.745 1.00 52.09 384 GLY A C 1
ATOM 2452 O O . GLY A 1 384 ? 33.067 15.690 -5.714 1.00 52.09 384 GLY A O 1
ATOM 2453 N N . THR A 1 385 ? 32.717 16.275 -7.846 1.00 52.94 385 THR A N 1
ATOM 2454 C CA . THR A 1 385 ? 33.840 17.228 -7.953 1.00 52.94 385 THR A CA 1
ATOM 2455 C C . THR A 1 385 ? 33.415 18.654 -7.576 1.00 52.94 385 THR A C 1
ATOM 2457 O O . THR A 1 385 ? 32.615 19.272 -8.271 1.00 52.94 385 THR A O 1
ATOM 2460 N N . SER A 1 386 ? 33.963 19.234 -6.507 1.00 56.72 386 SER A N 1
ATOM 2461 C CA . SER A 1 386 ? 33.709 20.635 -6.120 1.00 56.72 386 SER A CA 1
ATOM 2462 C C . SER A 1 386 ? 34.869 21.560 -6.504 1.00 56.72 386 SER A C 1
ATOM 2464 O O . SER A 1 386 ? 36.023 21.248 -6.211 1.00 56.72 386 SER A O 1
ATOM 2466 N N . SER A 1 387 ? 34.584 22.721 -7.102 1.00 54.00 387 SER A N 1
ATOM 2467 C CA . SER A 1 387 ? 35.592 23.745 -7.430 1.00 54.00 387 SER A CA 1
ATOM 2468 C C . SER A 1 387 ? 35.411 25.011 -6.581 1.00 54.00 387 SER A C 1
ATOM 2470 O O . SER A 1 387 ? 34.303 25.535 -6.464 1.00 54.00 387 SER A O 1
ATOM 2472 N N . GLY A 1 388 ? 36.509 25.531 -6.018 1.00 52.53 388 GLY A N 1
ATOM 2473 C CA . GLY A 1 388 ? 36.516 26.772 -5.229 1.00 52.53 388 GLY A CA 1
ATOM 2474 C C . GLY A 1 388 ? 36.130 26.617 -3.754 1.00 52.53 388 GLY A C 1
ATOM 2475 O O . GLY A 1 388 ? 35.536 27.540 -3.218 1.00 52.53 388 GLY A O 1
ATOM 2476 N N . LEU A 1 389 ? 36.428 25.467 -3.132 1.00 57.03 389 LEU A N 1
ATOM 2477 C CA . LEU A 1 389 ? 36.168 25.184 -1.714 1.00 57.03 389 LEU A CA 1
ATOM 2478 C C . LEU A 1 389 ? 37.214 25.847 -0.800 1.00 57.03 389 LEU A C 1
ATOM 2480 O O . LEU A 1 389 ? 38.387 25.487 -0.884 1.00 57.03 389 LEU A O 1
ATOM 2484 N N . GLY A 1 390 ? 36.796 26.755 0.089 1.00 56.25 390 GLY A N 1
ATOM 2485 C CA . GLY A 1 390 ? 37.699 27.449 1.021 1.00 56.25 390 GLY A CA 1
ATOM 2486 C C . GLY A 1 390 ? 38.093 26.648 2.276 1.00 56.25 390 GLY A C 1
ATOM 2487 O O . GLY A 1 390 ? 39.259 26.668 2.676 1.00 56.25 390 GLY A O 1
ATOM 2488 N N . SER A 1 391 ? 37.148 25.926 2.900 1.00 58.78 391 SER A N 1
ATOM 2489 C CA . SER A 1 391 ? 37.367 25.160 4.148 1.00 58.78 391 SER A CA 1
ATOM 2490 C C . SER A 1 391 ? 36.442 23.934 4.273 1.00 58.78 391 SER A C 1
ATOM 2492 O O . SER A 1 391 ? 35.266 24.023 3.909 1.00 58.78 391 SER A O 1
ATOM 2494 N N . LEU A 1 392 ? 36.957 22.807 4.799 1.00 57.53 392 LEU A N 1
ATOM 2495 C CA . LEU A 1 392 ? 36.220 21.548 5.029 1.00 57.53 392 LEU A CA 1
ATOM 2496 C C . LEU A 1 392 ? 36.455 20.998 6.450 1.00 57.53 392 LEU A C 1
ATOM 2498 O O . LEU A 1 392 ? 37.602 20.745 6.821 1.00 57.53 392 LEU A O 1
ATOM 2502 N N . THR A 1 393 ? 35.389 20.743 7.223 1.00 60.53 393 THR A N 1
ATOM 2503 C CA . THR A 1 393 ? 35.518 20.262 8.621 1.00 60.53 393 THR A CA 1
ATOM 2504 C C . THR A 1 393 ? 35.372 18.746 8.822 1.00 60.53 393 THR A C 1
ATOM 2506 O O . THR A 1 393 ? 35.839 18.245 9.839 1.00 60.53 393 THR A O 1
ATOM 2509 N N . SER A 1 394 ? 34.729 17.991 7.917 1.00 56.72 394 SER A N 1
ATOM 2510 C CA . SER A 1 394 ? 34.642 16.516 7.995 1.00 56.72 394 SER A CA 1
ATOM 2511 C C . SER A 1 394 ? 34.183 15.880 6.668 1.00 56.72 394 SER A C 1
ATOM 2513 O O . SER A 1 394 ? 33.345 16.450 5.969 1.00 56.72 394 SER A O 1
ATOM 2515 N N . GLY A 1 395 ? 34.701 14.697 6.308 1.00 52.53 395 GLY A N 1
ATOM 2516 C CA . GLY A 1 395 ? 34.309 13.968 5.091 1.00 52.53 395 GLY A CA 1
ATOM 2517 C C . GLY A 1 395 ? 34.626 12.471 5.164 1.00 52.53 395 GLY A C 1
ATOM 2518 O O . GLY A 1 395 ? 35.622 12.079 5.767 1.00 52.53 395 GLY A O 1
ATOM 2519 N N . THR A 1 396 ? 33.779 11.635 4.554 1.00 46.94 396 THR A N 1
ATOM 2520 C CA . THR A 1 396 ? 34.007 10.183 4.434 1.00 46.94 396 THR A CA 1
ATOM 2521 C C . THR A 1 396 ? 34.390 9.811 2.997 1.00 46.94 396 THR A C 1
ATOM 2523 O O . THR A 1 396 ? 33.966 10.443 2.034 1.00 46.94 396 THR A O 1
ATOM 2526 N N . SER A 1 397 ? 35.290 8.834 2.893 1.00 45.84 397 SER A N 1
ATOM 2527 C CA . SER A 1 397 ? 36.002 8.297 1.722 1.00 45.84 397 SER A CA 1
ATOM 2528 C C . SER A 1 397 ? 35.304 8.396 0.352 1.00 45.84 397 SER A C 1
ATOM 2530 O O . SER A 1 397 ? 34.319 7.706 0.104 1.00 45.84 397 SER A O 1
ATOM 2532 N N . GLY A 1 398 ? 35.905 9.167 -0.566 1.00 43.75 398 GLY A N 1
ATOM 2533 C CA . GLY A 1 398 ? 35.506 9.244 -1.981 1.00 43.75 398 GLY A CA 1
ATOM 2534 C C . GLY A 1 398 ? 36.031 10.477 -2.732 1.00 43.75 398 GLY A C 1
ATOM 2535 O O . GLY A 1 398 ? 35.274 11.111 -3.458 1.00 43.75 398 GLY A O 1
ATOM 2536 N N . LEU A 1 399 ? 37.297 10.872 -2.535 1.00 47.25 399 LEU A N 1
ATOM 2537 C CA . LEU A 1 399 ? 37.867 12.098 -3.122 1.00 47.25 399 LEU A CA 1
ATOM 2538 C C . LEU A 1 399 ? 38.283 11.891 -4.592 1.00 47.25 399 LEU A C 1
ATOM 2540 O O . LEU A 1 399 ? 39.412 11.496 -4.878 1.00 47.25 399 LEU A O 1
ATOM 2544 N N . GLY A 1 400 ? 37.383 12.186 -5.532 1.00 44.62 400 GLY A N 1
ATOM 2545 C CA . GLY A 1 400 ? 37.741 12.449 -6.929 1.00 44.62 400 GLY A CA 1
ATOM 2546 C C . GLY A 1 400 ? 38.328 13.860 -7.090 1.00 44.62 400 GLY A C 1
ATOM 2547 O O . GLY A 1 400 ? 37.785 14.810 -6.538 1.00 44.62 400 GLY A O 1
ATOM 2548 N N . SER A 1 401 ? 39.455 13.967 -7.808 1.00 41.16 401 SER A N 1
ATOM 2549 C CA . SER A 1 401 ? 40.217 15.175 -8.204 1.00 41.16 401 SER A CA 1
ATOM 2550 C C . SER A 1 401 ? 39.682 16.540 -7.712 1.00 41.16 401 SER A C 1
ATOM 2552 O O . SER A 1 401 ? 38.812 17.152 -8.332 1.00 41.16 401 SER A O 1
ATOM 2554 N N . LEU A 1 402 ? 40.254 17.057 -6.617 1.00 45.34 402 LEU A N 1
ATOM 2555 C CA . LEU A 1 402 ? 40.109 18.462 -6.218 1.00 45.34 402 LEU A CA 1
ATOM 2556 C C . LEU A 1 402 ? 41.029 19.333 -7.087 1.00 45.34 402 LEU A C 1
ATOM 2558 O O . LEU A 1 402 ? 42.242 19.124 -7.115 1.00 45.34 402 LEU A O 1
ATOM 2562 N N . GLY A 1 403 ? 40.458 20.329 -7.769 1.00 41.31 403 GLY A N 1
ATOM 2563 C CA . GLY A 1 403 ? 41.215 21.362 -8.479 1.00 41.31 403 GLY A CA 1
ATOM 2564 C C . GLY A 1 403 ? 42.066 22.185 -7.505 1.00 41.31 403 GLY A C 1
ATOM 2565 O O . GLY A 1 403 ? 41.562 22.759 -6.540 1.00 41.31 403 GLY A O 1
ATOM 2566 N N . SER A 1 404 ? 43.371 22.216 -7.750 1.00 40.84 404 SER A N 1
ATOM 2567 C CA . SER A 1 404 ? 44.421 22.712 -6.859 1.00 40.84 404 SER A CA 1
ATOM 2568 C C . SER A 1 404 ? 44.576 24.240 -6.855 1.00 40.84 404 SER A C 1
ATOM 2570 O O . SER A 1 404 ? 45.622 24.754 -7.249 1.00 40.84 404 SER A O 1
ATOM 2572 N N . SER A 1 405 ? 43.561 24.986 -6.407 1.00 38.84 405 SER A N 1
ATOM 2573 C CA . SER A 1 405 ? 43.669 26.455 -6.312 1.00 38.84 405 SER A CA 1
ATOM 2574 C C . SER A 1 405 ? 42.941 27.133 -5.137 1.00 38.84 405 SER A C 1
ATOM 2576 O O . SER A 1 405 ? 42.718 28.339 -5.198 1.00 38.84 405 SER A O 1
ATOM 2578 N N . GLY A 1 406 ? 42.622 26.436 -4.031 1.00 41.06 406 GLY A N 1
ATOM 2579 C CA . GLY A 1 406 ? 41.970 27.129 -2.900 1.00 41.06 406 GLY A CA 1
ATOM 2580 C C . GLY A 1 406 ? 41.828 26.449 -1.530 1.00 41.06 406 GLY A C 1
ATOM 2581 O O . GLY A 1 406 ? 41.033 26.937 -0.737 1.00 41.06 406 GLY A O 1
ATOM 2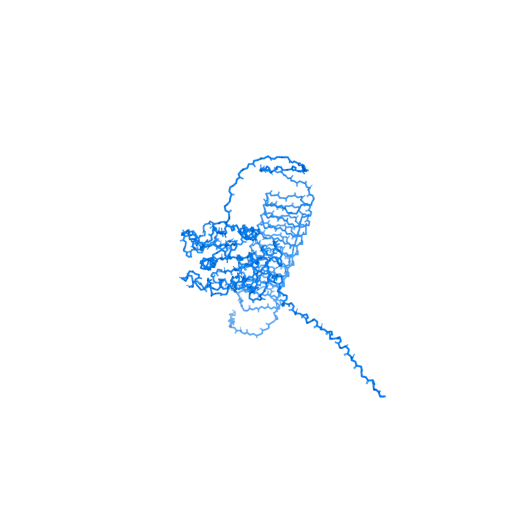582 N N . LEU A 1 407 ? 42.544 25.366 -1.200 1.00 45.94 407 LEU A N 1
ATOM 2583 C CA . LEU A 1 407 ? 42.366 24.696 0.105 1.00 45.94 407 LEU A CA 1
ATOM 2584 C C . LEU A 1 407 ? 43.116 25.405 1.251 1.00 45.94 407 LEU A C 1
ATOM 2586 O O . LEU A 1 407 ? 44.346 25.398 1.272 1.00 45.94 407 LEU A O 1
ATOM 2590 N N . GLY A 1 408 ? 42.375 25.970 2.216 1.00 43.22 408 GLY A N 1
ATOM 2591 C CA . GLY A 1 408 ? 42.917 26.722 3.357 1.00 43.22 408 GLY A CA 1
ATOM 2592 C C . GLY A 1 408 ? 43.148 25.942 4.663 1.00 43.22 408 GLY A C 1
ATOM 2593 O O . GLY A 1 408 ? 43.956 26.388 5.471 1.00 43.22 408 GLY A O 1
ATOM 2594 N N . SER A 1 409 ? 42.483 24.802 4.907 1.00 44.09 409 SER A N 1
ATOM 2595 C CA . SER A 1 409 ? 42.749 23.905 6.055 1.00 44.09 409 SER A CA 1
ATOM 2596 C C . SER A 1 409 ? 41.876 22.638 6.002 1.00 44.09 409 SER A C 1
ATOM 2598 O O . SER A 1 409 ? 40.726 22.706 5.568 1.00 44.09 409 SER A O 1
ATOM 2600 N N . LEU A 1 410 ? 42.403 21.499 6.468 1.00 43.66 410 LEU A N 1
ATOM 2601 C CA . LEU A 1 410 ? 41.695 20.222 6.660 1.00 43.66 410 LEU A CA 1
ATOM 2602 C C . LEU A 1 410 ? 41.902 19.754 8.109 1.00 43.66 410 LEU A C 1
ATOM 2604 O O . LEU A 1 410 ? 43.041 19.555 8.530 1.00 43.66 410 LEU A O 1
ATOM 2608 N N . THR A 1 411 ? 40.824 19.520 8.860 1.00 45.00 411 THR A N 1
ATOM 2609 C CA . THR A 1 411 ? 40.890 18.952 10.220 1.00 45.00 411 THR A CA 1
ATOM 2610 C C . THR A 1 411 ? 39.933 17.765 10.351 1.00 45.00 411 THR A C 1
ATOM 2612 O O . THR A 1 411 ? 38.730 17.977 10.436 1.00 45.00 411 THR A O 1
ATOM 2615 N N . GLY A 1 412 ? 40.437 16.522 10.388 1.00 34.59 412 GLY A N 1
ATOM 2616 C CA . GLY A 1 412 ? 39.612 15.349 10.723 1.00 34.59 412 GLY A CA 1
ATOM 2617 C C . GLY A 1 412 ? 40.214 13.972 10.401 1.00 34.59 412 GLY A C 1
ATOM 2618 O O . GLY A 1 412 ? 40.394 13.632 9.240 1.00 34.59 412 GLY A O 1
ATOM 2619 N N . GLY A 1 413 ? 40.459 13.180 11.455 1.00 33.50 413 GLY A N 1
ATOM 2620 C CA . GLY A 1 413 ? 40.270 11.718 11.520 1.00 33.50 413 GLY A CA 1
ATOM 2621 C C . GLY A 1 413 ? 41.084 10.802 10.598 1.00 33.50 413 GLY A C 1
ATOM 2622 O O . GLY A 1 413 ? 40.634 10.417 9.526 1.00 33.50 413 GLY A O 1
ATOM 2623 N N . SER A 1 414 ? 42.234 10.334 11.078 1.00 37.03 414 SER A N 1
ATOM 2624 C CA . SER A 1 414 ? 43.044 9.265 10.482 1.00 37.03 414 SER A CA 1
ATOM 2625 C C . SER A 1 414 ? 42.324 7.908 10.438 1.00 37.03 414 SER A C 1
ATOM 2627 O O . SER A 1 414 ? 42.114 7.311 11.492 1.00 37.03 414 SER A O 1
ATOM 2629 N N . SER A 1 415 ? 42.034 7.384 9.239 1.00 37.38 415 SER A N 1
ATOM 2630 C CA . SER A 1 415 ? 41.943 5.942 8.923 1.00 37.38 415 SER A CA 1
ATOM 2631 C C . SER A 1 415 ? 41.909 5.723 7.398 1.00 37.38 415 SER A C 1
ATOM 2633 O O . SER A 1 415 ? 40.918 6.047 6.755 1.00 37.38 415 SER A O 1
ATOM 2635 N N . GLY A 1 416 ? 42.984 5.162 6.824 1.00 34.75 416 GLY A N 1
ATOM 2636 C CA . GLY A 1 416 ? 43.003 4.626 5.449 1.00 34.75 416 GLY A CA 1
ATOM 2637 C C . GLY A 1 416 ? 43.668 5.495 4.368 1.00 34.75 416 GLY A C 1
ATOM 2638 O O . GLY A 1 416 ? 43.016 5.903 3.413 1.00 34.75 416 GLY A O 1
ATOM 2639 N N . LEU A 1 417 ? 44.978 5.754 4.470 1.00 33.59 417 LEU A N 1
ATOM 2640 C CA . LEU A 1 417 ? 45.768 6.356 3.383 1.00 33.59 417 LEU A CA 1
ATOM 2641 C C . LEU A 1 417 ? 46.161 5.294 2.340 1.00 33.59 417 LEU A C 1
ATOM 2643 O O . LEU A 1 417 ? 47.115 4.545 2.537 1.00 33.59 417 LEU A O 1
ATOM 2647 N N . GLY A 1 418 ? 45.453 5.263 1.209 1.00 31.59 418 GLY A N 1
ATOM 2648 C CA . GLY A 1 418 ? 45.878 4.576 -0.012 1.00 31.59 418 GLY A CA 1
ATOM 2649 C C . GLY A 1 418 ? 46.582 5.534 -0.980 1.00 31.59 418 GLY A C 1
ATOM 2650 O O . GLY A 1 418 ? 45.923 6.297 -1.672 1.00 31.59 418 GLY A O 1
ATOM 2651 N N . GLY A 1 419 ? 47.919 5.488 -1.004 1.00 32.78 419 GLY A N 1
ATOM 2652 C CA . GLY A 1 419 ? 48.812 5.842 -2.124 1.00 32.78 419 GLY A CA 1
ATOM 2653 C C . GLY A 1 419 ? 48.621 7.171 -2.876 1.00 32.78 419 GLY A C 1
ATOM 2654 O O . GLY A 1 419 ? 48.067 7.182 -3.969 1.00 32.78 419 GLY A O 1
ATOM 2655 N N . PHE A 1 420 ? 49.245 8.257 -2.401 1.00 31.50 420 PHE A N 1
ATOM 2656 C CA . PHE A 1 420 ? 49.543 9.436 -3.232 1.00 31.50 420 PHE A CA 1
ATOM 2657 C C . PHE A 1 420 ? 50.934 9.285 -3.871 1.00 31.50 420 PHE A C 1
ATOM 2659 O O . PHE A 1 420 ? 51.952 9.328 -3.178 1.00 31.50 420 PHE A O 1
ATOM 2666 N N . LYS A 1 421 ? 50.995 9.122 -5.198 1.00 30.72 421 LYS A N 1
ATOM 2667 C CA . LYS A 1 421 ? 52.246 9.182 -5.970 1.00 30.72 421 LYS A CA 1
ATOM 2668 C C . LYS A 1 421 ? 52.490 10.646 -6.351 1.00 30.72 421 LYS A C 1
ATOM 2670 O O . LYS A 1 421 ? 51.729 11.207 -7.131 1.00 30.72 421 LYS A O 1
ATOM 2675 N N . ARG A 1 422 ? 53.522 11.276 -5.779 1.00 32.06 422 ARG A N 1
ATOM 2676 C CA . ARG A 1 422 ? 54.006 12.590 -6.235 1.00 32.06 422 ARG A CA 1
ATOM 2677 C C . ARG A 1 422 ? 54.835 12.380 -7.499 1.00 32.06 422 ARG A C 1
ATOM 2679 O O . ARG A 1 422 ? 55.856 11.700 -7.439 1.00 32.06 422 ARG A O 1
ATOM 2686 N N . THR A 1 423 ? 54.415 12.954 -8.616 1.00 32.53 423 THR A N 1
ATOM 2687 C CA . THR A 1 423 ? 55.334 13.297 -9.707 1.00 32.53 423 THR A CA 1
ATOM 2688 C C . THR A 1 423 ? 55.790 14.733 -9.485 1.00 32.53 423 THR A C 1
ATOM 2690 O O . THR A 1 423 ? 54.956 15.593 -9.195 1.00 32.53 423 THR A O 1
ATOM 2693 N N . ALA A 1 424 ? 57.111 14.911 -9.504 1.00 38.59 424 ALA A N 1
ATOM 2694 C CA . ALA A 1 424 ? 57.819 16.173 -9.315 1.00 38.59 424 ALA A CA 1
ATOM 2695 C C . ALA A 1 424 ? 57.569 17.165 -10.454 1.00 38.59 424 ALA A C 1
ATOM 2697 O O . ALA A 1 424 ? 57.261 16.693 -11.574 1.00 38.59 424 ALA A O 1
#

Sequence (424 aa):
MQLTGQLSYLLYAASIVAAAPIEKRAGTTYSGGLTATDVDDGVCAPITLIFARGSTEPGTMGSSVGPALAKALISSQGASGVAIQGVDYTATIESNIDQGRAGGPVMAALAQKALKNCPNTKIALSGYSQGAMVVHVAASSLGSDISSAVLYGDPELHTASSVGSLPASRVKEFCASGDGVCETGGFAITAAHLSYTTSSDIPDGASFIVQNAGSPSSSGTTNASSTASGSGSSSTDASSSSTGSTSGGLGSLGGLSGLGSGSSSSGLGSLSSLGGGSGSSGLGSLSSLGGGSGSSGLGSLSSLGGGSGSSGLGSLSSLGGGSGSSGLGSLSSLGGGSGSSGLGSLSSLGGGSGSSGLGSLSSLGGGSGSSSGLGSLSGLGGTGTSSGLGSLTSGTSGLGSLGSSGLGSLTGGSSGLGGFKRTA

Organism: NCBI:txid329885

Radius of gyration: 29.48 Å; chains: 1; bounding box: 103×58×104 Å